Protein AF-0000000083320195 (afdb_homodimer)

Structure (mmCIF, N/CA/C/O backbone):
data_AF-0000000083320195-model_v1
#
loop_
_entity.id
_entity.type
_entity.pdbx_description
1 polymer 'Polyprenyl synthetase'
#
loop_
_atom_site.group_PDB
_atom_site.id
_atom_site.type_symbol
_atom_site.label_atom_id
_atom_site.label_alt_id
_atom_site.label_comp_id
_atom_site.label_asym_id
_atom_site.label_entity_id
_atom_site.label_seq_id
_atom_site.pdbx_PDB_ins_code
_atom_site.Cartn_x
_atom_site.Cartn_y
_atom_site.Cartn_z
_atom_site.occupancy
_atom_site.B_iso_or_equiv
_atom_site.auth_seq_id
_atom_site.auth_comp_id
_atom_site.auth_asym_id
_atom_site.auth_atom_id
_atom_site.pdbx_PDB_model_num
ATOM 1 N N . MET A 1 1 ? -14.711 -11.008 -27.297 1 63.38 1 MET A N 1
ATOM 2 C CA . MET A 1 1 ? -14.984 -9.609 -26.969 1 63.38 1 MET A CA 1
ATOM 3 C C . MET A 1 1 ? -13.734 -8.93 -26.422 1 63.38 1 MET A C 1
ATOM 5 O O . MET A 1 1 ? -12.961 -9.531 -25.688 1 63.38 1 MET A O 1
ATOM 9 N N . ASN A 1 2 ? -13.164 -8.109 -27.109 1 77.56 2 ASN A N 1
ATOM 10 C CA . ASN A 1 2 ? -11.938 -7.395 -26.766 1 77.56 2 ASN A CA 1
ATOM 11 C C . ASN A 1 2 ? -12.227 -6.184 -25.891 1 77.56 2 ASN A C 1
ATOM 13 O O . ASN A 1 2 ? -12.625 -5.129 -26.375 1 77.56 2 ASN A O 1
ATOM 17 N N . TRP A 1 3 ? -12.203 -6.352 -24.594 1 91.88 3 TRP A N 1
ATOM 18 C CA . TRP A 1 3 ? -12.57 -5.32 -23.641 1 91.88 3 TRP A CA 1
ATOM 19 C C . TRP A 1 3 ? -11.359 -4.461 -23.266 1 91.88 3 TRP A C 1
ATOM 21 O O . TRP A 1 3 ? -11.453 -3.574 -22.422 1 91.88 3 TRP A O 1
ATOM 31 N N . ASN A 1 4 ? -10.281 -4.707 -23.922 1 93.69 4 ASN A N 1
ATOM 32 C CA . ASN A 1 4 ? -9.016 -4.098 -23.531 1 93.69 4 ASN A CA 1
ATOM 33 C C . ASN A 1 4 ? -9.086 -2.574 -23.594 1 93.69 4 ASN A C 1
ATOM 35 O O . ASN A 1 4 ? -8.711 -1.898 -22.625 1 93.69 4 ASN A O 1
ATOM 39 N N . GLU A 1 5 ? -9.641 -2.092 -24.656 1 95.25 5 GLU A N 1
ATOM 40 C CA . GLU A 1 5 ? -9.703 -0.643 -24.828 1 95.25 5 GLU A CA 1
ATOM 41 C C . GLU A 1 5 ? -10.656 -0.013 -23.812 1 95.25 5 GLU A C 1
ATOM 43 O O . GLU A 1 5 ? -10.383 1.064 -23.281 1 95.25 5 GLU A O 1
ATOM 48 N N . ALA A 1 6 ? -11.773 -0.645 -23.609 1 96.56 6 ALA A N 1
ATOM 49 C CA . ALA A 1 6 ? -12.758 -0.131 -22.656 1 96.56 6 ALA A CA 1
ATOM 50 C C . ALA A 1 6 ? -12.188 -0.11 -21.25 1 96.56 6 ALA A C 1
ATOM 52 O O . ALA A 1 6 ? -12.398 0.848 -20.5 1 96.56 6 ALA A O 1
ATOM 53 N N . ILE A 1 7 ? -11.484 -1.118 -20.875 1 97.31 7 ILE A N 1
ATOM 54 C CA . ILE A 1 7 ? -10.867 -1.208 -19.562 1 97.31 7 ILE A CA 1
ATOM 55 C C . ILE A 1 7 ? -9.805 -0.119 -19.406 1 97.31 7 ILE A C 1
ATOM 57 O O . ILE A 1 7 ? -9.742 0.563 -18.391 1 97.31 7 ILE A O 1
ATOM 61 N N . LYS A 1 8 ? -9.023 0.084 -20.484 1 97 8 LYS A N 1
ATOM 62 C CA . LYS A 1 8 ? -7.984 1.108 -20.469 1 97 8 LYS A CA 1
ATOM 63 C C . LYS A 1 8 ? -8.586 2.5 -20.297 1 97 8 LYS A C 1
ATOM 65 O O . LYS A 1 8 ? -8.109 3.285 -19.469 1 97 8 LYS A O 1
ATOM 70 N N . GLN A 1 9 ? -9.594 2.775 -21.016 1 97.12 9 GLN A N 1
ATOM 71 C CA . GLN A 1 9 ? -10.242 4.078 -20.922 1 97.12 9 GLN A CA 1
ATOM 72 C C . GLN A 1 9 ? -10.828 4.312 -19.531 1 97.12 9 GLN A C 1
ATOM 74 O O . GLN A 1 9 ? -10.734 5.418 -19 1 97.12 9 GLN A O 1
ATOM 79 N N . THR A 1 10 ? -11.422 3.305 -19.031 1 97.75 10 THR A N 1
ATOM 80 C CA . THR A 1 10 ? -12.023 3.404 -17.703 1 97.75 10 THR A CA 1
ATOM 81 C C . THR A 1 10 ? -10.953 3.662 -16.641 1 97.75 10 THR A C 1
ATOM 83 O O . THR A 1 10 ? -11.156 4.477 -15.742 1 97.75 10 THR A O 1
ATOM 86 N N . LEU A 1 11 ? -9.859 2.98 -16.703 1 98.12 11 LEU A N 1
ATOM 87 C CA . LEU A 1 11 ? -8.773 3.186 -15.75 1 98.12 11 LEU A CA 1
ATOM 88 C C . LEU A 1 11 ? -8.195 4.594 -15.875 1 98.12 11 LEU A C 1
ATOM 90 O O . LEU A 1 11 ? -7.93 5.25 -14.867 1 98.12 11 LEU A O 1
ATOM 94 N N . MET A 1 12 ? -8.008 5.062 -17.125 1 98.12 12 MET A N 1
ATOM 95 C CA . MET A 1 12 ? -7.48 6.406 -17.344 1 98.12 12 MET A CA 1
ATOM 96 C C . MET A 1 12 ? -8.414 7.461 -16.75 1 98.12 12 MET A C 1
ATOM 98 O O . MET A 1 12 ? -7.953 8.453 -16.188 1 98.12 12 MET A O 1
ATOM 102 N N . GLN A 1 13 ? -9.641 7.242 -16.891 1 97.75 13 GLN A N 1
ATOM 103 C CA . GLN A 1 13 ? -10.609 8.141 -16.281 1 97.75 13 GLN A CA 1
ATOM 104 C C . GLN A 1 13 ? -10.516 8.109 -14.766 1 97.75 13 GLN A C 1
ATOM 106 O O . GLN A 1 13 ? -10.633 9.141 -14.102 1 97.75 13 GLN A O 1
ATOM 111 N N . GLY A 1 14 ? -10.336 6.91 -14.227 1 97.69 14 GLY A N 1
ATOM 112 C CA . GLY A 1 14 ? -10.141 6.785 -12.797 1 97.69 14 GLY A CA 1
ATOM 113 C C . GLY A 1 14 ? -8.93 7.547 -12.289 1 97.69 14 GLY A C 1
ATOM 114 O O . GLY A 1 14 ? -8.977 8.18 -11.234 1 97.69 14 GLY A O 1
ATOM 115 N N . ILE A 1 15 ? -7.871 7.504 -13.016 1 98.44 15 ILE A N 1
ATOM 116 C CA . ILE A 1 15 ? -6.641 8.203 -12.68 1 98.44 15 ILE A CA 1
ATOM 117 C C . ILE A 1 15 ? -6.887 9.711 -12.672 1 98.44 15 ILE A C 1
ATOM 119 O O . ILE A 1 15 ? -6.5 10.406 -11.734 1 98.44 15 ILE A O 1
ATOM 123 N N . GLU A 1 16 ? -7.523 10.188 -13.648 1 97.38 16 GLU A N 1
ATOM 124 C CA . GLU A 1 16 ? -7.824 11.609 -13.781 1 97.38 16 GLU A CA 1
ATOM 125 C C . GLU A 1 16 ? -8.68 12.102 -12.617 1 97.38 16 GLU A C 1
ATOM 127 O O . GLU A 1 16 ? -8.484 13.219 -12.125 1 97.38 16 GLU A O 1
ATOM 132 N N . GLN A 1 17 ? -9.57 11.328 -12.195 1 96.12 17 GLN A N 1
ATOM 133 C CA . GLN A 1 17 ? -10.516 11.719 -11.156 1 96.12 17 GLN A CA 1
ATOM 134 C C . GLN A 1 17 ? -9.938 11.484 -9.766 1 96.12 17 GLN A C 1
ATOM 136 O O . GLN A 1 17 ? -10.258 12.211 -8.82 1 96.12 17 GLN A O 1
ATOM 141 N N . GLY A 1 18 ? -9.109 10.477 -9.672 1 96.06 18 GLY A N 1
ATOM 142 C CA . GLY A 1 18 ? -8.664 10.023 -8.359 1 96.06 18 GLY A CA 1
ATOM 143 C C . GLY A 1 18 ? -7.406 10.734 -7.879 1 96.06 18 GLY A C 1
ATOM 144 O O . GLY A 1 18 ? -7.219 10.93 -6.68 1 96.06 18 GLY A O 1
ATOM 145 N N . PHE A 1 19 ? -6.523 11.047 -8.773 1 96.06 19 PHE A N 1
ATOM 146 C CA . PHE A 1 19 ? -5.277 11.711 -8.414 1 96.06 19 PHE A CA 1
ATOM 147 C C . PHE A 1 19 ? -5.371 13.211 -8.648 1 96.06 19 PHE A C 1
ATOM 149 O O . PHE A 1 19 ? -5.441 13.656 -9.797 1 96.06 19 PHE A O 1
ATOM 156 N N . ASN A 1 20 ? -5.23 13.961 -7.59 1 90.81 20 ASN A N 1
ATOM 157 C CA . ASN A 1 20 ? -5.48 15.398 -7.695 1 90.81 20 ASN A CA 1
ATOM 158 C C . ASN A 1 20 ? -4.184 16.188 -7.863 1 90.81 20 ASN A C 1
ATOM 160 O O . ASN A 1 20 ? -4.211 17.375 -8.156 1 90.81 20 ASN A O 1
ATOM 164 N N . GLN A 1 21 ? -3.059 15.578 -7.699 1 94.19 21 GLN A N 1
ATOM 165 C CA . GLN A 1 21 ? -1.764 16.219 -7.918 1 94.19 21 GLN A CA 1
ATOM 166 C C . GLN A 1 21 ? -1.26 15.969 -9.336 1 94.19 21 GLN A C 1
ATOM 168 O O . GLN A 1 21 ? -1.204 14.82 -9.789 1 94.19 21 GLN A O 1
ATOM 173 N N . ALA A 1 22 ? -0.907 16.969 -9.969 1 95.44 22 ALA A N 1
ATOM 174 C CA . ALA A 1 22 ? -0.695 16.953 -11.414 1 95.44 22 ALA A CA 1
ATOM 175 C C . ALA A 1 22 ? 0.422 15.992 -11.797 1 95.44 22 ALA A C 1
ATOM 177 O O . ALA A 1 22 ? 0.273 15.195 -12.727 1 95.44 22 ALA A O 1
ATOM 178 N N . GLU A 1 23 ? 1.571 16.062 -11.172 1 96.5 23 GLU A N 1
ATOM 179 C CA . GLU A 1 23 ? 2.693 15.195 -11.516 1 96.5 23 GLU A CA 1
ATOM 180 C C . GLU A 1 23 ? 2.373 13.734 -11.203 1 96.5 23 GLU A C 1
ATOM 182 O O . GLU A 1 23 ? 2.756 12.836 -11.953 1 96.5 23 GLU A O 1
ATOM 187 N N . LEU A 1 24 ? 1.682 13.555 -10.109 1 97.25 24 LEU A N 1
ATOM 188 C CA . LEU A 1 24 ? 1.225 12.211 -9.758 1 97.25 24 LEU A CA 1
ATOM 189 C C . LEU A 1 24 ? 0.328 11.641 -10.844 1 97.25 24 LEU A C 1
ATOM 191 O O . LEU A 1 24 ? 0.512 10.492 -11.266 1 97.25 24 LEU A O 1
ATOM 195 N N . ARG A 1 25 ? -0.585 12.406 -11.273 1 97.69 25 ARG A N 1
ATOM 196 C CA . ARG A 1 25 ? -1.53 12 -12.305 1 97.69 25 ARG A CA 1
ATOM 197 C C . ARG A 1 25 ? -0.809 11.656 -13.602 1 97.69 25 ARG A C 1
ATOM 199 O O . ARG A 1 25 ? -1.097 10.633 -14.234 1 97.69 25 ARG A O 1
ATOM 206 N N . GLU A 1 26 ? 0.119 12.477 -13.977 1 97.69 26 GLU A N 1
ATOM 207 C CA . GLU A 1 26 ? 0.847 12.281 -15.227 1 97.69 26 GLU A CA 1
ATOM 208 C C . GLU A 1 26 ? 1.706 11.023 -15.18 1 97.69 26 GLU A C 1
ATOM 210 O O . GLU A 1 26 ? 1.697 10.227 -16.109 1 97.69 26 GLU A O 1
ATOM 215 N N . MET A 1 27 ? 2.463 10.875 -14.148 1 97.94 27 MET A N 1
ATOM 216 C CA . MET A 1 27 ? 3.328 9.711 -14 1 97.94 27 MET A CA 1
ATOM 217 C C . MET A 1 27 ? 2.504 8.43 -13.914 1 97.94 27 MET A C 1
ATOM 219 O O . MET A 1 27 ? 2.871 7.41 -14.5 1 97.94 27 MET A O 1
ATOM 223 N N . ALA A 1 28 ? 1.354 8.5 -13.18 1 98.44 28 ALA A N 1
ATOM 224 C CA . ALA A 1 28 ? 0.469 7.348 -13.062 1 98.44 28 ALA A CA 1
ATOM 225 C C . ALA A 1 28 ? -0.105 6.953 -14.422 1 98.44 28 ALA A C 1
ATOM 227 O O . ALA A 1 28 ? -0.197 5.77 -14.742 1 98.44 28 ALA A O 1
ATOM 228 N N . ALA A 1 29 ? -0.502 7.926 -15.164 1 98.12 29 ALA A N 1
ATOM 229 C CA . ALA A 1 29 ? -1.058 7.676 -16.484 1 98.12 29 ALA A CA 1
ATOM 230 C C . ALA A 1 29 ? -0.037 6.98 -17.391 1 98.12 29 ALA A C 1
ATOM 232 O O . ALA A 1 29 ? -0.388 6.086 -18.156 1 98.12 29 ALA A O 1
ATOM 233 N N . GLU A 1 30 ? 1.207 7.422 -17.297 1 97.69 30 GLU A N 1
ATOM 234 C CA . GLU A 1 30 ? 2.279 6.797 -18.062 1 97.69 30 GLU A CA 1
ATOM 235 C C . GLU A 1 30 ? 2.445 5.328 -17.688 1 97.69 30 GLU A C 1
ATOM 237 O O . GLU A 1 30 ? 2.598 4.469 -18.562 1 97.69 30 GLU A O 1
ATOM 242 N N . CYS A 1 31 ? 2.402 5.043 -16.422 1 97.69 31 CYS A N 1
ATOM 243 C CA . CYS A 1 31 ? 2.533 3.672 -15.938 1 97.69 31 CYS A CA 1
ATOM 244 C C . CYS A 1 31 ? 1.376 2.809 -16.422 1 97.69 31 CYS A C 1
ATOM 246 O O . CYS A 1 31 ? 1.585 1.69 -16.891 1 97.69 31 CYS A O 1
ATOM 248 N N . ALA A 1 32 ? 0.149 3.342 -16.344 1 97.88 32 ALA A N 1
ATOM 249 C CA . ALA A 1 32 ? -1.046 2.609 -16.75 1 97.88 32 ALA A CA 1
ATOM 250 C C . ALA A 1 32 ? -1.04 2.348 -18.25 1 97.88 32 ALA A C 1
ATOM 252 O O . ALA A 1 32 ? -1.434 1.269 -18.703 1 97.88 32 ALA A O 1
ATOM 253 N N . ALA A 1 33 ? -0.632 3.338 -18.984 1 96.12 33 ALA A N 1
ATOM 254 C CA . ALA A 1 33 ? -0.568 3.193 -20.438 1 96.12 33 ALA A CA 1
ATOM 255 C C . ALA A 1 33 ? 0.392 2.076 -20.844 1 96.12 33 ALA A C 1
ATOM 257 O O . ALA A 1 33 ? 0.11 1.307 -21.766 1 96.12 33 ALA A O 1
ATOM 258 N N . TYR A 1 34 ? 1.479 2.004 -20.203 1 95.25 34 TYR A N 1
ATOM 259 C CA . TYR A 1 34 ? 2.453 0.951 -20.453 1 95.25 34 TYR A CA 1
ATOM 260 C C . TYR A 1 34 ? 1.874 -0.422 -20.141 1 95.25 34 TYR A C 1
ATOM 262 O O . TYR A 1 34 ? 1.944 -1.339 -20.969 1 95.25 34 TYR A O 1
ATOM 270 N N . LYS A 1 35 ? 1.287 -0.582 -18.984 1 93.31 35 LYS A N 1
ATOM 271 C CA . LYS A 1 35 ? 0.729 -1.858 -18.547 1 93.31 35 LYS A CA 1
ATOM 272 C C . LYS A 1 35 ? -0.38 -2.322 -19.484 1 93.31 35 LYS A C 1
ATOM 274 O O . LYS A 1 35 ? -0.494 -3.516 -19.781 1 93.31 35 LYS A O 1
ATOM 279 N N . LEU A 1 36 ? -1.185 -1.43 -19.906 1 93 36 LEU A N 1
ATOM 280 C CA . LEU A 1 36 ? -2.379 -1.782 -20.672 1 93 36 LEU A CA 1
ATOM 281 C C . LEU A 1 36 ? -2.092 -1.78 -22.172 1 93 36 LEU A C 1
ATOM 283 O O . LEU A 1 36 ? -3.004 -1.955 -22.984 1 93 36 LEU A O 1
ATOM 287 N N . SER A 1 37 ? -0.811 -1.468 -22.5 1 90.56 37 SER A N 1
ATOM 288 C CA . SER A 1 37 ? -0.41 -1.7 -23.891 1 90.56 37 SER A CA 1
ATOM 289 C C . SER A 1 37 ? -0.482 -3.182 -24.25 1 90.56 37 SER A C 1
ATOM 291 O O . SER A 1 37 ? -0.65 -3.537 -25.406 1 90.56 37 SER A O 1
ATOM 293 N N . GLU A 1 38 ? -0.323 -4.023 -23.234 1 86.5 38 GLU A N 1
ATOM 294 C CA . GLU A 1 38 ? -0.534 -5.461 -23.375 1 86.5 38 GLU A CA 1
ATOM 295 C C . GLU A 1 38 ? -1.969 -5.844 -23.031 1 86.5 38 GLU A C 1
ATOM 297 O O . GLU A 1 38 ? -2.768 -4.988 -22.641 1 86.5 38 GLU A O 1
ATOM 302 N N . LYS A 1 39 ? -2.264 -7.07 -23.266 1 88 39 LYS A N 1
ATOM 303 C CA . LYS A 1 39 ? -3.598 -7.574 -22.969 1 88 39 LYS A CA 1
ATOM 304 C C . LYS A 1 39 ? -3.916 -7.414 -21.484 1 88 39 LYS A C 1
ATOM 306 O O . LYS A 1 39 ? -3.094 -7.746 -20.625 1 88 39 LYS A O 1
ATOM 311 N N . ALA A 1 40 ? -5.094 -6.871 -21.219 1 92.31 40 ALA A N 1
ATOM 312 C CA . ALA A 1 40 ? -5.594 -6.75 -19.844 1 92.31 40 ALA A CA 1
ATOM 313 C C . ALA A 1 40 ? -6.188 -8.07 -19.359 1 92.31 40 ALA A C 1
ATOM 315 O O . ALA A 1 40 ? -7.391 -8.164 -19.109 1 92.31 40 ALA A O 1
ATOM 316 N N . LEU A 1 41 ? -5.383 -8.984 -19.141 1 92.56 41 LEU A N 1
ATOM 317 C CA . LEU A 1 41 ? -5.809 -10.344 -18.859 1 92.56 41 LEU A CA 1
ATOM 318 C C . LEU A 1 41 ? -6.691 -10.391 -17.625 1 92.56 41 LEU A C 1
ATOM 320 O O . LEU A 1 41 ? -7.742 -11.047 -17.625 1 92.56 41 LEU A O 1
ATOM 324 N N . PHE A 1 42 ? -6.32 -9.742 -16.578 1 95.94 42 PHE A N 1
ATOM 325 C CA . PHE A 1 42 ? -7.055 -9.797 -15.32 1 95.94 42 PHE A CA 1
ATOM 326 C C . PHE A 1 42 ? -8.43 -9.148 -15.469 1 95.94 42 PHE A C 1
ATOM 328 O O . PHE A 1 42 ? -9.438 -9.727 -15.055 1 95.94 42 PHE A O 1
ATOM 335 N N . GLY A 1 43 ? -8.422 -7.965 -16.078 1 96.38 43 GLY A N 1
ATOM 336 C CA . GLY A 1 43 ? -9.688 -7.297 -16.328 1 96.38 43 GLY A CA 1
ATOM 337 C C . GLY A 1 43 ? -10.609 -8.094 -17.234 1 96.38 43 GLY A C 1
ATOM 338 O O . GLY A 1 43 ? -11.82 -8.164 -16.984 1 96.38 43 GLY A O 1
ATOM 339 N N . ASN A 1 44 ? -10.047 -8.664 -18.266 1 94.94 44 ASN A N 1
ATOM 340 C CA . ASN A 1 44 ? -10.836 -9.477 -19.188 1 94.94 44 ASN A CA 1
ATOM 341 C C . ASN A 1 44 ? -11.453 -10.68 -18.484 1 94.94 44 ASN A C 1
ATOM 343 O O . ASN A 1 44 ? -12.609 -11.031 -18.734 1 94.94 44 ASN A O 1
ATOM 347 N N . LEU A 1 45 ? -10.703 -11.289 -17.641 1 95.38 45 LEU A N 1
ATOM 348 C CA . LEU A 1 45 ? -11.219 -12.438 -16.906 1 95.38 45 LEU A CA 1
ATOM 349 C C . LEU A 1 45 ? -12.305 -12.008 -15.938 1 95.38 45 LEU A C 1
ATOM 351 O O . LEU A 1 45 ? -13.266 -12.742 -15.703 1 95.38 45 LEU A O 1
ATOM 355 N N . THR A 1 46 ? -12.156 -10.836 -15.312 1 97.19 46 THR A N 1
ATOM 356 C CA . THR A 1 46 ? -13.211 -10.281 -14.461 1 97.19 46 THR A CA 1
ATOM 357 C C . THR A 1 46 ? -14.5 -10.086 -15.258 1 97.19 46 THR A C 1
ATOM 359 O O . THR A 1 46 ? -15.57 -10.508 -14.812 1 97.19 46 THR A O 1
ATOM 362 N N . MET A 1 47 ? -14.359 -9.516 -16.453 1 95.94 47 MET A N 1
ATOM 363 C CA . MET A 1 47 ? -15.5 -9.273 -17.328 1 95.94 47 MET A CA 1
ATOM 364 C C . MET A 1 47 ? -16.172 -10.586 -17.734 1 95.94 47 MET A C 1
ATOM 366 O O . MET A 1 47 ? -17.391 -10.703 -17.656 1 95.94 47 MET A O 1
ATOM 370 N N . LEU A 1 48 ? -15.383 -11.461 -18.156 1 94.44 48 LEU A N 1
ATOM 371 C CA . LEU A 1 48 ? -15.883 -12.734 -18.656 1 94.44 48 LEU A CA 1
ATOM 372 C C . LEU A 1 48 ? -16.641 -13.492 -17.562 1 94.44 48 LEU A C 1
ATOM 374 O O . LEU A 1 48 ? -17.734 -14.008 -17.797 1 94.44 48 LEU A O 1
ATOM 378 N N . HIS A 1 49 ? -16.125 -13.625 -16.375 1 96.19 49 HIS A N 1
ATOM 379 C CA . HIS A 1 49 ? -16.766 -14.367 -15.297 1 96.19 49 HIS A CA 1
ATOM 380 C C . HIS A 1 49 ? -18.031 -13.664 -14.82 1 96.19 49 HIS A C 1
ATOM 382 O O . HIS A 1 49 ? -18.984 -14.312 -14.414 1 96.19 49 HIS A O 1
ATOM 388 N N . TYR A 1 50 ? -18 -12.352 -14.852 1 96.5 50 TYR A N 1
ATOM 389 C CA . TYR A 1 50 ? -19.219 -11.602 -14.555 1 96.5 50 TYR A CA 1
ATOM 390 C C . TYR A 1 50 ? -20.344 -12.031 -15.477 1 96.5 50 TYR A C 1
ATOM 392 O O . TYR A 1 50 ? -21.453 -12.344 -15.016 1 96.5 50 TYR A O 1
ATOM 400 N N . GLN A 1 51 ? -20.047 -12.086 -16.766 1 94.5 51 GLN A N 1
ATOM 401 C CA . GLN A 1 51 ? -21.062 -12.445 -17.766 1 94.5 51 GLN A CA 1
ATOM 402 C C . GLN A 1 51 ? -21.438 -13.922 -17.656 1 94.5 51 GLN A C 1
ATOM 404 O O . GLN A 1 51 ? -22.609 -14.281 -17.75 1 94.5 51 GLN A O 1
ATOM 409 N N . MET A 1 52 ? -20.469 -14.719 -17.438 1 93.38 52 MET A N 1
ATOM 410 C CA . MET A 1 52 ? -20.672 -16.156 -17.312 1 93.38 52 MET A CA 1
ATOM 411 C C . MET A 1 52 ? -21.672 -16.484 -16.203 1 93.38 52 MET A C 1
ATOM 413 O O . MET A 1 52 ? -22.453 -17.422 -16.328 1 93.38 52 MET A O 1
ATOM 417 N N . TYR A 1 53 ? -21.688 -15.672 -15.164 1 94 53 TYR A N 1
ATOM 418 C CA . TYR A 1 53 ? -22.516 -15.969 -14.008 1 94 53 TYR A CA 1
ATOM 419 C C . TYR A 1 53 ? -23.703 -15.023 -13.938 1 94 53 TYR A C 1
ATOM 421 O O . TYR A 1 53 ? -24.172 -14.68 -12.844 1 94 53 TYR A O 1
ATOM 429 N N . GLY A 1 54 ? -24.094 -14.492 -15.086 1 93.19 54 GLY A N 1
ATOM 430 C CA . GLY A 1 54 ? -25.391 -13.852 -15.219 1 93.19 54 GLY A CA 1
ATOM 431 C C . GLY A 1 54 ? -25.328 -12.336 -15.133 1 93.19 54 GLY A C 1
ATOM 432 O O . GLY A 1 54 ? -26.359 -11.664 -15.18 1 93.19 54 GLY A O 1
ATOM 433 N N . GLY A 1 55 ? -24.125 -11.828 -14.93 1 94.56 55 GLY A N 1
ATOM 434 C CA . GLY A 1 55 ? -24.016 -10.383 -14.922 1 94.56 55 GLY A CA 1
ATOM 435 C C . GLY A 1 55 ? -24.328 -9.75 -16.266 1 94.56 55 GLY A C 1
ATOM 436 O O . GLY A 1 55 ? -24.031 -10.32 -17.312 1 94.56 55 GLY A O 1
ATOM 437 N N . GLU A 1 56 ? -24.969 -8.602 -16.203 1 93.88 56 GLU A N 1
ATOM 438 C CA . GLU A 1 56 ? -25.297 -7.848 -17.391 1 93.88 56 GLU A CA 1
ATOM 439 C C . GLU A 1 56 ? -24.938 -6.375 -17.25 1 93.88 56 GLU A C 1
ATOM 441 O O . GLU A 1 56 ? -24.891 -5.855 -16.125 1 93.88 56 GLU A O 1
ATOM 446 N N . GLY A 1 57 ? -24.672 -5.77 -18.406 1 89.31 57 GLY A N 1
ATOM 447 C CA . GLY A 1 57 ? -24.422 -4.336 -18.391 1 89.31 57 GLY A CA 1
ATOM 448 C C . GLY A 1 57 ? -22.953 -3.98 -18.234 1 89.31 57 GLY A C 1
ATOM 449 O O . GLY A 1 57 ? -22.109 -4.867 -18.125 1 89.31 57 GLY A O 1
ATOM 450 N N . ASP A 1 58 ? -22.625 -2.676 -18.172 1 88.81 58 ASP A N 1
ATOM 451 C CA . ASP A 1 58 ? -21.25 -2.197 -18.25 1 88.81 58 ASP A CA 1
ATOM 452 C C . ASP A 1 58 ? -20.734 -1.811 -16.859 1 88.81 58 ASP A C 1
ATOM 454 O O . ASP A 1 58 ? -19.594 -1.341 -16.719 1 88.81 58 ASP A O 1
ATOM 458 N N . GLY A 1 59 ? -21.547 -2.061 -15.883 1 90.25 59 GLY A N 1
ATOM 459 C CA . GLY A 1 59 ? -21.141 -1.699 -14.531 1 90.25 59 GLY A CA 1
ATOM 460 C C . GLY A 1 59 ? -19.875 -2.396 -14.086 1 90.25 59 GLY A C 1
ATOM 461 O O . GLY A 1 59 ? -19.109 -1.857 -13.281 1 90.25 59 GLY A O 1
ATOM 462 N N . ILE A 1 60 ? -19.578 -3.561 -14.688 1 96.38 60 ILE A N 1
ATOM 463 C CA . ILE A 1 60 ? -18.453 -4.406 -14.32 1 96.38 60 ILE A CA 1
ATOM 464 C C . ILE A 1 60 ? -17.156 -3.77 -14.797 1 96.38 60 ILE A C 1
ATOM 466 O O . ILE A 1 60 ? -16.062 -4.129 -14.328 1 96.38 60 ILE A O 1
ATOM 470 N N . LEU A 1 61 ? -17.25 -2.797 -15.727 1 97 61 LEU A N 1
ATOM 471 C CA . LEU A 1 61 ? -16.062 -2.188 -16.312 1 97 61 LEU A CA 1
ATOM 472 C C . LEU A 1 61 ? -15.234 -1.482 -15.25 1 97 61 LEU A C 1
ATOM 474 O O . LEU A 1 61 ? -14 -1.538 -15.281 1 97 61 LEU A O 1
ATOM 478 N N . GLN A 1 62 ? -15.859 -0.828 -14.352 1 97.19 62 GLN A N 1
ATOM 479 C CA . GLN A 1 62 ? -15.156 -0.132 -13.281 1 97.19 62 GLN A CA 1
ATOM 480 C C . GLN A 1 62 ? -14.391 -1.114 -12.398 1 97.19 62 GLN A C 1
ATOM 482 O O . GLN A 1 62 ? -13.25 -0.854 -12.016 1 97.19 62 GLN A O 1
ATOM 487 N N . ALA A 1 63 ? -15.078 -2.211 -12.109 1 97.88 63 ALA A N 1
ATOM 488 C CA . ALA A 1 63 ? -14.43 -3.238 -11.297 1 97.88 63 ALA A CA 1
ATOM 489 C C . ALA A 1 63 ? -13.258 -3.867 -12.055 1 97.88 63 ALA A C 1
ATOM 491 O O . ALA A 1 63 ? -12.211 -4.137 -11.469 1 97.88 63 ALA A O 1
ATOM 492 N N . ALA A 1 64 ? -13.469 -4.117 -13.328 1 98.06 64 ALA A N 1
ATOM 493 C CA . ALA A 1 64 ? -12.406 -4.688 -14.156 1 98.06 64 ALA A CA 1
ATOM 494 C C . ALA A 1 64 ? -11.203 -3.76 -14.219 1 98.06 64 ALA A C 1
ATOM 496 O O . ALA A 1 64 ? -10.062 -4.207 -14.094 1 98.06 64 ALA A O 1
ATOM 497 N N . ALA A 1 65 ? -11.461 -2.475 -14.383 1 98.19 65 ALA A N 1
ATOM 498 C CA . ALA A 1 65 ? -10.391 -1.483 -14.391 1 98.19 65 ALA A CA 1
ATOM 499 C C . ALA A 1 65 ? -9.695 -1.408 -13.039 1 98.19 65 ALA A C 1
ATOM 501 O O . ALA A 1 65 ? -8.477 -1.238 -12.969 1 98.19 65 ALA A O 1
ATOM 502 N N . ALA A 1 66 ? -10.453 -1.509 -12.008 1 98.25 66 ALA A N 1
ATOM 503 C CA . ALA A 1 66 ? -9.906 -1.513 -10.656 1 98.25 66 ALA A CA 1
ATOM 504 C C . ALA A 1 66 ? -8.938 -2.674 -10.461 1 98.25 66 ALA A C 1
ATOM 506 O O . ALA A 1 66 ? -7.875 -2.506 -9.852 1 98.25 66 ALA A O 1
ATOM 507 N N . VAL A 1 67 ? -9.273 -3.785 -10.984 1 98.25 67 VAL A N 1
ATOM 508 C CA . VAL A 1 67 ? -8.422 -4.969 -10.875 1 98.25 67 VAL A CA 1
ATOM 509 C C . VAL A 1 67 ? -7.098 -4.719 -11.586 1 98.25 67 VAL A C 1
ATOM 511 O O . VAL A 1 67 ? -6.027 -5.027 -11.055 1 98.25 67 VAL A O 1
ATOM 514 N N . GLU A 1 68 ? -7.188 -4.184 -12.727 1 98.31 68 GLU A N 1
ATOM 515 C CA . GLU A 1 68 ? -5.965 -3.887 -13.469 1 98.31 68 GLU A CA 1
ATOM 516 C C . GLU A 1 68 ? -5.094 -2.883 -12.719 1 98.31 68 GLU A C 1
ATOM 518 O O . GLU A 1 68 ? -3.869 -3.006 -12.711 1 98.31 68 GLU A O 1
ATOM 523 N N . ALA A 1 69 ? -5.715 -1.882 -12.156 1 98.44 69 ALA A N 1
ATOM 524 C CA . ALA A 1 69 ? -4.977 -0.897 -11.367 1 98.44 69 ALA A CA 1
ATOM 525 C C . ALA A 1 69 ? -4.262 -1.559 -10.195 1 98.44 69 ALA A C 1
ATOM 527 O O . ALA A 1 69 ? -3.117 -1.216 -9.883 1 98.44 69 ALA A O 1
ATOM 528 N N . LEU A 1 70 ? -4.945 -2.445 -9.562 1 98.19 70 LEU A N 1
ATOM 529 C CA . LEU A 1 70 ? -4.383 -3.141 -8.406 1 98.19 70 LEU A CA 1
ATOM 530 C C . LEU A 1 70 ? -3.197 -4.008 -8.82 1 98.19 70 LEU A C 1
ATOM 532 O O . LEU A 1 70 ? -2.164 -4.016 -8.148 1 98.19 70 LEU A O 1
ATOM 536 N N . VAL A 1 71 ? -3.359 -4.727 -9.875 1 97.38 71 VAL A N 1
ATOM 537 C CA . VAL A 1 71 ? -2.285 -5.586 -10.359 1 97.38 71 VAL A CA 1
ATOM 538 C C . VAL A 1 71 ? -1.079 -4.734 -10.75 1 97.38 71 VAL A C 1
ATOM 540 O O . VAL A 1 71 ? 0.063 -5.09 -10.453 1 97.38 71 VAL A O 1
ATOM 543 N N . LEU A 1 72 ? -1.329 -3.637 -11.391 1 97.5 72 LEU A N 1
ATOM 544 C CA . LEU A 1 72 ? -0.257 -2.709 -11.734 1 97.5 72 LEU A CA 1
ATOM 545 C C . LEU A 1 72 ? 0.474 -2.238 -10.477 1 97.5 72 LEU A C 1
ATOM 547 O O . LEU A 1 72 ? 1.706 -2.182 -10.461 1 97.5 72 LEU A O 1
ATOM 551 N N . SER A 1 73 ? -0.285 -1.875 -9.5 1 97.94 73 SER A N 1
ATOM 552 C CA . SER A 1 73 ? 0.292 -1.459 -8.227 1 97.94 73 SER A CA 1
ATOM 553 C C . SER A 1 73 ? 1.25 -2.516 -7.68 1 97.94 73 SER A C 1
ATOM 555 O O . SER A 1 73 ? 2.393 -2.207 -7.34 1 97.94 73 SER A O 1
ATOM 557 N N . LEU A 1 74 ? 0.791 -3.678 -7.645 1 96.75 74 LEU A N 1
ATOM 558 C CA . LEU A 1 74 ? 1.566 -4.75 -7.031 1 96.75 74 LEU A CA 1
ATOM 559 C C . LEU A 1 74 ? 2.75 -5.137 -7.91 1 96.75 74 LEU A C 1
ATOM 561 O O . LEU A 1 74 ? 3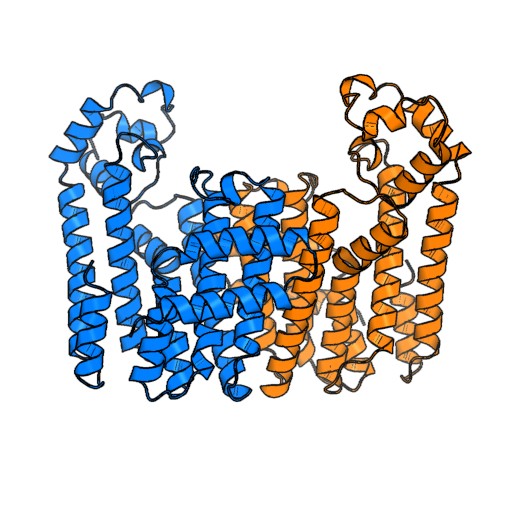.807 -5.52 -7.406 1 96.75 74 LEU A O 1
ATOM 565 N N . ASP A 1 75 ? 2.598 -5.023 -9.242 1 94.12 75 ASP A N 1
ATOM 566 C CA . ASP A 1 75 ? 3.727 -5.219 -10.148 1 94.12 75 ASP A CA 1
ATOM 567 C C . ASP A 1 75 ? 4.832 -4.199 -9.875 1 94.12 75 ASP A C 1
ATOM 569 O O . ASP A 1 75 ? 6.012 -4.555 -9.836 1 94.12 75 ASP A O 1
ATOM 573 N N . MET A 1 76 ? 4.441 -2.979 -9.734 1 96.06 76 MET A N 1
ATOM 574 C CA . MET A 1 76 ? 5.402 -1.915 -9.461 1 96.06 76 MET A CA 1
ATOM 575 C C . MET A 1 76 ? 6.125 -2.162 -8.141 1 96.06 76 MET A C 1
ATOM 577 O O . MET A 1 76 ? 7.336 -1.975 -8.039 1 96.06 76 MET A O 1
ATOM 581 N N . ILE A 1 77 ? 5.375 -2.574 -7.16 1 95.94 77 ILE A N 1
ATOM 582 C CA . ILE A 1 77 ? 5.938 -2.832 -5.84 1 95.94 77 ILE A CA 1
ATOM 583 C C . ILE A 1 77 ? 6.891 -4.023 -5.91 1 95.94 77 ILE A C 1
ATOM 585 O O . ILE A 1 77 ? 7.977 -3.992 -5.324 1 95.94 77 ILE A O 1
ATOM 589 N N . ASP A 1 78 ? 6.453 -4.977 -6.605 1 92.94 78 ASP A N 1
ATOM 590 C CA . ASP A 1 78 ? 7.316 -6.137 -6.812 1 92.94 78 ASP A CA 1
ATOM 591 C C . ASP A 1 78 ? 8.625 -5.738 -7.488 1 92.94 78 ASP A C 1
ATOM 593 O O . ASP A 1 78 ? 9.695 -6.223 -7.113 1 92.94 78 ASP A O 1
ATOM 597 N N . ASP A 1 79 ? 8.562 -4.941 -8.461 1 92.12 79 ASP A N 1
ATOM 598 C CA . ASP A 1 79 ? 9.75 -4.465 -9.164 1 92.12 79 ASP A CA 1
ATOM 599 C C . ASP A 1 79 ? 10.672 -3.688 -8.227 1 92.12 79 ASP A C 1
ATOM 601 O O . ASP A 1 79 ? 11.891 -3.773 -8.336 1 92.12 79 ASP A O 1
ATOM 605 N N . LEU A 1 80 ? 10.094 -2.93 -7.34 1 91.69 80 LEU A N 1
ATOM 606 C CA . LEU A 1 80 ? 10.875 -2.191 -6.352 1 91.69 80 LEU A CA 1
ATOM 607 C C . LEU A 1 80 ? 11.594 -3.143 -5.402 1 91.69 80 LEU A C 1
ATOM 609 O O . LEU A 1 80 ? 12.719 -2.869 -4.98 1 91.69 80 LEU A O 1
ATOM 613 N N . GLN A 1 81 ? 10.914 -4.18 -5.086 1 89.69 81 GLN A N 1
ATOM 614 C CA . GLN A 1 81 ? 11.469 -5.141 -4.141 1 89.69 81 GLN A CA 1
ATOM 615 C C . GLN A 1 81 ? 12.562 -5.98 -4.785 1 89.69 81 GLN A C 1
ATOM 617 O O . GLN A 1 81 ? 13.555 -6.32 -4.137 1 89.69 81 GLN A O 1
ATOM 622 N N . ASP A 1 82 ? 12.43 -6.223 -6.051 1 78.88 82 ASP A N 1
ATOM 623 C CA . ASP A 1 82 ? 13.359 -7.102 -6.754 1 78.88 82 ASP A CA 1
ATOM 624 C C . ASP A 1 82 ? 14.484 -6.301 -7.414 1 78.88 82 ASP A C 1
ATOM 626 O O . ASP A 1 82 ? 15.562 -6.836 -7.68 1 78.88 82 ASP A O 1
ATOM 630 N N . GLY A 1 83 ? 14.289 -5.078 -7.723 1 67.75 83 GLY A N 1
ATOM 631 C CA . GLY A 1 83 ? 15.258 -4.258 -8.422 1 67.75 83 GLY A CA 1
ATOM 632 C C . GLY A 1 83 ? 15.469 -4.684 -9.867 1 67.75 83 GLY A C 1
ATOM 633 O O . GLY A 1 83 ? 16.578 -4.562 -10.398 1 67.75 83 GLY A O 1
ATOM 634 N N . ASP A 1 84 ? 14.531 -5.273 -10.555 1 60.31 84 ASP A N 1
ATOM 635 C CA . ASP A 1 84 ? 14.852 -6.109 -11.703 1 60.31 84 ASP A CA 1
ATOM 636 C C . ASP A 1 84 ? 14.25 -5.535 -12.984 1 60.31 84 ASP A C 1
ATOM 638 O O . ASP A 1 84 ? 14.508 -6.047 -14.078 1 60.31 84 ASP A O 1
ATOM 642 N N . ASN A 1 85 ? 13.422 -4.543 -12.938 1 64.5 85 ASN A N 1
ATOM 643 C CA . ASN A 1 85 ? 12.789 -4.207 -14.211 1 64.5 85 ASN A CA 1
ATOM 644 C C . ASN A 1 85 ? 13.367 -2.924 -14.797 1 64.5 85 ASN A C 1
ATOM 646 O O . ASN A 1 85 ? 12.969 -1.823 -14.422 1 64.5 85 ASN A O 1
ATOM 650 N N . GLU A 1 86 ? 14.133 -3.141 -15.859 1 69.38 86 GLU A N 1
ATOM 651 C CA . GLU A 1 86 ? 14.82 -1.987 -16.438 1 69.38 86 GLU A CA 1
ATOM 652 C C . GLU A 1 86 ? 14.008 -1.374 -17.578 1 69.38 86 GLU A C 1
ATOM 654 O O . GLU A 1 86 ? 14.273 -0.245 -18 1 69.38 86 GLU A O 1
ATOM 659 N N . VAL A 1 87 ? 12.922 -2.018 -17.922 1 79.75 87 VAL A N 1
ATOM 660 C CA . VAL A 1 87 ? 12.234 -1.572 -19.125 1 79.75 87 VAL A CA 1
ATOM 661 C C . VAL A 1 87 ? 10.992 -0.773 -18.75 1 79.75 87 VAL A C 1
ATOM 663 O O . VAL A 1 87 ? 10.586 0.135 -19.484 1 79.75 87 VAL A O 1
ATOM 666 N N . ALA A 1 88 ? 10.453 -1.041 -17.656 1 89 88 ALA A N 1
ATOM 667 C CA . ALA A 1 88 ? 9.219 -0.373 -17.25 1 89 88 ALA A CA 1
ATOM 668 C C . ALA A 1 88 ? 9.461 1.111 -16.984 1 89 88 ALA A C 1
ATOM 670 O O . ALA A 1 88 ? 10.508 1.494 -16.469 1 89 88 ALA A O 1
ATOM 671 N N . PRO A 1 89 ? 8.469 1.964 -17.375 1 91.31 89 PRO A N 1
ATOM 672 C CA . PRO A 1 89 ? 8.648 3.406 -17.203 1 91.31 89 PRO A CA 1
ATOM 673 C C . PRO A 1 89 ? 9.016 3.793 -15.766 1 91.31 89 PRO A C 1
ATOM 675 O O . PRO A 1 89 ? 9.773 4.746 -15.555 1 91.31 89 PRO A O 1
ATOM 678 N N . TRP A 1 90 ? 8.539 3.062 -14.828 1 93 90 TRP A N 1
ATOM 679 C CA . TRP A 1 90 ? 8.781 3.438 -13.438 1 93 90 TRP A CA 1
ATOM 680 C C . TRP A 1 90 ? 10.211 3.102 -13.023 1 93 90 TRP A C 1
ATOM 682 O O . TRP A 1 90 ? 10.672 3.533 -11.961 1 93 90 TRP A O 1
ATOM 692 N N . SER A 1 91 ? 10.898 2.4 -13.867 1 89.62 91 SER A N 1
ATOM 693 C CA . SER A 1 91 ? 12.312 2.145 -13.594 1 89.62 91 SER A CA 1
ATOM 694 C C . SER A 1 91 ? 13.141 3.42 -13.719 1 89.62 91 SER A C 1
ATOM 696 O O . SER A 1 91 ? 14.242 3.508 -13.164 1 89.62 91 SER A O 1
ATOM 698 N N . 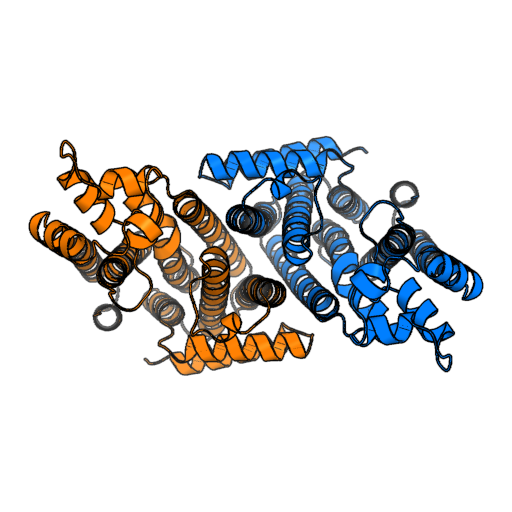LYS A 1 92 ? 12.578 4.352 -14.414 1 91.69 92 LYS A N 1
ATOM 699 C CA . LYS A 1 92 ? 13.273 5.621 -14.625 1 91.69 92 LYS A CA 1
ATOM 700 C C . LYS A 1 92 ? 12.93 6.621 -13.523 1 91.69 92 LYS A C 1
ATOM 702 O O . LYS A 1 92 ? 13.57 7.664 -13.398 1 91.69 92 LYS A O 1
ATOM 707 N N . PHE A 1 93 ? 11.891 6.297 -12.773 1 94.62 93 PHE A N 1
ATOM 708 C CA . PHE A 1 93 ? 11.523 7.156 -11.656 1 94.62 93 PHE A CA 1
ATOM 709 C C . PHE A 1 93 ? 12.398 6.871 -10.438 1 94.62 93 PHE A C 1
ATOM 711 O O . PHE A 1 93 ? 12.961 5.785 -10.32 1 94.62 93 PHE A O 1
ATOM 718 N N . ARG A 1 94 ? 12.523 7.914 -9.641 1 94.31 94 ARG A N 1
ATOM 719 C CA . ARG A 1 94 ? 13.07 7.641 -8.312 1 94.31 94 ARG A CA 1
ATOM 720 C C . ARG A 1 94 ? 12.242 6.59 -7.586 1 94.31 94 ARG A C 1
ATOM 722 O O . ARG A 1 94 ? 11.016 6.578 -7.695 1 94.31 94 ARG A O 1
ATOM 729 N N . SER A 1 95 ? 12.867 5.762 -6.773 1 93.88 95 SER A N 1
ATOM 730 C CA . SER A 1 95 ? 12.195 4.664 -6.082 1 93.88 95 SER A CA 1
ATOM 731 C C . SER A 1 95 ? 11.109 5.18 -5.145 1 93.88 95 SER A C 1
ATOM 733 O O . SER A 1 95 ? 10.078 4.535 -4.973 1 93.88 95 SER A O 1
ATOM 735 N N . ASP A 1 96 ? 11.367 6.328 -4.523 1 95.31 96 ASP A N 1
ATOM 736 C CA . ASP A 1 96 ? 10.391 6.887 -3.594 1 95.31 96 ASP A CA 1
ATOM 737 C C . ASP A 1 96 ? 9.133 7.332 -4.332 1 95.31 96 ASP A C 1
ATOM 739 O O . ASP A 1 96 ? 8.016 7.105 -3.857 1 95.31 96 ASP A O 1
ATOM 743 N N . LEU A 1 97 ? 9.234 7.941 -5.48 1 96.56 97 LEU A N 1
ATOM 744 C CA . LEU A 1 97 ? 8.102 8.344 -6.301 1 96.56 97 LEU A CA 1
ATOM 745 C C . LEU A 1 97 ? 7.332 7.125 -6.805 1 96.56 97 LEU A C 1
ATOM 747 O O . LEU A 1 97 ? 6.102 7.102 -6.754 1 96.56 97 LEU A O 1
ATOM 751 N N . THR A 1 98 ? 8.133 6.145 -7.27 1 96.81 98 THR A N 1
ATOM 752 C CA . THR A 1 98 ? 7.523 4.91 -7.754 1 96.81 98 THR A CA 1
ATOM 753 C C . THR A 1 98 ? 6.664 4.27 -6.668 1 96.81 98 THR A C 1
ATOM 755 O O . THR A 1 98 ? 5.535 3.846 -6.934 1 96.81 98 THR A O 1
ATOM 758 N N . LEU A 1 99 ? 7.191 4.211 -5.508 1 97.38 99 LEU A N 1
ATOM 759 C CA . LEU A 1 99 ? 6.469 3.625 -4.387 1 97.38 99 LEU A CA 1
ATOM 760 C C . LEU A 1 99 ? 5.184 4.398 -4.105 1 97.38 99 LEU A C 1
ATOM 762 O O . LEU A 1 99 ? 4.133 3.799 -3.865 1 97.38 99 LEU A O 1
ATOM 766 N N . ASN A 1 100 ? 5.25 5.68 -4.102 1 97.81 100 ASN A N 1
ATOM 767 C CA . ASN A 1 100 ? 4.078 6.508 -3.85 1 97.81 100 ASN A CA 1
ATOM 768 C C . ASN A 1 100 ? 3.008 6.305 -4.922 1 97.81 100 ASN A C 1
ATOM 770 O O . ASN A 1 100 ? 1.818 6.223 -4.605 1 97.81 100 ASN A O 1
ATOM 774 N N . ILE A 1 101 ? 3.41 6.258 -6.156 1 98.19 101 ILE A N 1
ATOM 775 C CA . ILE A 1 101 ? 2.494 6.039 -7.27 1 98.19 101 ILE A CA 1
ATOM 776 C C . ILE A 1 101 ? 1.835 4.668 -7.133 1 98.19 101 ILE A C 1
ATOM 778 O O . ILE A 1 101 ? 0.621 4.539 -7.301 1 98.19 101 ILE A O 1
ATOM 782 N N . ALA A 1 102 ? 2.635 3.682 -6.824 1 98.25 102 ALA A N 1
ATOM 783 C CA . ALA A 1 102 ? 2.123 2.324 -6.652 1 98.25 102 ALA A CA 1
ATOM 784 C C . ALA A 1 102 ? 1.096 2.264 -5.527 1 98.25 102 ALA A C 1
ATOM 786 O O . ALA A 1 102 ? 0.045 1.636 -5.672 1 98.25 102 ALA A O 1
ATOM 787 N N . LEU A 1 103 ? 1.369 2.918 -4.473 1 97.94 103 LEU A N 1
ATOM 788 C CA . LEU A 1 103 ? 0.413 3 -3.373 1 97.94 103 LEU A CA 1
ATOM 789 C C . LEU A 1 103 ? -0.877 3.676 -3.824 1 97.94 103 LEU A C 1
ATOM 791 O O . LEU A 1 103 ? -1.972 3.23 -3.473 1 97.94 103 LEU A O 1
ATOM 795 N N . GLY A 1 104 ? -0.691 4.742 -4.52 1 98.25 104 GLY A N 1
ATOM 796 C CA . GLY A 1 104 ? -1.85 5.43 -5.066 1 98.25 104 GLY A CA 1
ATOM 797 C C . GLY A 1 104 ? -2.754 4.523 -5.879 1 98.25 104 GLY A C 1
ATOM 798 O O . GLY A 1 104 ? -3.979 4.582 -5.754 1 98.25 104 GLY A O 1
ATOM 799 N N . PHE A 1 105 ? -2.139 3.707 -6.703 1 98.69 105 PHE A N 1
ATOM 800 C CA . PHE A 1 105 ? -2.92 2.789 -7.523 1 98.69 105 PHE A CA 1
ATOM 801 C C . PHE A 1 105 ? -3.686 1.802 -6.648 1 98.69 105 PHE A C 1
ATOM 803 O O . PHE A 1 105 ? -4.809 1.416 -6.977 1 98.69 105 PHE A O 1
ATOM 810 N N . SER A 1 106 ? -3.09 1.329 -5.602 1 98.31 106 SER A N 1
ATOM 811 C CA . SER A 1 106 ? -3.768 0.406 -4.695 1 98.31 106 SER A CA 1
ATOM 812 C C . SER A 1 106 ? -5.016 1.042 -4.09 1 98.31 106 SER A C 1
ATOM 814 O O . SER A 1 106 ? -6.074 0.413 -4.031 1 98.31 106 SER A O 1
ATOM 816 N N . PHE A 1 107 ? -4.91 2.273 -3.66 1 98 107 PHE A N 1
ATOM 817 C CA . PHE A 1 107 ? -6.043 2.982 -3.08 1 98 107 PHE A CA 1
ATOM 818 C C . PHE A 1 107 ? -7.078 3.312 -4.148 1 98 107 PHE A C 1
ATOM 820 O O . PHE A 1 107 ? -8.281 3.217 -3.904 1 98 107 PHE A O 1
ATOM 827 N N . LEU A 1 108 ? -6.59 3.697 -5.293 1 98.31 108 LEU A N 1
ATOM 828 C CA . LEU A 1 108 ? -7.484 4.02 -6.402 1 98.31 108 LEU A CA 1
ATOM 829 C C . LEU A 1 108 ? -8.32 2.807 -6.797 1 98.31 108 LEU A C 1
ATOM 831 O O . LEU A 1 108 ? -9.516 2.934 -7.062 1 98.31 108 LEU A O 1
ATOM 835 N N . ALA A 1 109 ? -7.656 1.69 -6.855 1 98.19 109 ALA A N 1
ATOM 836 C CA . ALA A 1 109 ? -8.352 0.453 -7.203 1 98.19 109 ALA A CA 1
ATOM 837 C C . ALA A 1 109 ? -9.516 0.186 -6.254 1 98.19 109 ALA A C 1
ATOM 839 O O . ALA A 1 109 ? -10.617 -0.144 -6.691 1 98.19 109 ALA A O 1
ATOM 840 N N . GLN A 1 110 ? -9.258 0.335 -5.008 1 97.31 110 GLN A N 1
ATOM 841 C CA . GLN A 1 110 ? -10.312 0.123 -4.016 1 97.31 110 GLN A CA 1
ATOM 842 C C . GLN A 1 110 ? -11.43 1.144 -4.176 1 97.31 110 GLN A C 1
ATOM 844 O O . GLN A 1 110 ? -12.609 0.795 -4.09 1 97.31 110 GLN A O 1
ATOM 849 N N . GLN A 1 111 ? -11.031 2.354 -4.387 1 96.75 111 GLN A N 1
ATOM 850 C CA . GLN A 1 111 ? -12.023 3.412 -4.559 1 96.75 111 GLN A CA 1
ATOM 851 C C . GLN A 1 111 ? -12.891 3.158 -5.789 1 96.75 111 GLN A C 1
ATOM 853 O O . GLN A 1 111 ? -14.109 3.316 -5.734 1 96.75 111 GLN A O 1
ATOM 858 N N . MET A 1 112 ? -12.266 2.791 -6.859 1 97.19 112 MET A N 1
ATOM 859 C CA . MET A 1 112 ? -13 2.506 -8.094 1 97.19 112 MET A CA 1
ATOM 860 C C . MET A 1 112 ? -13.961 1.344 -7.898 1 97.19 112 MET A C 1
ATOM 862 O O . MET A 1 112 ? -15.102 1.386 -8.375 1 97.19 112 MET A O 1
ATOM 866 N N . LEU A 1 113 ? -13.531 0.321 -7.195 1 96.81 113 LEU A N 1
ATOM 867 C CA . LEU A 1 113 ? -14.391 -0.824 -6.91 1 96.81 113 LEU A CA 1
ATOM 868 C C . LEU A 1 113 ? -15.609 -0.397 -6.105 1 96.81 113 LEU A C 1
ATOM 870 O O . LEU A 1 113 ? -16.734 -0.814 -6.41 1 96.81 113 LEU A O 1
ATOM 874 N N . LEU A 1 114 ? -15.422 0.471 -5.168 1 95.19 114 LEU A N 1
ATOM 875 C CA . LEU A 1 114 ? -16.484 0.923 -4.289 1 95.19 114 LEU A CA 1
ATOM 876 C C . LEU A 1 114 ? -17.422 1.891 -5.016 1 95.19 114 LEU A C 1
ATOM 878 O O . LEU A 1 114 ? -18.531 2.152 -4.555 1 95.19 114 LEU A O 1
ATOM 882 N N . GLN A 1 115 ? -16.969 2.426 -6.102 1 93.19 115 GLN A N 1
ATOM 883 C CA . GLN A 1 115 ? -17.781 3.365 -6.863 1 93.19 115 GLN A CA 1
ATOM 884 C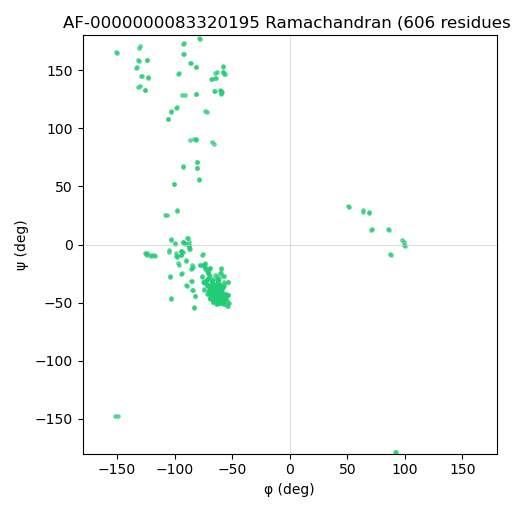 C . GLN A 1 115 ? -18.547 2.656 -7.98 1 93.19 115 GLN A C 1
ATOM 886 O O . GLN A 1 115 ? -19.359 3.268 -8.672 1 93.19 115 GLN A O 1
ATOM 891 N N . ALA A 1 116 ? -18.219 1.385 -8.188 1 94.62 116 ALA A N 1
ATOM 892 C CA . ALA A 1 116 ? -18.938 0.629 -9.211 1 94.62 116 ALA A CA 1
ATOM 893 C C . ALA A 1 116 ? -20.438 0.614 -8.93 1 94.62 116 ALA A C 1
ATOM 895 O O . ALA A 1 116 ? -20.844 0.666 -7.773 1 94.62 116 ALA A O 1
ATOM 896 N N . PRO A 1 117 ? -21.234 0.561 -10 1 94.62 117 PRO A N 1
ATOM 897 C CA . PRO A 1 117 ? -22.688 0.698 -9.836 1 94.62 117 PRO A CA 1
ATOM 898 C C . PRO A 1 117 ? -23.359 -0.602 -9.398 1 94.62 117 PRO A C 1
ATOM 900 O O . PRO A 1 117 ? -24.188 -1.144 -10.125 1 94.62 117 PRO A O 1
ATOM 903 N N . PHE A 1 118 ? -23.062 -1.046 -8.242 1 94.69 118 PHE A N 1
ATOM 904 C CA . PHE A 1 118 ? -23.672 -2.217 -7.613 1 94.69 118 PHE A CA 1
ATOM 905 C C . PHE A 1 118 ? -24.266 -1.855 -6.262 1 94.69 118 PHE A C 1
ATOM 907 O O . PHE A 1 118 ? -23.969 -0.798 -5.703 1 94.69 118 PHE A O 1
ATOM 914 N N . PRO A 1 119 ? -25.188 -2.662 -5.812 1 92.56 119 PRO A N 1
ATOM 915 C CA . PRO A 1 119 ? -25.719 -2.41 -4.473 1 92.56 119 PRO A CA 1
ATOM 916 C C . PRO A 1 119 ? -24.641 -2.414 -3.391 1 92.56 119 PRO A C 1
ATOM 918 O O . PRO A 1 119 ? -23.641 -3.109 -3.523 1 92.56 119 PRO A O 1
ATOM 921 N N . SER A 1 120 ? -24.859 -1.682 -2.26 1 90 120 SER A N 1
ATOM 922 C CA . SER A 1 120 ? -23.891 -1.491 -1.192 1 90 120 SER A CA 1
ATOM 923 C C . SER A 1 120 ? -23.438 -2.826 -0.611 1 90 120 SER A C 1
ATOM 925 O O . SER A 1 120 ? -22.266 -2.996 -0.269 1 90 120 SER A O 1
ATOM 927 N N . GLU A 1 121 ? -24.328 -3.709 -0.533 1 90.38 121 GLU A N 1
ATOM 928 C CA . GLU A 1 121 ? -24 -5.016 0.024 1 90.38 121 GLU A CA 1
ATOM 929 C C . GLU A 1 121 ? -23 -5.75 -0.864 1 90.38 121 GLU A C 1
ATOM 931 O O . GLU A 1 121 ? -22.047 -6.371 -0.365 1 90.38 121 GLU A O 1
ATOM 936 N N . ARG A 1 122 ? -23.234 -5.633 -2.172 1 92.06 122 ARG A N 1
ATOM 937 C CA . ARG A 1 122 ? -22.344 -6.285 -3.135 1 92.06 122 ARG A CA 1
ATOM 938 C C . ARG A 1 122 ? -20.984 -5.621 -3.152 1 92.06 122 ARG A C 1
ATOM 940 O O . ARG A 1 122 ? -19.953 -6.297 -3.289 1 92.06 122 ARG A O 1
ATOM 947 N N . LYS A 1 123 ? -21 -4.332 -3.023 1 93.12 123 LYS A N 1
ATOM 948 C CA . LYS A 1 123 ? -19.734 -3.588 -3.016 1 93.12 123 LYS A CA 1
ATOM 949 C C . LYS A 1 123 ? -18.906 -3.91 -1.772 1 93.12 123 LYS A C 1
ATOM 951 O O . LYS A 1 123 ? -17.688 -4.051 -1.851 1 93.12 123 LYS A O 1
ATOM 956 N N . TYR A 1 124 ? -19.594 -4.039 -0.722 1 92.12 124 TYR A N 1
ATOM 957 C CA . TYR A 1 124 ? -18.922 -4.438 0.517 1 92.12 124 TYR A CA 1
ATOM 958 C C . TYR A 1 124 ? -18.281 -5.809 0.375 1 92.12 124 TYR A C 1
ATOM 960 O O . TYR A 1 124 ? -17.125 -6 0.742 1 92.12 124 TYR A O 1
ATOM 968 N N . GLU A 1 125 ? -19.047 -6.742 -0.118 1 94.56 125 GLU A N 1
ATOM 969 C CA . GLU A 1 125 ? -18.547 -8.102 -0.274 1 94.56 125 GLU A CA 1
ATOM 970 C C . GLU A 1 125 ? -17.344 -8.141 -1.216 1 94.56 125 GLU A C 1
ATOM 972 O O . GLU A 1 125 ? -16.391 -8.883 -0.981 1 94.56 125 GLU A O 1
ATOM 977 N N . ALA A 1 126 ? -17.422 -7.34 -2.24 1 96.06 126 ALA A N 1
ATOM 978 C CA . ALA A 1 126 ? -16.328 -7.254 -3.203 1 96.06 126 ALA A CA 1
ATOM 979 C C . ALA A 1 126 ? -15.062 -6.688 -2.553 1 96.06 126 ALA A C 1
ATOM 981 O O . ALA A 1 126 ? -13.969 -7.203 -2.762 1 96.06 126 ALA A O 1
ATOM 982 N N . ALA A 1 127 ? -15.234 -5.676 -1.768 1 96.12 127 ALA A N 1
ATOM 983 C CA . ALA A 1 127 ? -14.102 -5.055 -1.08 1 96.12 127 ALA A CA 1
ATOM 984 C C . ALA A 1 127 ? -13.492 -6.012 -0.064 1 96.12 127 ALA A C 1
ATOM 986 O O . ALA A 1 127 ? -12.266 -6.086 0.068 1 96.12 127 ALA A O 1
ATOM 987 N N . ALA A 1 128 ? -14.328 -6.695 0.647 1 95.19 128 ALA A N 1
ATOM 988 C CA . ALA A 1 128 ? -13.859 -7.676 1.625 1 95.19 128 ALA A CA 1
ATOM 989 C C . ALA A 1 128 ? -13.078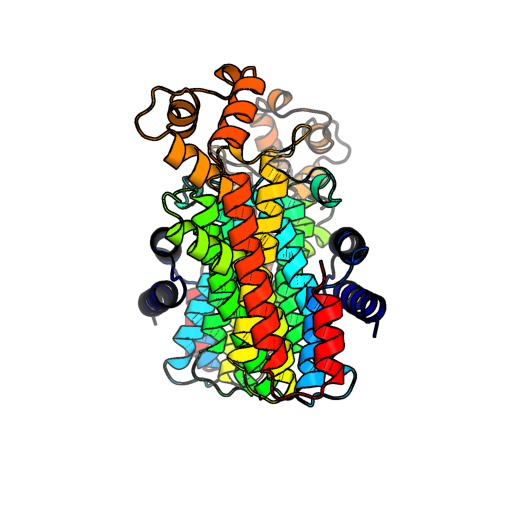 -8.797 0.946 1 95.19 128 ALA A C 1
ATOM 991 O O . ALA A 1 128 ? -12.016 -9.195 1.428 1 95.19 128 ALA A O 1
ATOM 992 N N . LEU A 1 129 ? -13.594 -9.25 -0.178 1 96.44 129 LEU A N 1
ATOM 993 C CA . LEU A 1 129 ? -12.922 -10.281 -0.959 1 96.44 129 LEU A CA 1
ATOM 994 C C . LEU A 1 129 ? -11.562 -9.789 -1.452 1 96.44 129 LEU A C 1
ATOM 996 O O . LEU A 1 129 ? -10.57 -10.516 -1.372 1 96.44 129 LEU A O 1
ATOM 1000 N N . LEU A 1 130 ? -11.547 -8.602 -1.956 1 97.38 130 LEU A N 1
ATOM 1001 C CA . LEU A 1 130 ? -10.32 -7.996 -2.463 1 97.38 130 LEU A CA 1
ATOM 1002 C C . LEU A 1 130 ? -9.25 -7.957 -1.381 1 97.38 130 LEU A C 1
ATOM 1004 O O . LEU A 1 130 ? -8.125 -8.43 -1.595 1 97.38 130 LEU A O 1
ATOM 1008 N N . ASN A 1 131 ? -9.555 -7.465 -0.25 1 96.56 131 ASN A N 1
ATOM 1009 C CA . ASN A 1 131 ? -8.57 -7.316 0.816 1 96.56 131 ASN A CA 1
ATOM 1010 C C . ASN A 1 131 ? -8.125 -8.672 1.355 1 96.56 131 ASN A C 1
ATOM 1012 O O . ASN A 1 131 ? -6.949 -8.852 1.686 1 96.56 131 ASN A O 1
ATOM 1016 N N . ALA A 1 132 ? -9.039 -9.594 1.449 1 95.19 132 ALA A N 1
ATOM 1017 C CA . ALA A 1 132 ? -8.664 -10.945 1.877 1 95.19 132 ALA A CA 1
ATOM 1018 C C . ALA A 1 132 ? -7.641 -11.555 0.928 1 95.19 132 ALA A C 1
ATOM 1020 O O . ALA A 1 132 ? -6.668 -12.172 1.369 1 95.19 132 ALA A O 1
ATOM 1021 N N . GLN A 1 133 ? -7.887 -11.414 -0.299 1 96.06 133 GLN A N 1
ATOM 1022 C CA . GLN A 1 133 ? -6.965 -11.953 -1.295 1 96.06 133 GLN A CA 1
ATOM 1023 C C . GLN A 1 133 ? -5.625 -11.219 -1.253 1 96.06 133 GLN A C 1
ATOM 1025 O O . GLN A 1 133 ? -4.574 -11.828 -1.474 1 96.06 133 GLN A O 1
ATOM 1030 N N . LEU A 1 134 ? -5.664 -9.945 -1.028 1 97.19 134 LEU A N 1
ATOM 1031 C CA . LEU A 1 134 ? -4.426 -9.172 -0.963 1 97.19 134 LEU A CA 1
ATOM 1032 C C . LEU A 1 134 ? -3.59 -9.594 0.242 1 97.19 134 LEU A C 1
ATOM 1034 O O . LEU A 1 134 ? -2.357 -9.578 0.181 1 97.19 134 LEU A O 1
ATOM 1038 N N . LEU A 1 135 ? -4.227 -9.914 1.324 1 97.38 135 LEU A N 1
ATOM 1039 C CA . LEU A 1 135 ? -3.508 -10.43 2.484 1 97.38 135 LEU A CA 1
ATOM 1040 C C . LEU A 1 135 ? -2.846 -11.766 2.166 1 97.38 135 LEU A C 1
ATOM 1042 O O . LEU A 1 135 ? -1.735 -12.039 2.629 1 97.38 135 LEU A O 1
ATOM 1046 N N . THR A 1 136 ? -3.496 -12.547 1.323 1 96.12 136 THR A N 1
ATOM 1047 C CA . THR A 1 136 ? -2.893 -13.781 0.824 1 96.12 136 THR A CA 1
ATOM 1048 C C . THR A 1 136 ? -1.683 -13.469 -0.053 1 96.12 136 THR A C 1
ATOM 1050 O O . THR A 1 136 ? -0.644 -14.125 0.06 1 96.12 136 THR A O 1
ATOM 1053 N N . THR A 1 137 ? -1.854 -12.492 -0.819 1 96.5 137 THR A N 1
ATOM 1054 C CA . THR A 1 137 ? -0.8 -12.109 -1.753 1 96.5 137 THR A CA 1
ATOM 1055 C C . THR A 1 137 ? 0.453 -11.664 -1.003 1 96.5 137 THR A C 1
ATOM 1057 O O . THR A 1 137 ? 1.563 -12.086 -1.338 1 96.5 137 THR A O 1
ATOM 1060 N N . VAL A 1 138 ? 0.291 -10.828 0.02 1 96.44 138 VAL A N 1
ATOM 1061 C CA . VAL A 1 138 ? 1.444 -10.328 0.76 1 96.44 138 VAL A CA 1
ATOM 1062 C C . VAL A 1 138 ? 2.107 -11.477 1.522 1 96.44 138 VAL A C 1
ATOM 1064 O O . VAL A 1 138 ? 3.328 -11.484 1.699 1 96.44 138 VAL A O 1
ATOM 1067 N N . SER A 1 139 ? 1.298 -12.414 1.93 1 95.62 139 SER A N 1
ATOM 1068 C CA . SER A 1 139 ? 1.84 -13.594 2.6 1 95.62 139 SER A CA 1
ATOM 1069 C C . SER A 1 139 ? 2.699 -14.422 1.652 1 95.62 139 SER A C 1
ATOM 1071 O O . SER A 1 139 ? 3.791 -14.859 2.02 1 95.62 139 SER A O 1
ATOM 1073 N N . GLY A 1 140 ? 2.17 -14.68 0.474 1 95.44 140 GLY A N 1
ATOM 1074 C CA . GLY A 1 140 ? 2.963 -15.367 -0.53 1 95.44 140 GLY A CA 1
ATOM 1075 C C . GLY A 1 140 ? 4.223 -14.617 -0.919 1 95.44 140 GLY A C 1
ATOM 1076 O O . GLY A 1 140 ? 5.281 -15.219 -1.094 1 95.44 140 GLY A O 1
ATOM 1077 N N . GLN A 1 141 ? 4.109 -13.312 -1.055 1 95.56 141 GLN A N 1
ATOM 1078 C CA . GLN A 1 141 ? 5.258 -12.477 -1.386 1 95.56 141 GLN A CA 1
ATOM 1079 C C . GLN A 1 141 ? 6.316 -12.531 -0.29 1 95.56 141 GLN A C 1
ATOM 1081 O O . GLN A 1 141 ? 7.516 -12.461 -0.573 1 95.56 141 GLN A O 1
ATOM 1086 N N . MET A 1 142 ? 5.871 -12.641 0.973 1 96.38 142 MET A N 1
ATOM 1087 C CA . MET A 1 142 ? 6.809 -12.742 2.088 1 96.38 142 MET A CA 1
ATOM 1088 C C . MET A 1 142 ? 7.676 -13.992 1.949 1 96.38 142 MET A C 1
ATOM 1090 O O . MET A 1 142 ? 8.891 -13.93 2.166 1 96.38 142 MET A O 1
ATOM 1094 N N . ILE A 1 143 ? 7.082 -15.086 1.581 1 95.81 143 ILE A N 1
ATOM 1095 C CA . ILE A 1 143 ? 7.824 -16.328 1.372 1 95.81 143 ILE A CA 1
ATOM 1096 C C . ILE A 1 143 ? 8.867 -16.125 0.274 1 95.81 143 ILE A C 1
ATOM 1098 O O . ILE A 1 143 ? 10.016 -16.547 0.422 1 95.81 143 ILE A O 1
ATOM 1102 N N . ASP A 1 144 ? 8.453 -15.484 -0.758 1 94.44 144 ASP A N 1
ATOM 1103 C CA . ASP A 1 144 ? 9.359 -15.211 -1.872 1 94.44 144 ASP A CA 1
ATOM 1104 C C . ASP A 1 144 ? 10.531 -14.336 -1.43 1 94.44 144 ASP A C 1
ATOM 1106 O O . ASP A 1 144 ? 11.68 -14.633 -1.75 1 94.44 144 ASP A O 1
ATOM 1110 N N . LEU A 1 145 ? 10.242 -13.32 -0.684 1 95 145 LEU A N 1
ATOM 1111 C CA . LEU A 1 145 ? 11.258 -12.367 -0.259 1 95 145 LEU A CA 1
ATOM 1112 C C . LEU A 1 145 ? 12.25 -13.023 0.697 1 95 145 LEU A C 1
ATOM 1114 O O . LEU A 1 145 ? 13.445 -12.703 0.677 1 95 145 LEU A O 1
ATOM 1118 N N . LEU A 1 146 ? 11.727 -13.875 1.516 1 94.38 146 LEU A N 1
ATOM 1119 C CA . LEU A 1 146 ? 12.602 -14.57 2.457 1 94.38 146 LEU A CA 1
ATOM 1120 C C . LEU A 1 146 ? 13.477 -15.586 1.735 1 94.38 146 LEU A C 1
ATOM 1122 O O . LEU A 1 146 ? 14.531 -15.977 2.242 1 94.38 146 LEU A O 1
ATOM 1126 N N . ASN A 1 147 ? 13.039 -16.031 0.582 1 92.44 147 ASN A N 1
ATOM 1127 C CA . ASN A 1 147 ? 13.734 -16.969 -0.281 1 92.44 147 ASN A CA 1
ATOM 1128 C C . ASN A 1 147 ? 14.164 -18.219 0.486 1 92.44 147 ASN A C 1
ATOM 1130 O O . ASN A 1 147 ? 15.266 -18.734 0.285 1 92.44 147 ASN A O 1
ATOM 1134 N N . ALA A 1 148 ? 13.344 -18.594 1.494 1 88.5 148 ALA A N 1
ATOM 1135 C CA . ALA A 1 148 ? 13.602 -19.797 2.289 1 88.5 148 ALA A CA 1
ATOM 1136 C C . ALA A 1 148 ? 12.727 -20.953 1.835 1 88.5 148 ALA A C 1
ATOM 1138 O O . ALA A 1 148 ? 12.031 -21.562 2.648 1 88.5 148 ALA A O 1
ATOM 1139 N N . VAL A 1 149 ? 12.773 -21.219 0.542 1 94.75 149 VAL A N 1
ATOM 1140 C CA . VAL A 1 149 ? 12.008 -22.281 -0.093 1 94.75 149 VAL A CA 1
ATOM 1141 C C . VAL A 1 149 ? 12.93 -23.469 -0.393 1 94.75 149 VAL A C 1
ATOM 1143 O O . VAL A 1 149 ? 13.82 -23.359 -1.239 1 94.75 149 VAL A O 1
ATOM 1146 N N . TYR A 1 150 ? 12.664 -24.609 0.29 1 94.38 150 TYR A N 1
ATOM 1147 C CA . TYR A 1 150 ? 13.602 -25.719 0.183 1 94.38 150 TYR A CA 1
ATOM 1148 C C . TYR A 1 150 ? 12.906 -26.953 -0.372 1 94.38 150 TYR A C 1
ATOM 1150 O O . TYR A 1 150 ? 13.562 -27.938 -0.751 1 94.38 150 TYR A O 1
ATOM 1158 N N . THR A 1 151 ? 11.609 -26.906 -0.468 1 96.31 151 THR A N 1
ATOM 1159 C CA . THR A 1 151 ? 10.836 -28.031 -0.989 1 96.31 151 THR A CA 1
ATOM 1160 C C . THR A 1 151 ? 9.852 -27.562 -2.053 1 96.31 151 THR A C 1
ATOM 1162 O O . THR A 1 151 ? 9.523 -26.375 -2.125 1 96.31 151 THR A O 1
ATOM 1165 N N . GLU A 1 152 ? 9.445 -28.5 -2.879 1 96.88 152 GLU A N 1
ATOM 1166 C CA . GLU A 1 152 ? 8.445 -28.172 -3.887 1 96.88 152 GLU A CA 1
ATOM 1167 C C . GLU A 1 152 ? 7.141 -27.703 -3.238 1 96.88 152 GLU A C 1
ATOM 1169 O O . GLU A 1 152 ? 6.445 -26.844 -3.779 1 96.88 152 GLU A O 1
ATOM 1174 N N . GLU A 1 153 ? 6.812 -28.281 -2.096 1 96.56 153 GLU A N 1
ATOM 1175 C CA . GLU A 1 153 ? 5.609 -27.891 -1.372 1 96.56 153 GLU A CA 1
ATOM 1176 C C . GLU A 1 153 ? 5.664 -26.422 -0.97 1 96.56 153 GLU A C 1
ATOM 1178 O O . GLU A 1 153 ? 4.68 -25.688 -1.111 1 96.56 153 GLU A O 1
ATOM 1183 N N . GLN A 1 154 ? 6.785 -26.016 -0.477 1 96.06 154 GLN A N 1
ATOM 1184 C CA . GLN A 1 154 ? 6.973 -24.625 -0.097 1 96.06 154 GLN A CA 1
ATOM 1185 C C . GLN A 1 154 ? 6.902 -23.703 -1.315 1 96.06 154 GLN A C 1
ATOM 1187 O O . GLN A 1 154 ? 6.352 -22.609 -1.239 1 96.06 154 GLN A O 1
ATOM 1192 N N . TYR A 1 155 ? 7.484 -24.219 -2.375 1 97.5 155 TYR A N 1
ATOM 1193 C CA . TYR A 1 155 ? 7.426 -23.453 -3.625 1 97.5 155 TYR A CA 1
ATOM 1194 C C . TYR A 1 155 ? 5.984 -23.266 -4.082 1 97.5 155 TYR A C 1
ATOM 1196 O O . TYR A 1 155 ? 5.586 -22.172 -4.453 1 97.5 155 TYR A O 1
ATOM 1204 N N . MET A 1 156 ? 5.23 -24.281 -4.016 1 97 156 MET A N 1
ATOM 1205 C CA . MET A 1 156 ? 3.836 -24.234 -4.445 1 97 156 MET A CA 1
ATOM 1206 C C . MET A 1 156 ? 3.027 -23.281 -3.564 1 97 156 MET A C 1
ATOM 1208 O O . MET A 1 156 ? 2.154 -22.562 -4.055 1 97 156 MET A O 1
ATOM 1212 N N . GLU A 1 157 ? 3.277 -23.312 -2.303 1 95.31 157 GLU A N 1
ATOM 1213 C CA . GLU A 1 157 ? 2.631 -22.375 -1.387 1 95.31 157 GLU A CA 1
ATOM 1214 C C . GLU A 1 157 ? 2.949 -20.938 -1.755 1 95.31 157 GLU A C 1
ATOM 1216 O O . GLU A 1 157 ? 2.061 -20.078 -1.766 1 95.31 157 GLU A O 1
ATOM 1221 N N . MET A 1 158 ? 4.137 -20.719 -2.072 1 96.44 158 MET A N 1
ATOM 1222 C CA . MET A 1 158 ? 4.605 -19.375 -2.42 1 96.44 158 MET A CA 1
ATOM 1223 C C . MET A 1 158 ? 3.91 -18.875 -3.68 1 96.44 158 MET A C 1
ATOM 1225 O O . MET A 1 158 ? 3.301 -17.797 -3.668 1 96.44 158 MET A O 1
ATOM 1229 N N . ILE A 1 159 ? 3.906 -19.641 -4.719 1 96.5 159 ILE A N 1
ATOM 1230 C CA . ILE A 1 159 ? 3.404 -19.141 -5.992 1 96.5 159 ILE A CA 1
ATOM 1231 C C . ILE A 1 159 ? 1.879 -19.109 -5.973 1 96.5 159 ILE A C 1
ATOM 1233 O O . ILE A 1 159 ? 1.258 -18.281 -6.656 1 96.5 159 ILE A O 1
ATOM 1237 N N . SER A 1 160 ? 1.239 -19.969 -5.184 1 95.88 160 SER A N 1
ATOM 1238 C CA . SER A 1 160 ? -0.208 -19.922 -5.004 1 95.88 160 SER A CA 1
ATOM 1239 C C . SER A 1 160 ? -0.633 -18.609 -4.34 1 95.88 160 SER A C 1
ATOM 1241 O O . SER A 1 160 ? -1.687 -18.062 -4.66 1 95.88 160 SER A O 1
ATOM 1243 N N . GLY A 1 161 ? 0.187 -18.172 -3.439 1 93.88 161 GLY A N 1
ATOM 1244 C CA . GLY A 1 161 ? -0.117 -16.953 -2.711 1 93.88 161 GLY A CA 1
ATOM 1245 C C . GLY A 1 161 ? 0.307 -15.695 -3.447 1 93.88 161 GLY A C 1
ATOM 1246 O O . GLY A 1 161 ? -0.362 -14.656 -3.363 1 93.88 161 GLY A O 1
ATOM 1247 N N . LYS A 1 162 ? 1.362 -15.656 -4.082 1 90.75 162 LYS A N 1
ATOM 1248 C CA . LYS A 1 162 ? 1.935 -14.445 -4.668 1 90.75 162 LYS A CA 1
ATOM 1249 C C . LYS A 1 162 ? 1.311 -14.148 -6.027 1 90.75 162 LYS A C 1
ATOM 1251 O O . LYS A 1 162 ? 0.674 -13.102 -6.207 1 90.75 162 LYS A O 1
ATOM 1256 N N . SER A 1 163 ? 1.312 -15.055 -6.973 1 86.88 163 SER A N 1
ATOM 1257 C CA . SER A 1 163 ? 0.917 -14.758 -8.344 1 86.88 163 SER A CA 1
ATOM 1258 C C . SER A 1 163 ? -0.487 -15.273 -8.641 1 86.88 163 SER A C 1
ATOM 1260 O O . SER A 1 163 ? -1.312 -14.555 -9.203 1 86.88 163 SER A O 1
ATOM 1262 N N . ALA A 1 164 ? -0.743 -16.438 -8.266 1 94.88 164 ALA A N 1
ATOM 1263 C CA . ALA A 1 164 ? -2.027 -17.062 -8.578 1 94.88 164 ALA A CA 1
ATOM 1264 C C . ALA A 1 164 ? -3.164 -16.359 -7.828 1 94.88 164 ALA A C 1
ATOM 1266 O O . ALA A 1 164 ? -4.289 -16.297 -8.328 1 94.88 164 ALA A O 1
ATOM 1267 N N . SER A 1 165 ? -2.84 -15.852 -6.699 1 95.38 165 SER A N 1
ATOM 1268 C CA . SER A 1 165 ? -3.861 -15.227 -5.871 1 95.38 165 SER A CA 1
ATOM 1269 C C . SER A 1 165 ? -4.484 -14.023 -6.578 1 95.38 165 SER A C 1
ATOM 1271 O O . SER A 1 165 ? -5.668 -13.742 -6.402 1 95.38 165 SER A O 1
ATOM 1273 N N . LEU A 1 166 ? -3.756 -13.344 -7.395 1 96.62 166 LEU A N 1
ATOM 1274 C CA . LEU A 1 166 ? -4.27 -12.18 -8.102 1 96.62 166 LEU A CA 1
ATOM 1275 C C . LEU A 1 166 ? -5.25 -12.586 -9.195 1 96.62 166 LEU A C 1
ATOM 1277 O O . LEU A 1 166 ? -6.223 -11.875 -9.461 1 96.62 166 LEU A O 1
ATOM 1281 N N . LEU A 1 167 ? -4.965 -13.703 -9.789 1 96.69 167 LEU A N 1
ATOM 1282 C CA . LEU A 1 167 ? -5.91 -14.219 -10.773 1 96.69 167 LEU A CA 1
ATOM 1283 C C . LEU A 1 167 ? -7.199 -14.68 -10.102 1 96.69 167 LEU A C 1
ATOM 1285 O O . LEU A 1 167 ? -8.297 -14.461 -10.633 1 96.69 167 LEU A O 1
ATOM 1289 N N . VAL A 1 168 ? -7.023 -15.328 -8.992 1 97.75 168 VAL A N 1
ATOM 1290 C CA . VAL A 1 168 ? -8.188 -15.758 -8.219 1 97.75 168 VAL A CA 1
ATOM 1291 C C . VAL A 1 168 ? -9.031 -14.539 -7.852 1 97.75 168 VAL A C 1
ATOM 1293 O O . VAL A 1 168 ? -10.266 -14.578 -7.961 1 97.75 168 VAL A O 1
ATOM 1296 N N . LEU A 1 169 ? -8.383 -13.492 -7.461 1 97.94 169 LEU A N 1
ATOM 1297 C CA . LEU A 1 169 ? -9.078 -12.266 -7.121 1 97.94 169 LEU A CA 1
ATOM 1298 C C . LEU A 1 169 ? -9.891 -11.75 -8.305 1 97.94 169 LEU A C 1
ATOM 1300 O O . LEU A 1 169 ? -11.078 -11.453 -8.172 1 97.94 169 LEU A O 1
ATOM 1304 N N . ALA A 1 170 ? -9.281 -11.648 -9.422 1 97.69 170 ALA A N 1
ATOM 1305 C CA . ALA A 1 170 ? -9.93 -11.117 -10.617 1 97.69 170 ALA A CA 1
ATOM 1306 C C . ALA A 1 170 ? -11.172 -11.922 -10.984 1 97.69 170 ALA A C 1
ATOM 1308 O O . ALA A 1 170 ? -12.242 -11.359 -11.195 1 97.69 170 ALA A O 1
ATOM 1309 N N . VAL A 1 171 ? -11.031 -13.203 -10.977 1 97.12 171 VAL A N 1
ATOM 1310 C CA . VAL A 1 171 ? -12.086 -14.117 -11.406 1 97.12 171 VAL A CA 1
ATOM 1311 C C . VAL A 1 171 ? -13.211 -14.125 -10.375 1 97.12 171 VAL A C 1
ATOM 1313 O O . VAL A 1 171 ? -14.391 -14.078 -10.727 1 97.12 171 VAL A O 1
ATOM 1316 N N . GLN A 1 172 ? -12.859 -14.156 -9.141 1 97.88 172 GLN A N 1
ATOM 1317 C CA . GLN A 1 172 ? -13.859 -14.227 -8.086 1 97.88 172 GLN A CA 1
ATOM 1318 C C . GLN A 1 172 ? -14.625 -12.906 -7.965 1 97.88 172 GLN A C 1
ATOM 1320 O O . GLN A 1 172 ? -15.812 -12.906 -7.633 1 97.88 172 GLN A O 1
ATOM 1325 N N . LEU A 1 173 ? -13.984 -11.812 -8.172 1 98.12 173 LEU A N 1
ATOM 1326 C CA . LEU A 1 173 ? -14.695 -10.531 -8.172 1 98.12 173 LEU A CA 1
ATOM 1327 C C . LEU A 1 173 ? -15.766 -10.5 -9.258 1 98.12 173 LEU A C 1
ATOM 1329 O O . LEU A 1 173 ? -16.891 -10.078 -9.008 1 98.12 173 LEU A O 1
ATOM 1333 N N . GLY A 1 174 ? -15.367 -10.945 -10.461 1 97.62 174 GLY A N 1
ATOM 1334 C CA . GLY A 1 174 ? -16.359 -11.047 -11.523 1 97.62 174 GLY A CA 1
ATOM 1335 C C . GLY A 1 174 ? -17.516 -11.961 -11.172 1 97.62 174 GLY A C 1
ATOM 1336 O O . GLY A 1 174 ? -18.672 -11.602 -11.375 1 97.62 174 GLY A O 1
ATOM 1337 N N . THR A 1 175 ? -17.188 -13.086 -10.633 1 97.25 175 THR A N 1
ATOM 1338 C CA . THR A 1 175 ? -18.203 -14.07 -10.242 1 97.25 175 THR A CA 1
ATOM 1339 C C . THR A 1 175 ? -19.141 -13.508 -9.188 1 97.25 175 THR A C 1
ATOM 1341 O O . THR A 1 175 ? -20.359 -13.555 -9.336 1 97.25 175 THR A O 1
ATOM 1344 N N . LEU A 1 176 ? -18.578 -12.938 -8.164 1 97.56 176 LEU A N 1
ATOM 1345 C CA . LEU A 1 176 ? -19.344 -12.383 -7.047 1 97.56 176 LEU A CA 1
ATOM 1346 C C . LEU A 1 176 ? -20.266 -11.273 -7.516 1 97.56 176 LEU A C 1
ATOM 1348 O O . LEU A 1 176 ? -21.453 -11.234 -7.137 1 97.56 176 LEU A O 1
ATOM 1352 N N . LEU A 1 177 ? -19.781 -10.375 -8.32 1 97.19 177 LEU A N 1
ATOM 1353 C CA . LEU A 1 177 ? -20.578 -9.25 -8.789 1 97.19 177 LEU A CA 1
ATOM 1354 C C . LEU A 1 177 ? -21.641 -9.703 -9.781 1 97.19 177 LEU A C 1
ATOM 1356 O O . LEU A 1 177 ? -22.625 -9 -10.008 1 97.19 177 LEU A O 1
ATOM 1360 N N . GLY A 1 178 ? -21.406 -10.844 -10.367 1 95.94 178 GLY A N 1
ATOM 1361 C CA . GLY A 1 178 ? -22.359 -11.383 -11.32 1 95.94 178 GLY A CA 1
ATOM 1362 C C . GLY A 1 178 ? -23.516 -12.109 -10.672 1 95.94 178 GLY A C 1
ATOM 1363 O O . GLY A 1 178 ? -24.672 -11.906 -11.039 1 95.94 178 GLY A O 1
ATOM 1364 N N . CYS A 1 179 ? -23.188 -12.93 -9.68 1 94.88 179 CYS A N 1
ATOM 1365 C CA . CYS A 1 179 ? -24.266 -13.789 -9.172 1 94.88 179 CYS A CA 1
ATOM 1366 C C . CYS A 1 179 ? -24.422 -13.625 -7.668 1 94.88 179 CYS A C 1
ATOM 1368 O O . CYS A 1 179 ? -25.297 -14.234 -7.062 1 94.88 179 CYS A O 1
ATOM 1370 N N . GLY A 1 180 ? -23.578 -12.922 -7.012 1 94.81 180 GLY A N 1
ATOM 1371 C CA . GLY A 1 180 ? -23.766 -12.57 -5.613 1 94.81 180 GLY A CA 1
ATOM 1372 C C . GLY A 1 180 ? -23.016 -13.484 -4.664 1 94.81 180 GLY A C 1
ATOM 1373 O O . GLY A 1 180 ? -23.109 -13.336 -3.443 1 94.81 180 GLY A O 1
ATOM 1374 N N . GLU A 1 181 ? -22.234 -14.406 -5.207 1 95.56 181 GLU A N 1
ATOM 1375 C CA . GLU A 1 181 ? -21.422 -15.289 -4.367 1 95.56 181 GLU A CA 1
ATOM 1376 C C . GLU A 1 181 ? -20.156 -15.727 -5.09 1 95.56 181 GLU A C 1
ATOM 1378 O O . GLU A 1 181 ? -20.016 -15.523 -6.297 1 95.56 181 GLU A O 1
ATOM 1383 N N . THR A 1 182 ? -19.25 -16.25 -4.367 1 96.56 182 THR A N 1
ATOM 1384 C CA . THR A 1 182 ? -18.047 -16.828 -4.949 1 96.56 182 THR A CA 1
ATOM 1385 C C . THR A 1 182 ? -18.297 -18.281 -5.34 1 96.56 182 THR A C 1
ATOM 1387 O O . THR A 1 182 ? -19.25 -18.906 -4.879 1 96.56 182 THR A O 1
ATOM 1390 N N . LYS A 1 183 ? -17.5 -18.781 -6.289 1 96.5 183 LYS A N 1
ATOM 1391 C CA . LYS A 1 183 ? -17.609 -20.156 -6.746 1 96.5 183 LYS A CA 1
ATOM 1392 C C . LYS A 1 183 ? -16.266 -20.875 -6.648 1 96.5 183 LYS A C 1
ATOM 1394 O O . LYS A 1 183 ? -15.242 -20.359 -7.105 1 96.5 183 LYS A O 1
ATOM 1399 N N . THR A 1 184 ? -16.281 -22.094 -6.09 1 95.94 184 THR A N 1
ATOM 1400 C CA . THR A 1 184 ? -15.062 -22.875 -5.895 1 95.94 184 THR A CA 1
ATOM 1401 C C . THR A 1 184 ? -14.43 -23.234 -7.238 1 95.94 184 THR A C 1
ATOM 1403 O O . THR A 1 184 ? -13.203 -23.281 -7.363 1 95.94 184 THR A O 1
ATOM 1406 N N . GLU A 1 185 ? -15.258 -23.531 -8.164 1 94.88 185 GLU A N 1
ATOM 1407 C CA . GLU A 1 185 ? -14.758 -23.906 -9.484 1 94.88 185 GLU A CA 1
ATOM 1408 C C . GLU A 1 185 ? -14.031 -22.75 -10.156 1 94.88 185 GLU A C 1
ATOM 1410 O O . GLU A 1 185 ? -13.016 -22.953 -10.82 1 94.88 185 GLU A O 1
ATOM 1415 N N . SER A 1 186 ? -14.586 -21.547 -9.977 1 94.62 186 SER A N 1
ATOM 1416 C CA . SER A 1 186 ? -13.93 -20.359 -10.531 1 94.62 186 SER A CA 1
ATOM 1417 C C . SER A 1 186 ? -12.57 -20.125 -9.875 1 94.62 186 SER A C 1
ATOM 1419 O O . SER A 1 186 ? -11.594 -19.812 -10.562 1 94.62 186 SER A O 1
ATOM 1421 N N . ALA A 1 187 ? -12.547 -20.297 -8.594 1 96.31 187 ALA A N 1
ATOM 1422 C CA . ALA A 1 187 ? -11.289 -20.125 -7.855 1 96.31 187 ALA A CA 1
ATOM 1423 C C . ALA A 1 187 ? -10.258 -21.156 -8.297 1 96.31 187 ALA A C 1
ATOM 1425 O O . ALA A 1 187 ? -9.078 -20.844 -8.469 1 96.31 187 ALA A O 1
ATOM 1426 N N . GLU A 1 188 ? -10.695 -22.391 -8.453 1 96.5 188 GLU A N 1
ATOM 1427 C CA . GLU A 1 188 ? -9.797 -23.469 -8.859 1 96.5 188 GLU A CA 1
ATOM 1428 C C . GLU A 1 188 ? -9.242 -23.234 -10.258 1 96.5 188 GLU A C 1
ATOM 1430 O O . GLU A 1 188 ? -8.055 -23.453 -10.5 1 96.5 188 GLU A O 1
ATOM 1435 N N . PHE A 1 189 ? -10.125 -22.828 -11.117 1 95.44 189 PHE A N 1
ATOM 1436 C CA . PHE A 1 189 ? -9.695 -22.484 -12.461 1 95.44 189 PHE A CA 1
ATOM 1437 C C . PHE A 1 189 ? -8.57 -21.453 -12.422 1 95.44 189 PHE A C 1
ATOM 1439 O O . PHE A 1 189 ? -7.508 -21.656 -13.008 1 95.44 189 PHE A O 1
ATOM 1446 N N . ALA A 1 190 ? -8.805 -20.375 -11.734 1 96.5 190 ALA A N 1
ATOM 1447 C CA . ALA A 1 190 ? -7.859 -19.266 -11.672 1 96.5 190 ALA A CA 1
ATOM 1448 C C . ALA A 1 190 ? -6.566 -19.672 -10.977 1 96.5 190 ALA A C 1
ATOM 1450 O O . ALA A 1 190 ? -5.477 -19.281 -11.398 1 96.5 190 ALA A O 1
ATOM 1451 N N . LEU A 1 191 ? -6.664 -20.453 -9.93 1 97 191 LEU A N 1
ATOM 1452 C CA . LEU A 1 191 ? -5.504 -20.938 -9.188 1 97 191 LEU A CA 1
ATOM 1453 C C . LEU A 1 191 ? -4.578 -21.734 -10.086 1 97 191 LEU A C 1
ATOM 1455 O O . LEU A 1 191 ? -3.367 -21.5 -10.117 1 97 191 LEU A O 1
ATOM 1459 N N . GLN A 1 192 ? -5.145 -22.641 -10.812 1 96.69 192 GLN A N 1
ATOM 1460 C CA . GLN A 1 192 ? -4.355 -23.5 -11.688 1 96.69 192 GLN A CA 1
ATOM 1461 C C . GLN A 1 192 ? -3.729 -22.703 -12.828 1 96.69 192 GLN A C 1
ATOM 1463 O O . GLN A 1 192 ? -2.576 -22.938 -13.195 1 96.69 192 GLN A O 1
ATOM 1468 N N . LEU A 1 193 ? -4.512 -21.844 -13.336 1 96 193 LEU A N 1
ATOM 1469 C CA . LEU A 1 193 ? -3.973 -20.969 -14.383 1 96 193 LEU A CA 1
ATOM 1470 C C . LEU A 1 193 ? -2.785 -20.172 -13.867 1 96 193 LEU A C 1
ATOM 1472 O O . LEU A 1 193 ? -1.77 -20.047 -14.555 1 96 193 LEU A O 1
ATOM 1476 N N . GLY A 1 194 ? -2.947 -19.594 -12.695 1 96.25 194 GLY A N 1
ATOM 1477 C CA . GLY A 1 194 ? -1.873 -18.828 -12.086 1 96.25 194 GLY A CA 1
ATOM 1478 C C . GLY A 1 194 ? -0.622 -19.641 -11.836 1 96.25 194 GLY A C 1
ATOM 1479 O O . GLY A 1 194 ? 0.493 -19.172 -12.062 1 96.25 194 GLY A O 1
ATOM 1480 N N . ILE A 1 195 ? -0.803 -20.828 -11.367 1 96.94 195 ILE A N 1
ATOM 1481 C CA . ILE A 1 195 ? 0.308 -21.734 -11.109 1 96.94 195 ILE A CA 1
ATOM 1482 C C . ILE A 1 195 ? 1.047 -22.047 -12.406 1 96.94 195 ILE A C 1
ATOM 1484 O O . ILE A 1 195 ? 2.273 -21.922 -12.477 1 96.94 195 ILE A O 1
ATOM 1488 N N . ALA A 1 196 ? 0.325 -22.391 -13.438 1 96.56 196 ALA A N 1
ATOM 1489 C CA . ALA A 1 196 ? 0.923 -22.688 -14.742 1 96.56 196 ALA A CA 1
ATOM 1490 C C . ALA A 1 196 ? 1.718 -21.5 -15.266 1 96.56 196 ALA A C 1
ATOM 1492 O O . ALA A 1 196 ? 2.842 -21.656 -15.75 1 96.56 196 ALA A O 1
ATOM 1493 N N . ALA A 1 197 ? 1.13 -20.344 -15.164 1 94.88 197 ALA A N 1
ATOM 1494 C CA . ALA A 1 197 ? 1.756 -19.141 -15.68 1 94.88 197 ALA A CA 1
ATOM 1495 C C . ALA A 1 197 ? 3.057 -18.828 -14.938 1 94.88 197 ALA A C 1
ATOM 1497 O O . ALA A 1 197 ? 4.043 -18.422 -15.555 1 94.88 197 ALA A O 1
ATOM 1498 N N . GLN A 1 198 ? 3.014 -19 -13.664 1 95.62 198 GLN A N 1
ATOM 1499 C CA . GLN A 1 198 ? 4.215 -18.703 -12.898 1 95.62 198 GLN A CA 1
ATOM 1500 C C . GLN A 1 198 ? 5.332 -19.688 -13.211 1 95.62 198 GLN A C 1
ATOM 1502 O O . GLN A 1 198 ? 6.492 -19.297 -13.359 1 95.62 198 GLN A O 1
ATOM 1507 N N . ILE A 1 199 ? 5.039 -20.953 -13.297 1 97.12 199 ILE A N 1
ATOM 1508 C CA . ILE A 1 199 ? 6.047 -21.953 -13.617 1 97.12 199 ILE A CA 1
ATOM 1509 C C . ILE A 1 199 ? 6.633 -21.672 -15 1 97.12 199 ILE A C 1
ATOM 1511 O O . ILE A 1 199 ? 7.848 -21.781 -15.203 1 97.12 199 ILE A O 1
ATOM 1515 N N . LYS A 1 200 ? 5.793 -21.312 -15.898 1 95.94 200 LYS A N 1
ATOM 1516 C CA . LYS A 1 200 ? 6.254 -20.938 -17.234 1 95.94 200 LYS A CA 1
ATOM 1517 C C . LYS A 1 200 ? 7.277 -19.812 -17.156 1 95.94 200 LYS A C 1
ATOM 1519 O O . LYS A 1 200 ? 8.32 -19.859 -17.812 1 95.94 200 LYS A O 1
ATOM 1524 N N . ASN A 1 201 ? 6.957 -18.828 -16.391 1 94.19 201 ASN A N 1
ATOM 1525 C CA . ASN A 1 201 ? 7.879 -17.719 -16.219 1 94.19 201 ASN A CA 1
ATOM 1526 C C . ASN A 1 201 ? 9.195 -18.172 -15.602 1 94.19 201 ASN A C 1
ATOM 1528 O O . ASN A 1 201 ? 10.266 -17.688 -15.977 1 94.19 201 ASN A O 1
ATOM 1532 N N . ASP A 1 202 ? 9.133 -19.031 -14.656 1 96 202 ASP A N 1
ATOM 1533 C CA . ASP A 1 202 ? 10.336 -19.531 -13.992 1 96 202 ASP A CA 1
ATOM 1534 C C . ASP A 1 202 ? 11.234 -20.281 -14.969 1 96 202 ASP A C 1
ATOM 1536 O O . ASP A 1 202 ? 12.461 -20.203 -14.875 1 96 202 ASP A O 1
ATOM 1540 N N . ILE A 1 203 ? 10.594 -21.031 -15.82 1 96.94 203 ILE A N 1
ATOM 1541 C CA . ILE A 1 203 ? 11.336 -21.75 -16.859 1 96.94 203 ILE A CA 1
ATOM 1542 C C . ILE A 1 203 ? 12.047 -20.75 -17.766 1 96.94 203 ILE A C 1
ATOM 1544 O O . ILE A 1 203 ? 13.234 -20.922 -18.078 1 96.94 203 ILE A O 1
ATOM 1548 N N . LYS A 1 204 ? 11.344 -19.75 -18.141 1 95.06 204 LYS A N 1
ATOM 1549 C CA . LYS A 1 204 ? 11.922 -18.703 -18.969 1 95.06 204 LYS A CA 1
ATOM 1550 C C . LYS A 1 204 ? 13.078 -18 -18.266 1 95.06 204 LYS A C 1
ATOM 1552 O O . LYS A 1 204 ? 14.117 -17.734 -18.875 1 95.06 204 LYS A O 1
ATOM 1557 N N . ASP A 1 205 ? 12.961 -17.75 -17.016 1 94 205 ASP A N 1
ATOM 1558 C CA . ASP A 1 205 ? 13.922 -16.938 -16.266 1 94 205 ASP A CA 1
ATOM 1559 C C . ASP A 1 205 ? 15.211 -17.719 -16.016 1 94 205 ASP A C 1
ATOM 1561 O O . ASP A 1 205 ? 16.297 -17.141 -16.031 1 94 205 ASP A O 1
ATOM 1565 N N . ILE A 1 206 ? 15.125 -18.969 -15.742 1 96.19 206 ILE A N 1
ATOM 1566 C CA . ILE A 1 206 ? 16.344 -19.734 -15.445 1 96.19 206 ILE A CA 1
ATOM 1567 C C . ILE A 1 206 ? 17.125 -19.969 -16.734 1 96.19 206 ILE A C 1
ATOM 1569 O O . ILE A 1 206 ? 18.328 -20.203 -16.703 1 96.19 206 ILE A O 1
ATOM 1573 N N . THR A 1 207 ? 16.453 -19.859 -17.875 1 94.62 207 THR A N 1
ATOM 1574 C CA . THR A 1 207 ? 17.094 -20.125 -19.172 1 94.62 207 THR A CA 1
ATOM 1575 C C . THR A 1 207 ? 17.5 -18.828 -19.844 1 94.62 207 THR A C 1
ATOM 1577 O O . THR A 1 207 ? 17.984 -18.828 -20.969 1 94.62 207 THR A O 1
ATOM 1580 N N . ASN A 1 208 ? 17.234 -17.719 -19.141 1 91.31 208 ASN A N 1
ATOM 1581 C CA . ASN A 1 208 ? 17.641 -16.422 -19.688 1 91.31 208 ASN A CA 1
ATOM 1582 C C . ASN A 1 208 ? 19.141 -16.219 -19.594 1 91.31 208 ASN A C 1
ATOM 1584 O O . ASN A 1 208 ? 19.703 -16.078 -18.5 1 91.31 208 ASN A O 1
ATOM 1588 N N . HIS A 1 209 ? 19.812 -16.141 -20.703 1 84.38 209 HIS A N 1
ATOM 1589 C CA . HIS A 1 209 ? 21.281 -16.062 -20.734 1 84.38 209 HIS A CA 1
ATOM 1590 C C . HIS A 1 209 ? 21.734 -14.609 -20.844 1 84.38 209 HIS A C 1
ATOM 1592 O O . HIS A 1 209 ? 22.906 -14.305 -20.609 1 84.38 209 HIS A O 1
ATOM 1598 N N . GLU A 1 210 ? 20.938 -13.75 -21.219 1 81.38 210 GLU A N 1
ATOM 1599 C CA . GLU A 1 210 ? 21.328 -12.375 -21.531 1 81.38 210 GLU A CA 1
ATOM 1600 C C . GLU A 1 210 ? 20.891 -11.422 -20.422 1 81.38 210 GLU A C 1
ATOM 1602 O O . GLU A 1 210 ? 21.25 -10.242 -20.422 1 81.38 210 GLU A O 1
ATOM 1607 N N . GLY A 1 211 ? 20.188 -11.93 -19.516 1 77.25 211 GLY A N 1
ATOM 1608 C CA . GLY A 1 211 ? 19.656 -11.031 -18.5 1 77.25 211 GLY A CA 1
ATOM 1609 C C . GLY A 1 211 ? 19.484 -11.68 -17.141 1 77.25 211 GLY A C 1
ATOM 1610 O O . GLY A 1 211 ? 20.312 -12.5 -16.734 1 77.25 211 GLY A O 1
ATOM 1611 N N . LYS A 1 212 ? 18.562 -11.266 -16.469 1 81.25 212 LYS A N 1
ATOM 1612 C CA . LYS A 1 212 ? 18.281 -11.781 -15.133 1 81.25 212 LYS A CA 1
ATOM 1613 C C . LYS A 1 212 ? 17.984 -13.281 -15.172 1 81.25 212 LYS A C 1
ATOM 1615 O O . LYS A 1 212 ? 17.203 -13.742 -16.016 1 81.25 212 LYS A O 1
ATOM 1620 N N . ASN A 1 213 ? 18.672 -13.875 -14.328 1 91.44 213 ASN A N 1
ATOM 1621 C CA . ASN A 1 213 ? 18.547 -15.32 -14.234 1 91.44 213 ASN A CA 1
ATOM 1622 C C . ASN A 1 213 ? 18.312 -15.773 -12.797 1 91.44 213 ASN A C 1
ATOM 1624 O O . ASN A 1 213 ? 19.031 -15.344 -11.883 1 91.44 213 ASN A O 1
ATOM 1628 N N . ASP A 1 214 ? 17.406 -16.688 -12.641 1 94.06 214 ASP A N 1
ATOM 1629 C CA . ASP A 1 214 ? 16.984 -17.094 -11.305 1 94.06 214 ASP A CA 1
ATOM 1630 C C . ASP A 1 214 ? 18.109 -17.797 -10.555 1 94.06 214 ASP A C 1
ATOM 1632 O O . ASP A 1 214 ? 18.25 -17.641 -9.336 1 94.06 214 ASP A O 1
ATOM 1636 N N . PHE A 1 215 ? 18.859 -18.5 -11.297 1 95.75 215 PHE A N 1
ATOM 1637 C CA . PHE A 1 215 ? 19.969 -19.219 -10.664 1 95.75 215 PHE A CA 1
ATOM 1638 C C . PHE A 1 215 ? 21.031 -18.25 -10.18 1 95.75 215 PHE A C 1
ATOM 1640 O O . PHE A 1 215 ? 21.469 -18.312 -9.023 1 95.75 215 PHE A O 1
ATOM 1647 N N . TRP A 1 216 ? 21.344 -17.375 -10.977 1 93.81 216 TRP A N 1
ATOM 1648 C CA . TRP A 1 216 ? 22.422 -16.438 -10.633 1 93.81 216 TRP A CA 1
ATOM 1649 C C . TRP A 1 216 ? 21.969 -15.469 -9.547 1 93.81 216 TRP A C 1
ATOM 1651 O O . TRP A 1 216 ? 22.797 -14.969 -8.781 1 93.81 216 TRP A O 1
ATOM 1661 N N . ASN A 1 217 ? 20.672 -15.312 -9.508 1 91.81 217 ASN A N 1
ATOM 1662 C CA . ASN A 1 217 ? 20.125 -14.453 -8.469 1 91.81 217 ASN A CA 1
ATOM 1663 C C . ASN A 1 217 ? 19.75 -15.25 -7.223 1 91.81 217 ASN A C 1
ATOM 1665 O O . ASN A 1 217 ? 19.125 -14.719 -6.301 1 91.81 217 ASN A O 1
ATOM 1669 N N . ARG A 1 218 ? 20 -16.547 -7.223 1 93.62 218 ARG A N 1
ATOM 1670 C CA . ARG A 1 218 ? 19.797 -17.453 -6.098 1 93.62 218 ARG A CA 1
ATOM 1671 C C . ARG A 1 218 ? 18.328 -17.531 -5.723 1 93.62 218 ARG A C 1
ATOM 1673 O O . ARG A 1 218 ? 17.984 -17.641 -4.543 1 93.62 218 ARG A O 1
ATOM 1680 N N . LYS A 1 219 ? 17.562 -17.328 -6.762 1 94.19 219 LYS A N 1
ATOM 1681 C CA . LYS A 1 219 ? 16.125 -17.516 -6.516 1 94.19 219 LYS A CA 1
ATOM 1682 C C . LYS A 1 219 ? 15.75 -19 -6.582 1 94.19 219 LYS A C 1
ATOM 1684 O O . LYS A 1 219 ? 16 -19.656 -7.59 1 94.19 219 LYS A O 1
ATOM 1689 N N . ARG A 1 220 ? 15.055 -19.516 -5.59 1 95.56 220 ARG A N 1
ATOM 1690 C CA . ARG A 1 220 ? 14.734 -20.938 -5.496 1 95.56 220 ARG A CA 1
ATOM 1691 C C . ARG A 1 220 ? 13.383 -21.234 -6.137 1 95.56 220 ARG A C 1
ATOM 1693 O O . ARG A 1 220 ? 12.445 -21.656 -5.457 1 95.56 220 ARG A O 1
ATOM 1700 N N . THR A 1 221 ? 13.422 -21.047 -7.402 1 96.88 221 THR A N 1
ATOM 1701 C CA . THR A 1 221 ? 12.258 -21.438 -8.188 1 96.88 221 THR A CA 1
ATOM 1702 C C . THR A 1 221 ? 12.234 -22.953 -8.414 1 96.88 221 THR A C 1
ATOM 1704 O O . THR A 1 221 ? 13.164 -23.656 -8.008 1 96.88 221 THR A O 1
ATOM 1707 N N . LEU A 1 222 ? 11.188 -23.438 -9.07 1 97.81 222 LEU A N 1
ATOM 1708 C CA . LEU A 1 222 ? 10.984 -24.875 -9.195 1 97.81 222 LEU A CA 1
ATOM 1709 C C . LEU A 1 222 ? 12.156 -25.516 -9.938 1 97.81 222 LEU A C 1
ATOM 1711 O O . LEU A 1 222 ? 12.75 -26.469 -9.43 1 97.81 222 LEU A O 1
ATOM 1715 N N . PRO A 1 223 ? 12.57 -24.984 -11.086 1 98 223 PRO A N 1
ATOM 1716 C CA . PRO A 1 223 ? 13.703 -25.625 -11.766 1 98 223 PRO A CA 1
ATOM 1717 C C . PRO A 1 223 ? 14.992 -25.531 -10.961 1 98 223 PRO A C 1
ATOM 1719 O O . PRO A 1 223 ? 15.812 -26.453 -10.992 1 98 223 PRO A O 1
ATOM 1722 N N . VAL A 1 224 ? 15.219 -24.469 -10.273 1 97.75 224 VAL A N 1
ATOM 1723 C CA . VAL A 1 224 ? 16.406 -24.328 -9.438 1 97.75 224 VAL A CA 1
ATOM 1724 C C . VAL A 1 224 ? 16.375 -25.359 -8.312 1 97.75 224 VAL A C 1
ATOM 1726 O O . VAL A 1 224 ? 17.391 -26 -8.023 1 97.75 224 VAL A O 1
ATOM 1729 N N . LEU A 1 225 ? 15.227 -25.516 -7.672 1 97.31 225 LEU A N 1
ATOM 1730 C CA . LEU A 1 225 ? 15.086 -26.484 -6.598 1 97.31 225 LEU A CA 1
ATOM 1731 C C . LEU A 1 225 ? 15.398 -27.891 -7.098 1 97.31 225 LEU A C 1
ATOM 1733 O O . LEU A 1 225 ? 16.094 -28.656 -6.422 1 97.31 225 LEU A O 1
ATOM 1737 N N . MET A 1 226 ? 14.922 -28.25 -8.273 1 97.06 226 MET A N 1
ATOM 1738 C CA . MET A 1 226 ? 15.148 -29.578 -8.844 1 97.06 226 MET A CA 1
ATOM 1739 C C . MET A 1 226 ? 16.625 -29.781 -9.18 1 97.06 226 MET A C 1
ATOM 1741 O O . MET A 1 226 ? 17.172 -30.875 -8.977 1 97.06 226 MET A O 1
ATOM 1745 N N . LEU A 1 227 ? 17.219 -28.719 -9.664 1 97.38 227 LEU A N 1
ATOM 1746 C CA . LEU A 1 227 ? 18.656 -28.766 -9.961 1 97.38 227 LEU A CA 1
ATOM 1747 C C . LEU A 1 227 ? 19.469 -29 -8.688 1 97.38 227 LEU A C 1
ATOM 1749 O O . LEU A 1 227 ? 20.328 -29.875 -8.664 1 97.38 227 LEU A O 1
ATOM 1753 N N . LEU A 1 228 ? 19.156 -28.266 -7.668 1 96.31 228 LEU A N 1
ATOM 1754 C CA . LEU A 1 228 ? 19.875 -28.391 -6.406 1 96.31 228 LEU A CA 1
ATOM 1755 C C . LEU A 1 228 ? 19.656 -29.766 -5.785 1 96.31 228 LEU A C 1
ATOM 1757 O O . LEU A 1 228 ? 20.578 -30.344 -5.191 1 96.31 228 LEU A O 1
ATOM 1761 N N . ASN A 1 229 ? 18.438 -30.281 -5.898 1 95.69 229 ASN A N 1
ATOM 1762 C CA . ASN A 1 229 ? 18.141 -31.609 -5.406 1 95.69 229 ASN A CA 1
ATOM 1763 C C . ASN A 1 229 ? 18.953 -32.688 -6.145 1 95.69 229 ASN A C 1
ATOM 1765 O O . ASN A 1 229 ? 19.438 -33.625 -5.535 1 95.69 229 ASN A O 1
ATOM 1769 N N . TYR A 1 230 ? 19.047 -32.5 -7.422 1 95.25 230 TYR A N 1
ATOM 1770 C CA . TYR A 1 230 ? 19.828 -33.406 -8.258 1 95.25 230 TYR A CA 1
ATOM 1771 C C . TYR A 1 230 ? 21.297 -33.406 -7.832 1 95.25 230 TYR A C 1
ATOM 1773 O O . TYR A 1 230 ? 21.953 -34.469 -7.844 1 95.25 230 TYR A O 1
ATOM 1781 N N . LEU A 1 231 ? 21.781 -32.312 -7.426 1 95.5 231 LEU A N 1
ATOM 1782 C CA . LEU A 1 231 ? 23.188 -32.156 -7.082 1 95.5 231 LEU A CA 1
ATOM 1783 C C . LEU A 1 231 ? 23.438 -32.531 -5.633 1 95.5 231 LEU A C 1
ATOM 1785 O O . LEU A 1 231 ? 24.578 -32.531 -5.168 1 95.5 231 LEU A O 1
ATOM 1789 N N . GLU A 1 232 ? 22.328 -32.938 -5.066 1 91.12 232 GLU A N 1
ATOM 1790 C CA . GLU A 1 232 ? 22.484 -33.281 -3.658 1 91.12 232 GLU A CA 1
ATOM 1791 C C . GLU A 1 232 ? 23.484 -34.406 -3.484 1 91.12 232 GLU A C 1
ATOM 1793 O O . GLU A 1 232 ? 23.422 -35.438 -4.184 1 91.12 232 GLU A O 1
ATOM 1798 N N . GLY A 1 233 ? 24.406 -34.344 -2.607 1 88.56 233 GLY A N 1
ATOM 1799 C CA . GLY A 1 233 ? 25.406 -35.344 -2.336 1 88.56 233 GLY A CA 1
ATOM 1800 C C . GLY A 1 233 ? 26.641 -35.219 -3.211 1 88.56 233 GLY A C 1
ATOM 1801 O O . GLY A 1 233 ? 27.641 -35.906 -2.994 1 88.56 233 GLY A O 1
ATOM 1802 N N . GLU A 1 234 ? 26.562 -34.375 -4.16 1 89.06 234 GLU A N 1
ATOM 1803 C CA . GLU A 1 234 ? 27.703 -34.125 -5.035 1 89.06 234 GLU A CA 1
ATOM 1804 C C . GLU A 1 234 ? 28.484 -32.906 -4.586 1 89.06 234 GLU A C 1
ATOM 1806 O O . GLU A 1 234 ? 27.938 -32.031 -3.91 1 89.06 234 GLU A O 1
ATOM 1811 N N . ASP A 1 235 ? 29.766 -33.031 -4.828 1 88.38 235 ASP A N 1
ATOM 1812 C CA . ASP A 1 235 ? 30.578 -31.844 -4.617 1 88.38 235 ASP A CA 1
ATOM 1813 C C . ASP A 1 235 ? 30.5 -30.906 -5.816 1 88.38 235 ASP A C 1
ATOM 1815 O O . ASP A 1 235 ? 31.312 -31.016 -6.75 1 88.38 235 ASP A O 1
ATOM 1819 N N . HIS A 1 236 ? 29.578 -30.047 -5.754 1 93.12 236 HIS A N 1
ATOM 1820 C CA . HIS A 1 236 ? 29.344 -29.125 -6.855 1 93.12 236 HIS A CA 1
ATOM 1821 C C . HIS A 1 236 ? 29.297 -27.688 -6.363 1 93.12 236 HIS A C 1
ATOM 1823 O O . HIS A 1 236 ? 28.688 -27.391 -5.332 1 93.12 236 HIS A O 1
ATOM 1829 N N . TRP A 1 237 ? 29.766 -26.75 -7.105 1 95.69 237 TRP A N 1
ATOM 1830 C CA . TRP A 1 237 ? 29.922 -25.344 -6.715 1 95.69 237 TRP A CA 1
ATOM 1831 C C . TRP A 1 237 ? 28.562 -24.672 -6.566 1 95.69 237 TRP A C 1
ATOM 1833 O O . TRP A 1 237 ? 28.406 -23.719 -5.797 1 95.69 237 TRP A O 1
ATOM 1843 N N . ALA A 1 238 ? 27.594 -25.156 -7.266 1 95.56 238 ALA A N 1
ATOM 1844 C CA . ALA A 1 238 ? 26.25 -24.562 -7.238 1 95.56 238 ALA A CA 1
ATOM 1845 C C . ALA A 1 238 ? 25.656 -24.625 -5.836 1 95.56 238 ALA A C 1
ATOM 1847 O O . ALA A 1 238 ? 24.969 -23.688 -5.41 1 95.56 238 ALA A O 1
ATOM 1848 N N . LYS A 1 239 ? 25.891 -25.672 -5.168 1 94.31 239 LYS A N 1
ATOM 1849 C CA . LYS A 1 239 ? 25.375 -25.812 -3.805 1 94.31 239 LYS A CA 1
ATOM 1850 C C . LYS A 1 239 ? 26.047 -24.812 -2.867 1 94.31 239 LYS A C 1
ATOM 1852 O O . LYS A 1 239 ? 25.375 -24.172 -2.055 1 94.31 239 LYS A O 1
ATOM 1857 N N . GLU A 1 240 ? 27.328 -24.688 -2.982 1 94.56 240 GLU A N 1
ATOM 1858 C CA . GLU A 1 240 ? 28.078 -23.719 -2.18 1 94.56 240 GLU A CA 1
ATOM 1859 C C . GLU A 1 240 ? 27.625 -22.297 -2.477 1 94.56 240 GLU A C 1
ATOM 1861 O O . GLU A 1 240 ? 27.562 -21.453 -1.576 1 94.56 240 GLU A O 1
ATOM 1866 N N . TYR A 1 241 ? 27.375 -22.141 -3.727 1 96.19 241 TYR A N 1
ATOM 1867 C CA . TYR A 1 241 ? 26.891 -20.828 -4.148 1 96.19 241 TYR A CA 1
ATOM 1868 C C . TYR A 1 241 ? 25.578 -20.469 -3.453 1 96.19 241 TYR A C 1
ATOM 1870 O O . TYR A 1 241 ? 25.438 -19.375 -2.906 1 96.19 241 TYR A O 1
ATOM 1878 N N . PHE A 1 242 ? 24.672 -21.359 -3.332 1 94.88 242 PHE A N 1
ATOM 1879 C CA . PHE A 1 242 ? 23.359 -21.125 -2.742 1 94.88 242 PHE A CA 1
ATOM 1880 C C . PHE A 1 242 ? 23.438 -21.094 -1.221 1 94.88 242 PHE A C 1
ATOM 1882 O O . PHE A 1 242 ? 22.547 -20.562 -0.552 1 94.88 242 PHE A O 1
ATOM 1889 N N . GLU A 1 243 ? 24.547 -21.641 -0.704 1 91.62 243 GLU A N 1
ATOM 1890 C CA . GLU A 1 243 ? 24.766 -21.609 0.738 1 91.62 243 GLU A CA 1
ATOM 1891 C C . GLU A 1 243 ? 25.469 -20.312 1.148 1 91.62 243 GLU A C 1
ATOM 1893 O O . GLU A 1 243 ? 25.656 -20.047 2.338 1 91.62 243 GLU A O 1
ATOM 1898 N N . GLY A 1 244 ? 25.828 -19.5 0.149 1 92.38 244 GLY A N 1
ATOM 1899 C CA . GLY A 1 244 ? 26.438 -18.203 0.433 1 92.38 244 GLY A CA 1
ATOM 1900 C C . GLY A 1 244 ? 27.938 -18.281 0.613 1 92.38 244 GLY A C 1
ATOM 1901 O O . GLY A 1 244 ? 28.578 -17.297 0.998 1 92.38 244 GLY A O 1
ATOM 1902 N N . LYS A 1 245 ? 28.531 -19.438 0.245 1 93.19 245 LYS A N 1
ATOM 1903 C CA . LYS A 1 245 ? 29.969 -19.625 0.431 1 93.19 245 LYS A CA 1
ATOM 1904 C C . LYS A 1 245 ? 30.766 -19.047 -0.74 1 93.19 245 LYS A C 1
ATOM 1906 O O . LYS A 1 245 ? 31.953 -18.766 -0.611 1 93.19 245 LYS A O 1
ATOM 1911 N N . LEU A 1 246 ? 30.062 -18.891 -1.833 1 95.75 246 LEU A N 1
ATOM 1912 C CA . LEU A 1 246 ? 30.672 -18.328 -3.029 1 95.75 246 LEU A CA 1
ATOM 1913 C C . LEU A 1 246 ? 29.906 -17.094 -3.494 1 95.75 246 LEU A C 1
ATOM 1915 O O . LEU A 1 246 ? 28.688 -17.047 -3.408 1 95.75 246 LEU A O 1
ATOM 1919 N N . SER A 1 247 ? 30.719 -16.156 -3.988 1 95.31 247 SER A N 1
ATOM 1920 C CA . SER A 1 247 ? 30.109 -14.953 -4.543 1 95.31 247 SER A CA 1
ATOM 1921 C C . SER A 1 247 ? 29.875 -15.094 -6.043 1 95.31 247 SER A C 1
ATOM 1923 O O . SER A 1 247 ? 30.359 -16.031 -6.668 1 95.31 247 SER A O 1
ATOM 1925 N N . TYR A 1 248 ? 29.047 -14.195 -6.48 1 93.19 248 TYR A N 1
ATOM 1926 C CA . TYR A 1 248 ? 28.781 -14.195 -7.914 1 93.19 248 TYR A CA 1
ATOM 1927 C C . TYR A 1 248 ? 30.078 -14.07 -8.711 1 93.19 248 TYR A C 1
ATOM 1929 O O . TYR A 1 248 ? 30.25 -14.742 -9.727 1 93.19 248 TYR A O 1
ATOM 1937 N N . ASP A 1 249 ? 30.922 -13.258 -8.32 1 94 249 ASP A N 1
ATOM 1938 C CA . ASP A 1 249 ? 32.188 -13.039 -9.008 1 94 249 ASP A CA 1
ATOM 1939 C C . ASP A 1 249 ? 32.969 -14.336 -9.117 1 94 249 ASP A C 1
ATOM 1941 O O . ASP A 1 249 ? 33.688 -14.539 -10.094 1 94 249 ASP A O 1
ATOM 1945 N N . GLU A 1 250 ? 32.781 -15.242 -8.234 1 95 250 GLU A N 1
ATOM 1946 C CA . GLU A 1 250 ? 33.531 -16.484 -8.188 1 95 250 GLU A CA 1
ATOM 1947 C C . GLU A 1 250 ? 32.938 -17.531 -9.117 1 95 250 GLU A C 1
ATOM 1949 O O . GLU A 1 250 ? 33.625 -18.484 -9.508 1 95 250 GLU A O 1
ATOM 1954 N N . VAL A 1 251 ? 31.703 -17.344 -9.5 1 94.31 251 VAL A N 1
ATOM 1955 C CA . VAL A 1 251 ? 31.078 -18.453 -10.195 1 94.31 251 VAL A CA 1
ATOM 1956 C C . VAL A 1 251 ? 30.562 -17.984 -11.562 1 94.31 251 VAL A C 1
ATOM 1958 O O . VAL A 1 251 ? 30.156 -18.797 -12.391 1 94.31 251 VAL A O 1
ATOM 1961 N N . GLN A 1 252 ? 30.594 -16.734 -11.852 1 90.62 252 GLN A N 1
ATOM 1962 C CA . GLN A 1 252 ? 30 -16.172 -13.062 1 90.62 252 GLN A CA 1
ATOM 1963 C C . GLN A 1 252 ? 30.609 -16.781 -14.312 1 90.62 252 GLN A C 1
ATOM 1965 O O . GLN A 1 252 ? 30 -16.797 -15.383 1 90.62 252 GLN A O 1
ATOM 1970 N N . THR A 1 253 ? 31.797 -17.359 -14.266 1 93.38 253 THR A N 1
ATOM 1971 C CA . THR A 1 253 ? 32.469 -17.969 -15.414 1 93.38 253 THR A CA 1
ATOM 1972 C C . THR A 1 253 ? 32.062 -19.422 -15.602 1 93.38 253 THR A C 1
ATOM 1974 O O . THR A 1 253 ? 32.438 -20.062 -16.578 1 93.38 253 THR A O 1
ATOM 1977 N N . LYS A 1 254 ? 31.281 -19.953 -14.789 1 95.06 254 LYS A N 1
ATOM 1978 C CA . LYS A 1 254 ? 30.891 -21.359 -14.797 1 95.06 254 LYS A CA 1
ATOM 1979 C C . LYS A 1 254 ? 29.547 -21.562 -15.492 1 95.06 254 LYS A C 1
ATOM 1981 O O . LYS A 1 254 ? 28.781 -22.453 -15.133 1 95.06 254 LYS A O 1
ATOM 1986 N N . ALA A 1 255 ? 29.234 -20.703 -16.438 1 93.88 255 ALA A N 1
ATOM 1987 C CA . ALA A 1 255 ? 27.953 -20.75 -17.156 1 93.88 255 ALA A CA 1
ATOM 1988 C C . ALA A 1 255 ? 27.781 -22.062 -17.891 1 93.88 255 ALA A C 1
ATOM 1990 O O . ALA A 1 255 ? 26.688 -22.625 -17.938 1 93.88 255 ALA A O 1
ATOM 1991 N N . ALA A 1 256 ? 28.875 -22.531 -18.469 1 94.75 256 ALA A N 1
ATOM 1992 C CA . ALA A 1 256 ? 28.812 -23.781 -19.203 1 94.75 256 ALA A CA 1
ATOM 1993 C C . ALA A 1 256 ? 28.5 -24.953 -18.281 1 94.75 256 ALA A C 1
ATOM 1995 O O . ALA A 1 256 ? 27.719 -25.844 -18.625 1 94.75 256 ALA A O 1
ATOM 1996 N N . GLU A 1 257 ? 29.141 -24.984 -17.141 1 95.19 257 GLU A N 1
ATOM 1997 C CA . GLU A 1 257 ? 28.891 -26.031 -16.156 1 95.19 257 GLU A CA 1
ATOM 1998 C C . GLU A 1 257 ? 27.453 -25.984 -15.641 1 95.19 257 GLU A C 1
ATOM 2000 O O . GLU A 1 257 ? 26.828 -27.016 -15.445 1 95.19 257 GLU A O 1
ATOM 2005 N N . PHE A 1 258 ? 27.031 -24.812 -15.469 1 95.69 258 PHE A N 1
ATOM 2006 C CA . PHE A 1 258 ? 25.656 -24.625 -15.047 1 95.69 258 PHE A CA 1
ATOM 2007 C C . PHE A 1 258 ? 24.688 -25.203 -16.078 1 95.69 258 PHE A C 1
ATOM 2009 O O . PHE A 1 258 ? 23.797 -25.969 -15.734 1 95.69 258 PHE A O 1
ATOM 2016 N N . GLU A 1 259 ? 24.891 -24.859 -17.312 1 95.44 259 GLU A N 1
ATOM 2017 C CA . GLU A 1 259 ? 24 -25.312 -18.375 1 95.44 259 GLU A CA 1
ATOM 2018 C C . GLU A 1 259 ? 24.016 -26.828 -18.5 1 95.44 259 GLU A C 1
ATOM 2020 O O . GLU A 1 259 ? 22.984 -27.453 -18.734 1 95.44 259 GLU A O 1
ATOM 2025 N N . GLU A 1 260 ? 25.172 -27.359 -18.359 1 95.81 260 GLU A N 1
ATOM 2026 C CA . GLU A 1 260 ? 25.297 -28.812 -18.422 1 95.81 260 GLU A CA 1
ATOM 2027 C C . GLU A 1 260 ? 24.547 -29.484 -17.281 1 95.81 260 GLU A C 1
ATOM 2029 O O . GLU A 1 260 ? 23.828 -30.469 -17.484 1 95.81 260 GLU A O 1
ATOM 2034 N N . ALA A 1 261 ? 24.719 -28.969 -16.109 1 96.25 261 ALA A N 1
ATOM 2035 C CA . ALA A 1 261 ? 24.016 -29.516 -14.938 1 96.25 261 ALA A CA 1
ATOM 2036 C C . ALA A 1 261 ? 22.516 -29.375 -15.094 1 96.25 261 ALA A C 1
ATOM 2038 O O . ALA A 1 261 ? 21.75 -30.266 -14.719 1 96.25 261 ALA A O 1
ATOM 2039 N N . LEU A 1 262 ? 22.078 -28.266 -15.609 1 96.38 262 LEU A N 1
ATOM 2040 C CA . LEU A 1 262 ? 20.672 -28 -15.836 1 96.38 262 LEU A CA 1
ATOM 2041 C C . LEU A 1 262 ? 20.078 -29.031 -16.797 1 96.38 262 LEU A C 1
ATOM 2043 O O . LEU A 1 262 ? 18.984 -29.547 -16.562 1 96.38 262 LEU A O 1
ATOM 2047 N N . GLU A 1 263 ? 20.75 -29.344 -17.781 1 95.31 263 GLU A N 1
ATOM 2048 C CA . GLU A 1 263 ? 20.312 -30.312 -18.766 1 95.31 263 GLU A CA 1
ATOM 2049 C C . GLU A 1 263 ? 20.297 -31.734 -18.172 1 95.31 263 GLU A C 1
ATOM 2051 O O . GLU A 1 263 ? 19.312 -32.469 -18.328 1 95.31 263 GLU A O 1
ATOM 2056 N N . GLN A 1 264 ? 21.359 -32.094 -17.484 1 96.12 264 GLN A N 1
ATOM 2057 C CA . GLN A 1 264 ? 21.516 -33.438 -16.984 1 96.12 264 GLN A CA 1
ATOM 2058 C C . GLN A 1 264 ? 20.547 -33.719 -15.836 1 96.12 264 GLN A C 1
ATOM 2060 O O . GLN A 1 264 ? 20.094 -34.844 -15.648 1 96.12 264 GLN A O 1
ATOM 2065 N N . SER A 1 265 ? 20.172 -32.719 -15.102 1 96.44 265 SER A N 1
ATOM 2066 C CA . SER A 1 265 ? 19.312 -32.875 -13.93 1 96.44 265 SER A CA 1
ATOM 2067 C C . SER A 1 265 ? 17.875 -33.156 -14.336 1 96.44 265 SER A C 1
ATOM 2069 O O . SER A 1 265 ? 17.078 -33.625 -13.516 1 96.44 265 SER A O 1
ATOM 2071 N N . GLY A 1 266 ? 17.484 -32.812 -15.609 1 97.38 266 GLY A N 1
ATOM 2072 C CA . GLY A 1 266 ? 16.078 -32.906 -16.016 1 97.38 266 GLY A CA 1
ATOM 2073 C C . GLY A 1 266 ? 15.195 -31.859 -15.375 1 97.38 266 GLY A C 1
ATOM 2074 O O . GLY A 1 266 ? 13.969 -31.969 -15.422 1 97.38 266 GLY A O 1
ATOM 2075 N N . ALA A 1 267 ? 15.789 -30.859 -14.766 1 97.75 267 ALA A N 1
ATOM 2076 C CA . ALA A 1 267 ? 15.062 -29.844 -14.023 1 97.75 267 ALA A CA 1
ATOM 2077 C C . ALA A 1 267 ? 14.062 -29.125 -14.922 1 97.75 267 ALA A C 1
ATOM 2079 O O . ALA A 1 267 ? 12.922 -28.891 -14.523 1 97.75 267 ALA A O 1
ATOM 2080 N N . LEU A 1 268 ? 14.414 -28.797 -16.109 1 97.56 268 LEU A N 1
ATOM 2081 C CA . LEU A 1 268 ? 13.547 -28.078 -17.031 1 97.56 268 LEU A CA 1
ATOM 2082 C C . LEU A 1 268 ? 12.383 -28.969 -17.469 1 97.56 268 LEU A C 1
ATOM 2084 O O . LEU A 1 268 ? 11.242 -28.5 -17.562 1 97.56 268 LEU A O 1
ATOM 2088 N N . ALA A 1 269 ? 12.695 -30.203 -17.703 1 97.69 269 ALA A N 1
ATOM 2089 C CA . ALA A 1 269 ? 11.656 -31.141 -18.109 1 97.69 269 ALA A CA 1
ATOM 2090 C C . ALA A 1 269 ? 10.633 -31.328 -16.984 1 97.69 269 ALA A C 1
ATOM 2092 O O . ALA A 1 269 ? 9.422 -31.344 -17.234 1 97.69 269 ALA A O 1
ATOM 2093 N N . TYR A 1 270 ? 11.141 -31.484 -15.828 1 98 270 TYR A N 1
ATOM 2094 C CA . TYR A 1 270 ? 10.25 -31.656 -14.688 1 98 270 TYR A CA 1
ATOM 2095 C C . TYR A 1 270 ? 9.344 -30.438 -14.516 1 98 270 TYR A C 1
ATOM 2097 O O . TYR A 1 270 ? 8.133 -30.578 -14.344 1 98 270 TYR A O 1
ATOM 2105 N N . ALA A 1 271 ? 9.922 -29.219 -14.531 1 98.06 271 ALA A N 1
ATOM 2106 C CA . ALA A 1 271 ? 9.141 -28 -14.406 1 98.06 271 ALA A CA 1
ATOM 2107 C C . ALA A 1 271 ? 8.102 -27.891 -15.516 1 98.06 271 ALA A C 1
ATOM 2109 O O . ALA A 1 271 ? 6.969 -27.453 -15.281 1 98.06 271 ALA A O 1
ATOM 2110 N N . SER A 1 272 ? 8.477 -28.281 -16.672 1 97.88 272 SER A N 1
ATOM 2111 C CA . SER A 1 272 ? 7.562 -28.25 -17.812 1 97.88 272 SER A CA 1
ATOM 2112 C C . SER A 1 272 ? 6.375 -29.188 -17.594 1 97.88 272 SER A C 1
ATOM 2114 O O . SER A 1 272 ? 5.238 -28.844 -17.938 1 97.88 272 SER A O 1
ATOM 2116 N N . VAL A 1 273 ? 6.656 -30.312 -17.125 1 98.12 273 VAL A N 1
ATOM 2117 C CA . VAL A 1 273 ? 5.594 -31.281 -16.859 1 98.12 273 VAL A CA 1
ATOM 2118 C C . VAL A 1 273 ? 4.656 -30.734 -15.789 1 98.12 273 VAL A C 1
ATOM 2120 O O . VAL A 1 273 ? 3.434 -30.844 -15.922 1 98.12 273 VAL A O 1
ATOM 2123 N N . ARG A 1 274 ? 5.211 -30.172 -14.742 1 97.88 274 ARG A N 1
ATOM 2124 C CA . ARG A 1 274 ? 4.398 -29.594 -13.68 1 97.88 274 ARG A CA 1
ATOM 2125 C C . ARG A 1 274 ? 3.533 -28.453 -14.219 1 97.88 274 ARG A C 1
ATOM 2127 O O . ARG A 1 274 ? 2.375 -28.312 -13.82 1 97.88 274 ARG A O 1
ATOM 2134 N N . MET A 1 275 ? 4.086 -27.594 -15.047 1 97.38 275 MET A N 1
ATOM 2135 C CA . MET A 1 275 ? 3.352 -26.516 -15.695 1 97.38 275 MET A CA 1
ATOM 2136 C C . MET A 1 275 ? 2.172 -27.062 -16.5 1 97.38 275 MET A C 1
ATOM 2138 O O . MET A 1 275 ? 1.052 -26.562 -16.375 1 97.38 275 MET A O 1
ATOM 2142 N N . ARG A 1 276 ? 2.391 -28.141 -17.25 1 96.88 276 ARG A N 1
ATOM 2143 C CA . ARG A 1 276 ? 1.37 -28.734 -18.094 1 96.88 276 ARG A CA 1
ATOM 2144 C C . ARG A 1 276 ? 0.272 -29.391 -17.266 1 96.88 276 ARG A C 1
ATOM 2146 O O . ARG A 1 276 ? -0.901 -29.375 -17.641 1 96.88 276 ARG A O 1
ATOM 2153 N N . ILE A 1 277 ? 0.714 -30.016 -16.219 1 97.44 277 ILE A N 1
ATOM 2154 C CA . ILE A 1 277 ? -0.268 -30.625 -15.328 1 97.44 277 ILE A CA 1
ATOM 2155 C C . ILE A 1 277 ? -1.232 -29.562 -14.82 1 97.44 277 ILE A C 1
ATOM 2157 O O . ILE A 1 277 ? -2.449 -29.75 -14.836 1 97.44 277 ILE A O 1
ATOM 2161 N N . ALA A 1 278 ? -0.706 -28.438 -14.367 1 96.62 278 ALA A N 1
ATOM 2162 C CA . ALA A 1 278 ? -1.545 -27.328 -13.906 1 96.62 278 ALA A CA 1
ATOM 2163 C C . ALA A 1 278 ? -2.439 -26.812 -15.031 1 96.62 278 ALA A C 1
ATOM 2165 O O . ALA A 1 278 ? -3.617 -26.531 -14.812 1 96.62 278 ALA A O 1
ATOM 2166 N N . TYR A 1 279 ? -1.921 -26.703 -16.172 1 95.06 279 TYR A N 1
ATOM 2167 C CA . TYR A 1 279 ? -2.672 -26.234 -17.328 1 95.06 279 TYR A CA 1
ATOM 2168 C C . TYR A 1 279 ? -3.818 -27.188 -17.656 1 95.06 279 TYR A C 1
ATOM 2170 O O . TYR A 1 279 ? -4.941 -26.75 -17.906 1 95.06 279 TYR A O 1
ATOM 2178 N N . TYR A 1 280 ? -3.549 -28.453 -17.656 1 95.31 280 TYR A N 1
ATOM 2179 C CA . TYR A 1 280 ? -4.578 -29.453 -17.969 1 95.31 280 TYR A CA 1
ATOM 2180 C C . TYR A 1 280 ? -5.656 -29.469 -16.891 1 95.31 280 TYR A C 1
ATOM 2182 O O . TYR A 1 280 ? -6.832 -29.688 -17.188 1 95.31 280 TYR A O 1
ATOM 2190 N N . ARG A 1 281 ? -5.234 -29.328 -15.68 1 95.5 281 ARG A N 1
ATOM 2191 C CA . ARG A 1 281 ? -6.223 -29.203 -14.609 1 95.5 281 ARG A CA 1
ATOM 2192 C C . ARG A 1 281 ? -7.133 -28 -14.844 1 95.5 281 ARG A C 1
ATOM 2194 O O . ARG A 1 281 ? -8.336 -28.062 -14.586 1 95.5 281 ARG A O 1
ATOM 2201 N N . CYS A 1 282 ? -6.543 -26.906 -15.227 1 94 282 CYS A N 1
ATOM 2202 C CA . CYS A 1 282 ? -7.32 -25.719 -15.586 1 94 282 CYS A CA 1
ATOM 2203 C C . CYS A 1 282 ? -8.352 -26.047 -16.656 1 94 282 CYS A C 1
ATOM 2205 O O . CYS A 1 282 ? -9.516 -25.688 -16.531 1 94 282 CYS A O 1
ATOM 2207 N N . LEU A 1 283 ? -7.969 -26.828 -17.703 1 93 283 LEU A N 1
ATOM 2208 C CA . LEU A 1 283 ? -8.852 -27.219 -18.797 1 93 283 LEU A CA 1
ATOM 2209 C C . LEU A 1 283 ? -9.961 -28.125 -18.297 1 93 283 LEU A C 1
ATOM 2211 O O . LEU A 1 283 ? -11.109 -28.016 -18.734 1 93 283 LEU A O 1
ATOM 2215 N N . ASP A 1 284 ? -9.609 -29.016 -17.406 1 94.81 284 ASP A N 1
ATOM 2216 C CA . ASP A 1 284 ? -10.602 -29.906 -16.828 1 94.81 284 ASP A CA 1
ATOM 2217 C C . ASP A 1 284 ? -11.68 -29.125 -16.078 1 94.81 284 ASP A C 1
ATOM 2219 O O . ASP A 1 284 ? -12.867 -29.469 -16.156 1 94.81 284 ASP A O 1
ATOM 2223 N N . VAL A 1 285 ? -11.297 -28.078 -15.359 1 93.88 285 VAL A N 1
ATOM 2224 C CA . VAL A 1 285 ? -12.242 -27.25 -14.625 1 93.88 285 VAL A CA 1
ATOM 2225 C C . VAL A 1 285 ? -13.172 -26.531 -15.602 1 93.88 285 VAL A C 1
ATOM 2227 O O . VAL A 1 285 ? -14.383 -26.469 -15.391 1 93.88 285 VAL A O 1
ATOM 2230 N N . ILE A 1 286 ? -12.625 -25.984 -16.672 1 91.81 286 ILE A N 1
ATOM 2231 C CA . ILE A 1 286 ? -13.414 -25.281 -17.688 1 91.81 286 ILE A CA 1
ATOM 2232 C C . ILE A 1 286 ? -14.523 -26.203 -18.203 1 91.81 286 ILE A C 1
ATOM 2234 O O . ILE A 1 286 ? -15.68 -25.797 -18.297 1 91.81 286 ILE A O 1
ATOM 2238 N N . GLU A 1 287 ? -14.188 -27.422 -18.469 1 91.06 287 GLU A N 1
ATOM 2239 C CA . GLU A 1 287 ? -15.133 -28.391 -19 1 91.06 287 GLU A CA 1
ATOM 2240 C C . GLU A 1 287 ? -16.266 -28.672 -18.016 1 91.06 287 GLU A C 1
ATOM 2242 O O . GLU A 1 287 ? -17.406 -28.906 -18.422 1 91.06 287 GLU A O 1
ATOM 2247 N N . SER A 1 288 ? -15.969 -28.547 -16.797 1 90.5 288 SER A N 1
ATOM 2248 C CA . SER A 1 288 ? -16.938 -28.922 -15.766 1 90.5 288 SER A CA 1
ATOM 2249 C C . SER A 1 288 ? -17.766 -27.719 -15.328 1 90.5 288 SER A C 1
ATOM 2251 O O . SER A 1 288 ? -18.719 -27.859 -14.562 1 90.5 288 SER A O 1
ATOM 2253 N N . LEU A 1 289 ? -17.422 -26.516 -15.82 1 88.31 289 LEU A N 1
ATOM 2254 C CA . LEU A 1 289 ? -18.141 -25.312 -15.406 1 88.31 289 LEU A CA 1
ATOM 2255 C C . LEU A 1 289 ? -19.594 -25.359 -15.859 1 88.31 289 LEU A C 1
ATOM 2257 O O . LEU A 1 289 ? -19.875 -25.75 -16.984 1 88.31 289 LEU A O 1
ATOM 2261 N N . PRO A 1 290 ? -20.516 -25.062 -14.961 1 83.19 290 PRO A N 1
ATOM 2262 C CA . PRO A 1 290 ? -21.938 -25.047 -15.312 1 83.19 290 PRO A CA 1
ATOM 2263 C C . PRO A 1 290 ? -22.344 -23.766 -16.047 1 83.19 290 PRO A C 1
ATOM 2265 O O . PRO A 1 290 ? -23.234 -23.047 -15.578 1 83.19 290 PRO A O 1
ATOM 2268 N N . VAL A 1 291 ? -21.75 -23.422 -17.109 1 87.06 291 VAL A N 1
ATOM 2269 C CA . VAL A 1 291 ? -22.016 -22.203 -17.875 1 87.06 291 VAL A CA 1
ATOM 2270 C C . VAL A 1 291 ? -22.188 -22.562 -19.359 1 87.06 291 VAL A C 1
ATOM 2272 O O . VAL A 1 291 ? -21.953 -23.703 -19.766 1 87.06 291 VAL A O 1
ATOM 2275 N N . GLN A 1 292 ? -22.641 -21.594 -20.109 1 86.62 292 GLN A N 1
ATOM 2276 C CA . GLN A 1 292 ? -22.875 -21.797 -21.531 1 86.62 292 GLN A CA 1
ATOM 2277 C C . GLN A 1 292 ? -21.578 -22.125 -22.266 1 86.62 292 GLN A C 1
ATOM 2279 O O . GLN A 1 292 ? -20.531 -21.578 -21.938 1 86.62 292 GLN A O 1
ATOM 2284 N N . SER A 1 293 ? -21.688 -22.906 -23.281 1 85.81 293 SER A N 1
ATOM 2285 C CA . SER A 1 293 ? -20.547 -23.438 -24.031 1 85.81 293 SER A CA 1
ATOM 2286 C C . SER A 1 293 ? -19.734 -22.312 -24.672 1 85.81 293 SER A C 1
ATOM 2288 O O . SER A 1 293 ? -18.516 -22.422 -24.812 1 85.81 293 SER A O 1
ATOM 2290 N N . GLU A 1 294 ? -20.438 -21.328 -24.969 1 88.06 294 GLU A N 1
ATOM 2291 C CA . GLU A 1 294 ? -19.766 -20.203 -25.594 1 88.06 294 GLU A CA 1
ATOM 2292 C C . GLU A 1 294 ? -18.719 -19.594 -24.672 1 88.06 294 GLU A C 1
ATOM 2294 O O . GLU A 1 294 ? -17.625 -19.203 -25.109 1 88.06 294 GLU A O 1
ATOM 2299 N N . PHE A 1 295 ? -19.062 -19.547 -23.484 1 86.81 295 PHE A N 1
ATOM 2300 C CA . PHE A 1 295 ? -18.141 -18.969 -22.516 1 86.81 295 PHE A CA 1
ATOM 2301 C C . PHE A 1 295 ? -16.938 -19.891 -22.297 1 86.81 295 PHE A C 1
ATOM 2303 O O . PHE A 1 295 ? -15.82 -19.422 -22.094 1 86.81 295 PHE A O 1
ATOM 2310 N N . LYS A 1 296 ? -17.141 -21.172 -22.328 1 87.12 296 LYS A N 1
ATOM 2311 C CA . LYS A 1 296 ? -16.047 -22.141 -22.188 1 87.12 296 LYS A CA 1
ATOM 2312 C C . LYS A 1 296 ? -15.047 -22 -23.328 1 87.12 296 LYS A C 1
ATOM 2314 O O . LYS A 1 296 ? -13.836 -22.047 -23.109 1 87.12 296 LYS A O 1
ATOM 2319 N N . GLN A 1 297 ? -15.547 -21.766 -24.469 1 87.5 297 GLN A N 1
ATOM 2320 C CA . GLN A 1 297 ? -14.695 -21.594 -25.641 1 87.5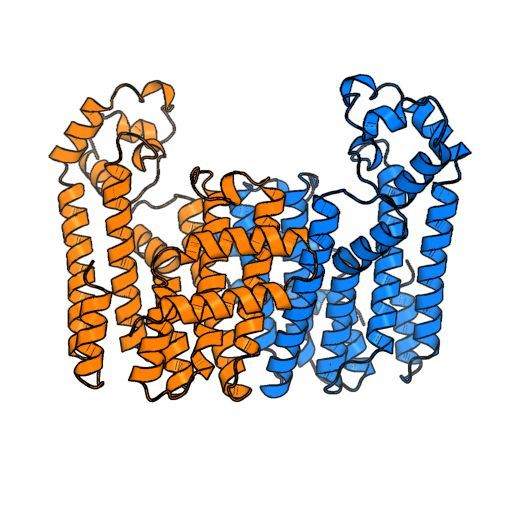 297 GLN A CA 1
ATOM 2321 C C . GLN A 1 297 ? -13.859 -20.328 -25.516 1 87.5 297 GLN A C 1
ATOM 2323 O O . GLN A 1 297 ? -12.672 -20.328 -25.844 1 87.5 297 GLN A O 1
ATOM 2328 N N . ILE A 1 298 ? -14.516 -19.344 -25.047 1 86.38 298 ILE A N 1
ATOM 2329 C CA . ILE A 1 298 ? -13.828 -18.078 -24.891 1 86.38 298 ILE A CA 1
ATOM 2330 C C . ILE A 1 298 ? -12.727 -18.219 -23.844 1 86.38 298 ILE A C 1
ATOM 2332 O O . ILE A 1 298 ? -11.609 -17.719 -24.031 1 86.38 298 ILE A O 1
ATOM 2336 N N . LEU A 1 299 ? -13.047 -18.906 -22.766 1 87.5 299 LEU A N 1
ATOM 2337 C CA . LEU A 1 299 ? -12.07 -19.125 -21.719 1 87.5 299 LEU A CA 1
ATOM 2338 C C . LEU A 1 299 ? -10.875 -19.922 -22.234 1 87.5 299 LEU A C 1
ATOM 2340 O O . LEU A 1 299 ? -9.727 -19.578 -21.953 1 87.5 299 LEU A O 1
ATOM 2344 N N . ASP A 1 300 ? -11.188 -20.875 -22.984 1 84.75 300 ASP A N 1
ATOM 2345 C CA . ASP A 1 300 ? -10.141 -21.719 -23.562 1 84.75 300 ASP A CA 1
ATOM 2346 C C . ASP A 1 300 ? -9.227 -20.906 -24.484 1 84.75 300 ASP A C 1
ATOM 2348 O O . ASP A 1 300 ? -8.008 -21.062 -24.438 1 84.75 300 ASP A O 1
ATOM 2352 N N . GLN A 1 301 ? -9.781 -20.062 -25.188 1 83.19 301 GLN A N 1
ATOM 2353 C CA . GLN A 1 301 ? -9.016 -19.219 -26.109 1 83.19 301 GLN A CA 1
ATOM 2354 C C . GLN A 1 301 ? -8.195 -18.188 -25.359 1 83.19 301 GLN A C 1
ATOM 2356 O O . GLN A 1 301 ? -7.098 -17.812 -25.797 1 83.19 301 GLN A O 1
ATOM 2361 N N . THR A 1 302 ? -8.742 -17.828 -24.25 1 81.62 302 THR A N 1
ATOM 2362 C CA . THR A 1 302 ? -8.102 -16.766 -23.469 1 81.62 302 THR A CA 1
ATOM 2363 C C . THR A 1 302 ? -6.848 -17.297 -22.781 1 81.62 302 THR A C 1
ATOM 2365 O O . THR A 1 302 ? -5.867 -16.562 -22.625 1 81.62 302 THR A O 1
ATOM 2368 N N . ILE A 1 303 ? -6.918 -18.594 -22.406 1 81 303 ILE A N 1
ATOM 2369 C CA . ILE A 1 303 ? -5.816 -19.062 -21.578 1 81 303 ILE A CA 1
ATOM 2370 C C . ILE A 1 303 ? -4.793 -19.797 -22.438 1 81 303 ILE A C 1
ATOM 2372 O O . ILE A 1 303 ? -3.738 -20.203 -21.953 1 81 303 ILE A O 1
ATOM 2376 N N . ARG A 1 304 ? -5.207 -20.016 -23.797 1 72.5 304 ARG A N 1
ATOM 2377 C CA . ARG A 1 304 ? -4.285 -20.703 -24.688 1 72.5 304 ARG A CA 1
ATOM 2378 C C . ARG A 1 304 ? -3.047 -19.844 -24.953 1 72.5 304 ARG A C 1
ATOM 2380 O O . ARG A 1 304 ? -3.158 -18.719 -25.422 1 72.5 304 ARG A O 1
ATOM 2387 N N . VAL A 1 305 ? -2.152 -20.156 -23.953 1 53.44 305 VAL A N 1
ATOM 2388 C CA . VAL A 1 305 ? -0.838 -19.531 -24.016 1 53.44 305 VAL A CA 1
ATOM 2389 C C . VAL A 1 305 ? 0.086 -20.344 -24.922 1 53.44 305 VAL A C 1
ATOM 2391 O O . VAL A 1 305 ? -0.073 -21.562 -25.031 1 53.44 305 VAL A O 1
ATOM 2394 N N . MET B 1 1 ? -10.695 8.547 29.203 1 62.66 1 MET B N 1
ATOM 2395 C CA . MET B 1 1 ? -10.797 7.125 28.875 1 62.66 1 MET B CA 1
ATOM 2396 C C . MET B 1 1 ? -9.57 6.656 28.109 1 62.66 1 MET B C 1
ATOM 2398 O O . MET B 1 1 ? -9.055 7.375 27.25 1 62.66 1 MET B O 1
ATOM 2402 N N . ASN B 1 2 ? -8.797 5.906 28.641 1 76.94 2 ASN B N 1
ATOM 2403 C CA . ASN B 1 2 ? -7.555 5.402 28.062 1 76.94 2 ASN B CA 1
ATOM 2404 C C . ASN B 1 2 ? -7.793 4.145 27.219 1 76.94 2 ASN B C 1
ATOM 2406 O O . ASN B 1 2 ? -7.902 3.045 27.766 1 76.94 2 ASN B O 1
ATOM 2410 N N . TRP B 1 3 ? -8.047 4.32 25.953 1 91.69 3 TRP B N 1
ATOM 2411 C CA . TRP B 1 3 ? -8.406 3.215 25.078 1 91.69 3 TRP B CA 1
ATOM 2412 C C . TRP B 1 3 ? -7.156 2.578 24.469 1 91.69 3 TRP B C 1
ATOM 2414 O O . TRP B 1 3 ? -7.258 1.675 23.641 1 91.69 3 TRP B O 1
ATOM 2424 N N . ASN B 1 4 ? -6.031 3.012 24.891 1 93.5 4 ASN B N 1
ATOM 2425 C CA . ASN B 1 4 ? -4.773 2.627 24.266 1 93.5 4 ASN B CA 1
ATOM 2426 C C . ASN B 1 4 ? -4.566 1.114 24.297 1 93.5 4 ASN B C 1
ATOM 2428 O O . ASN B 1 4 ? -4.27 0.498 23.266 1 93.5 4 ASN B O 1
ATOM 2432 N N . GLU B 1 5 ? -4.805 0.575 25.453 1 95.25 5 GLU B N 1
ATOM 2433 C CA . GLU B 1 5 ? -4.578 -0.859 25.594 1 95.25 5 GLU B CA 1
ATOM 2434 C C . GLU B 1 5 ? -5.59 -1.667 24.797 1 95.25 5 GLU B C 1
ATOM 2436 O O . GLU B 1 5 ? -5.242 -2.688 24.188 1 95.25 5 GLU B O 1
ATOM 2441 N N . ALA B 1 6 ? -6.824 -1.249 24.828 1 96.5 6 ALA B N 1
ATOM 2442 C CA . ALA B 1 6 ? -7.867 -1.944 24.078 1 96.5 6 ALA B CA 1
ATOM 2443 C C . ALA B 1 6 ? -7.594 -1.89 22.578 1 96.5 6 ALA B C 1
ATOM 2445 O O . ALA B 1 6 ? -7.781 -2.883 21.859 1 96.5 6 ALA B O 1
ATOM 2446 N N . ILE B 1 7 ? -7.164 -0.779 22.094 1 97.31 7 ILE B N 1
ATOM 2447 C CA . ILE B 1 7 ? -6.84 -0.605 20.688 1 97.31 7 ILE B CA 1
ATOM 2448 C C . ILE B 1 7 ? -5.656 -1.492 20.312 1 97.31 7 ILE B C 1
ATOM 2450 O O . ILE B 1 7 ? -5.676 -2.17 19.281 1 97.31 7 ILE B O 1
ATOM 2454 N N . LYS B 1 8 ? -4.66 -1.541 21.203 1 97 8 LYS B N 1
ATOM 2455 C CA . LYS B 1 8 ? -3.477 -2.367 20.969 1 97 8 LYS B CA 1
ATOM 2456 C C . LYS B 1 8 ? -3.846 -3.846 20.891 1 97 8 LYS B C 1
ATOM 2458 O O . LYS B 1 8 ? -3.414 -4.551 19.969 1 97 8 LYS B O 1
ATOM 2463 N N . GLN B 1 9 ? -4.613 -4.285 21.781 1 97.12 9 GLN B N 1
ATOM 2464 C CA . GLN B 1 9 ? -5.027 -5.684 21.797 1 97.12 9 GLN B CA 1
ATOM 2465 C C . GLN B 1 9 ? -5.828 -6.043 20.547 1 97.12 9 GLN B C 1
ATOM 2467 O O . GLN B 1 9 ? -5.648 -7.125 19.984 1 97.12 9 GLN B O 1
ATOM 2472 N N . THR B 1 10 ? -6.688 -5.168 20.188 1 97.75 10 THR B N 1
ATOM 2473 C CA . THR B 1 10 ? -7.512 -5.395 19.016 1 97.75 10 THR B CA 1
ATOM 2474 C C . THR B 1 10 ? -6.648 -5.477 17.75 1 97.75 10 THR B C 1
ATOM 2476 O O . THR B 1 10 ? -6.879 -6.328 16.891 1 97.75 10 THR B O 1
ATOM 2479 N N . LEU B 1 11 ? -5.695 -4.609 17.609 1 98.12 11 LEU B N 1
ATOM 2480 C CA . LEU B 1 11 ? -4.801 -4.633 16.453 1 98.12 11 LEU B CA 1
ATOM 2481 C C . LEU B 1 11 ? -3.977 -5.918 16.438 1 98.12 11 LEU B C 1
ATOM 2483 O O . LEU B 1 11 ? -3.803 -6.531 15.383 1 98.12 11 LEU B O 1
ATOM 2487 N N . MET B 1 12 ? -3.471 -6.332 17.609 1 98.12 12 MET B N 1
ATOM 2488 C CA . MET B 1 12 ? -2.68 -7.555 17.703 1 98.12 12 MET B CA 1
ATOM 2489 C C . MET B 1 12 ? -3.508 -8.766 17.297 1 98.12 12 MET B C 1
ATOM 2491 O O . MET B 1 12 ? -3 -9.672 16.625 1 98.12 12 MET B O 1
ATOM 2495 N N . GLN B 1 13 ? -4.695 -8.766 17.672 1 97.81 13 GLN B N 1
ATOM 2496 C CA . GLN B 1 13 ? -5.594 -9.836 17.25 1 97.81 13 GLN B CA 1
ATOM 2497 C C . GLN B 1 13 ? -5.809 -9.812 15.742 1 97.81 13 GLN B C 1
ATOM 2499 O O . GLN B 1 13 ? -5.875 -10.867 15.102 1 97.81 13 GLN B O 1
ATOM 2504 N N . GLY B 1 14 ? -5.957 -8.617 15.211 1 97.75 14 GLY B N 1
ATOM 2505 C CA . GLY B 1 14 ? -6.07 -8.484 13.773 1 97.75 14 GLY B CA 1
ATOM 2506 C C . GLY B 1 14 ? -4.867 -9.023 13.023 1 97.75 14 GLY B C 1
ATOM 2507 O O . GLY B 1 14 ? -5.016 -9.672 11.984 1 97.75 14 GLY B O 1
ATOM 2508 N N . ILE B 1 15 ? -3.719 -8.781 13.523 1 98.44 15 ILE B N 1
ATOM 2509 C CA . ILE B 1 15 ? -2.473 -9.258 12.93 1 98.44 15 ILE B CA 1
ATOM 2510 C C . ILE B 1 15 ? -2.443 -10.789 12.945 1 98.44 15 ILE B C 1
ATOM 2512 O O . ILE B 1 15 ? -2.135 -11.422 11.938 1 98.44 15 ILE B O 1
ATOM 2516 N N . GLU B 1 16 ? -2.783 -11.344 14.039 1 97.38 16 GLU B N 1
ATOM 2517 C CA . GLU B 1 16 ? -2.791 -12.797 14.203 1 97.38 16 GLU B CA 1
ATOM 2518 C C . GLU B 1 16 ? -3.758 -13.453 13.227 1 97.38 16 GLU B C 1
ATOM 2520 O O . GLU B 1 16 ? -3.459 -14.516 12.664 1 97.38 16 GLU B O 1
ATOM 2525 N N . GLN B 1 17 ? -4.84 -12.867 13 1 96.12 17 GLN B N 1
ATOM 2526 C CA . GLN B 1 17 ? -5.883 -13.438 12.156 1 96.12 17 GLN B CA 1
ATOM 2527 C C . GLN B 1 17 ? -5.637 -13.133 10.688 1 96.12 17 GLN B C 1
ATOM 2529 O O . GLN B 1 17 ? -6.004 -13.922 9.812 1 96.12 17 GLN B O 1
ATOM 2534 N N . GLY B 1 18 ? -5.027 -11.984 10.453 1 96 18 GLY B N 1
ATOM 2535 C CA . GLY B 1 18 ? -4.938 -11.484 9.086 1 96 18 GLY B CA 1
ATOM 2536 C C . GLY B 1 18 ? -3.699 -11.961 8.359 1 96 18 GLY B C 1
ATOM 2537 O O . GLY B 1 18 ? -3.725 -12.156 7.137 1 96 18 GLY B O 1
ATOM 2538 N N . PHE B 1 19 ? -2.619 -12.094 9.047 1 96.06 19 PHE B N 1
ATOM 2539 C CA . PHE B 1 19 ? -1.371 -12.531 8.43 1 96.06 19 PHE B CA 1
ATOM 2540 C C . PHE B 1 19 ? -1.145 -14.023 8.656 1 96.06 19 PHE B C 1
ATOM 2542 O O . PHE B 1 19 ? -0.891 -14.453 9.789 1 96.06 19 PHE B O 1
ATOM 2549 N N . ASN B 1 20 ? -1.098 -14.758 7.586 1 90.69 20 ASN B N 1
ATOM 2550 C CA . ASN B 1 20 ? -1.059 -16.203 7.719 1 90.69 20 ASN B CA 1
ATOM 2551 C C . ASN B 1 20 ? 0.366 -16.75 7.609 1 90.69 20 ASN B C 1
ATOM 2553 O O . ASN B 1 20 ? 0.617 -17.922 7.895 1 90.69 20 ASN B O 1
ATOM 2557 N N . GLN B 1 21 ? 1.303 -15.961 7.207 1 94.31 21 GLN B N 1
ATOM 2558 C CA . GLN B 1 21 ? 2.707 -16.344 7.156 1 94.31 21 GLN B CA 1
ATOM 2559 C C . GLN B 1 21 ? 3.428 -15.992 8.453 1 94.31 21 GLN B C 1
ATOM 2561 O O . GLN B 1 21 ? 3.367 -14.844 8.906 1 94.31 21 GLN B O 1
ATOM 2566 N N . ALA B 1 22 ? 4.074 -16.906 8.992 1 95.44 22 ALA B N 1
ATOM 2567 C CA . ALA B 1 22 ? 4.566 -16.828 10.367 1 95.44 22 ALA B CA 1
ATOM 2568 C C . ALA B 1 22 ? 5.543 -15.664 10.531 1 95.44 22 ALA B C 1
ATOM 2570 O O . ALA B 1 22 ? 5.441 -14.891 11.484 1 95.44 22 ALA B O 1
ATOM 2571 N N . GLU B 1 23 ? 6.547 -15.539 9.68 1 96.56 23 GLU B N 1
ATOM 2572 C CA . GLU B 1 23 ? 7.539 -14.477 9.805 1 96.56 23 GLU B CA 1
ATOM 2573 C C . GLU B 1 23 ? 6.906 -13.109 9.594 1 96.56 23 GLU B C 1
ATOM 2575 O O . GLU B 1 23 ? 7.266 -12.141 10.273 1 96.56 23 GLU B O 1
ATOM 2580 N N . LEU B 1 24 ? 5.988 -13.07 8.656 1 97.31 24 LEU B N 1
ATOM 2581 C CA . LEU B 1 24 ? 5.238 -11.844 8.43 1 97.31 24 LEU B CA 1
ATOM 2582 C C . LEU B 1 24 ? 4.492 -11.422 9.688 1 97.31 24 LEU B C 1
ATOM 2584 O O . LEU B 1 24 ? 4.551 -10.25 10.086 1 97.31 24 LEU B O 1
ATOM 2588 N N . ARG B 1 25 ? 3.826 -12.336 10.273 1 97.69 25 ARG B N 1
ATOM 2589 C CA . ARG B 1 25 ? 3.049 -12.086 11.484 1 97.69 25 ARG B CA 1
ATOM 2590 C C . ARG B 1 25 ? 3.941 -11.594 12.617 1 97.69 25 ARG B C 1
ATOM 2592 O O . ARG B 1 25 ? 3.607 -10.633 13.305 1 97.69 25 ARG B O 1
ATOM 2599 N N . GLU B 1 26 ? 5.051 -12.227 12.781 1 97.75 26 GLU B N 1
ATOM 2600 C CA . GLU B 1 26 ? 5.969 -11.883 13.867 1 97.75 26 GLU B CA 1
ATOM 2601 C C . GLU B 1 26 ? 6.562 -10.492 13.672 1 97.75 26 GLU B C 1
ATOM 2603 O O . GLU B 1 26 ? 6.598 -9.695 14.609 1 97.75 26 GLU B O 1
ATOM 2608 N N . MET B 1 27 ? 7.059 -10.234 12.508 1 97.94 27 MET B N 1
ATOM 2609 C CA . MET B 1 27 ? 7.656 -8.93 12.219 1 97.94 27 MET B CA 1
ATOM 2610 C C . MET B 1 27 ? 6.617 -7.82 12.32 1 97.94 27 MET B C 1
ATOM 2612 O O . MET B 1 27 ? 6.906 -6.742 12.844 1 97.94 27 MET B O 1
ATOM 2616 N N . ALA B 1 28 ? 5.383 -8.117 11.828 1 98.44 28 ALA B N 1
ATOM 2617 C CA . ALA B 1 28 ? 4.297 -7.137 11.906 1 98.44 28 ALA B CA 1
ATOM 2618 C C . ALA B 1 28 ? 3.945 -6.832 13.359 1 98.44 28 ALA B C 1
ATOM 2620 O O . ALA B 1 28 ? 3.709 -5.676 13.719 1 98.44 28 ALA B O 1
ATOM 2621 N N . ALA B 1 29 ? 3.883 -7.844 14.148 1 98.12 29 ALA B N 1
ATOM 2622 C CA . ALA B 1 29 ? 3.566 -7.672 15.562 1 98.12 29 ALA B CA 1
ATOM 2623 C C . ALA B 1 29 ? 4.605 -6.789 16.25 1 98.12 29 ALA B C 1
ATOM 2625 O O . ALA B 1 29 ? 4.258 -5.961 17.094 1 98.12 29 ALA B O 1
ATOM 2626 N N . GLU B 1 30 ? 5.855 -6.992 15.898 1 97.69 30 GLU B N 1
ATOM 2627 C CA . GLU B 1 30 ? 6.93 -6.172 16.453 1 97.69 30 GLU B CA 1
ATOM 2628 C C . GLU B 1 30 ? 6.754 -4.703 16.078 1 97.69 30 GLU B C 1
ATOM 2630 O O . GLU B 1 30 ? 6.926 -3.818 16.922 1 97.69 30 GLU B O 1
ATOM 2635 N N . CYS B 1 31 ? 6.414 -4.473 14.852 1 97.69 31 CYS B N 1
ATOM 2636 C CA . CYS B 1 31 ? 6.199 -3.107 14.383 1 97.69 31 CYS B CA 1
ATOM 2637 C C . CYS B 1 31 ? 5.027 -2.455 15.102 1 97.69 31 CYS B C 1
ATOM 2639 O O . CYS B 1 31 ? 5.125 -1.309 15.539 1 97.69 31 CYS B O 1
ATOM 2641 N N . ALA B 1 32 ? 3.924 -3.201 15.258 1 97.94 32 ALA B N 1
ATOM 2642 C CA . ALA B 1 32 ? 2.723 -2.686 15.906 1 97.94 32 ALA B CA 1
ATOM 2643 C C . ALA B 1 32 ? 2.98 -2.4 17.375 1 97.94 32 ALA B C 1
ATOM 2645 O O . ALA B 1 32 ? 2.5 -1.399 17.922 1 97.94 32 ALA B O 1
ATOM 2646 N N . ALA B 1 33 ? 3.697 -3.281 18 1 96.19 33 ALA B N 1
ATOM 2647 C CA . ALA B 1 33 ? 4.023 -3.104 19.406 1 96.19 33 ALA B CA 1
ATOM 2648 C C . ALA B 1 33 ? 4.824 -1.824 19.625 1 96.19 33 ALA B C 1
ATOM 2650 O O . ALA B 1 33 ? 4.598 -1.101 20.594 1 96.19 33 ALA B O 1
ATOM 2651 N N . TYR B 1 34 ? 5.73 -1.567 18.781 1 95.38 34 TYR B N 1
ATOM 2652 C CA . TYR B 1 34 ? 6.539 -0.354 18.859 1 95.38 34 TYR B CA 1
ATOM 2653 C C . TYR B 1 34 ? 5.672 0.888 18.688 1 95.38 34 TYR B C 1
ATOM 2655 O O . TYR B 1 34 ? 5.738 1.817 19.5 1 95.38 34 TYR B O 1
ATOM 2663 N N . LYS B 1 35 ? 4.855 0.915 17.688 1 93.44 35 LYS B N 1
ATOM 2664 C CA . LYS B 1 35 ? 4.004 2.064 17.391 1 93.44 35 LYS B CA 1
ATOM 2665 C C . LYS B 1 35 ? 3.039 2.342 18.547 1 93.44 35 LYS B C 1
ATOM 2667 O O . LYS B 1 35 ? 2.777 3.5 18.875 1 93.44 35 LYS B O 1
ATOM 2672 N N . LEU B 1 36 ? 2.508 1.323 19.094 1 93.06 36 LEU B N 1
ATOM 2673 C CA . LEU B 1 36 ? 1.447 1.472 20.094 1 93.06 36 LEU B CA 1
ATOM 2674 C C . LEU B 1 36 ? 2.025 1.554 21.5 1 93.06 36 LEU B C 1
ATOM 2676 O O . LEU B 1 36 ? 1.277 1.596 22.484 1 93.06 36 LEU B O 1
ATOM 2680 N N . SER B 1 37 ? 3.377 1.498 21.562 1 90.56 37 SER B N 1
ATOM 2681 C CA . SER B 1 37 ? 3.998 1.826 22.844 1 90.56 37 SER B CA 1
ATOM 2682 C C . SER B 1 37 ? 3.746 3.281 23.219 1 90.56 37 SER B C 1
ATOM 2684 O O . SER B 1 37 ? 3.758 3.631 24.406 1 90.56 37 SER B O 1
ATOM 2686 N N . GLU B 1 38 ? 3.537 4.113 22.219 1 86.44 38 GLU B N 1
ATOM 2687 C CA . GLU B 1 38 ? 3.109 5.496 22.422 1 86.44 38 GLU B CA 1
ATOM 2688 C C . GLU B 1 38 ? 1.59 5.613 22.375 1 86.44 38 GLU B C 1
ATOM 2690 O O . GLU B 1 38 ? 0.891 4.629 22.125 1 86.44 38 GLU B O 1
ATOM 2695 N N . LYS B 1 39 ? 1.143 6.785 22.703 1 87.88 39 LYS B N 1
ATOM 2696 C CA . LYS B 1 39 ? -0.295 7.039 22.672 1 87.88 39 LYS B CA 1
ATOM 2697 C C . LYS B 1 39 ? -0.874 6.801 21.281 1 87.88 39 LYS B C 1
ATOM 2699 O O . LYS B 1 39 ? -0.316 7.262 20.281 1 87.88 39 LYS B O 1
ATOM 2704 N N . ALA B 1 40 ? -1.966 6.047 21.266 1 92.19 40 ALA B N 1
ATOM 2705 C CA . ALA B 1 40 ? -2.701 5.816 20.016 1 92.19 40 ALA B CA 1
ATOM 2706 C C . ALA B 1 40 ? -3.605 7 19.688 1 92.19 40 ALA B C 1
ATOM 2708 O O . ALA B 1 40 ? -4.832 6.871 19.688 1 92.19 40 ALA B O 1
ATOM 2709 N N . LEU B 1 41 ? -3.039 8.039 19.328 1 92.5 41 LEU B N 1
ATOM 2710 C CA . LEU B 1 41 ? -3.746 9.297 19.156 1 92.5 41 LEU B CA 1
ATOM 2711 C C . LEU B 1 41 ? -4.855 9.164 18.125 1 92.5 41 LEU B C 1
ATO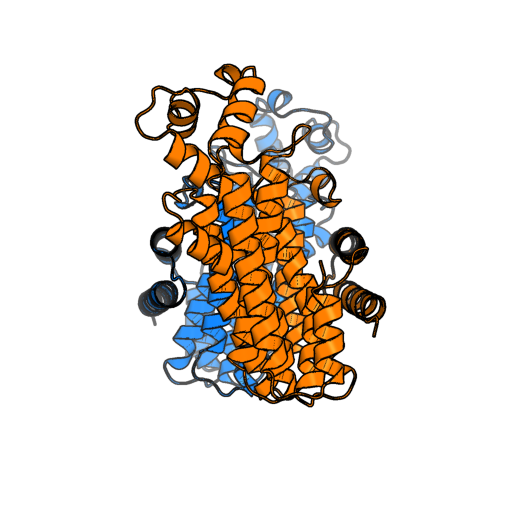M 2713 O O . LEU B 1 41 ? -5.98 9.617 18.344 1 92.5 41 LEU B O 1
ATOM 2717 N N . PHE B 1 42 ? -4.586 8.555 17.031 1 95.88 42 PHE B N 1
ATOM 2718 C CA . PHE B 1 42 ? -5.555 8.453 15.938 1 95.88 42 PHE B CA 1
ATOM 2719 C C . PHE B 1 42 ? -6.734 7.574 16.344 1 95.88 42 PHE B C 1
ATOM 2721 O O . PHE B 1 42 ? -7.891 7.953 16.156 1 95.88 42 PHE B O 1
ATOM 2728 N N . GLY B 1 43 ? -6.391 6.434 16.922 1 96.31 43 GLY B N 1
ATOM 2729 C CA . GLY B 1 43 ? -7.441 5.551 17.406 1 96.31 43 GLY B CA 1
ATOM 2730 C C . GLY B 1 43 ? -8.297 6.188 18.484 1 96.31 43 GLY B C 1
ATOM 2731 O O . GLY B 1 43 ? -9.523 6.039 18.484 1 96.31 43 GLY B O 1
ATOM 2732 N N . ASN B 1 44 ? -7.648 6.879 19.391 1 94.88 44 ASN B N 1
ATOM 2733 C CA . ASN B 1 44 ? -8.375 7.551 20.469 1 94.88 44 ASN B CA 1
ATOM 2734 C C . ASN B 1 44 ? -9.328 8.609 19.922 1 94.88 44 ASN B C 1
ATOM 2736 O O . ASN B 1 44 ? -10.445 8.758 20.406 1 94.88 44 ASN B O 1
ATOM 2740 N N . LEU B 1 45 ? -8.875 9.32 18.969 1 95.38 45 LEU B N 1
ATOM 2741 C CA . LEU B 1 45 ? -9.727 10.344 18.359 1 95.38 45 LEU B CA 1
ATOM 2742 C C . LEU B 1 45 ? -10.891 9.711 17.609 1 95.38 45 LEU B C 1
ATOM 2744 O O . LEU B 1 45 ? -11.992 10.266 17.594 1 95.38 45 LEU B O 1
ATOM 2748 N N . THR B 1 46 ? -10.656 8.57 16.969 1 97.19 46 THR B N 1
ATOM 2749 C CA . THR B 1 46 ? -11.742 7.824 16.328 1 97.19 46 THR B CA 1
ATOM 2750 C C . THR B 1 46 ? -12.789 7.418 17.359 1 97.19 46 THR B C 1
ATOM 2752 O O . THR B 1 46 ? -13.984 7.629 17.141 1 97.19 46 THR B O 1
ATOM 2755 N N . MET B 1 47 ? -12.32 6.906 18.5 1 95.88 47 MET B N 1
ATOM 2756 C CA . MET B 1 47 ? -13.203 6.484 19.578 1 95.88 47 MET B CA 1
ATOM 2757 C C . MET B 1 47 ? -14.008 7.664 20.109 1 95.88 47 MET B C 1
ATOM 2759 O O . MET B 1 47 ? -15.227 7.559 20.297 1 95.88 47 MET B O 1
ATOM 2763 N N . LEU B 1 48 ? -13.32 8.68 20.391 1 94.38 48 LEU B N 1
ATOM 2764 C CA . LEU B 1 48 ? -13.938 9.852 21 1 94.38 48 LEU B CA 1
ATOM 2765 C C . LEU B 1 48 ? -15.008 10.445 20.094 1 94.38 48 LEU B C 1
ATOM 2767 O O . LEU B 1 48 ? -16.109 10.758 20.562 1 94.38 48 LEU B O 1
ATOM 2771 N N . HIS B 1 49 ? -14.773 10.633 18.844 1 96.19 49 HIS B N 1
ATOM 2772 C CA . HIS B 1 49 ? -15.734 11.227 17.922 1 96.19 49 HIS B CA 1
ATOM 2773 C C . HIS B 1 49 ? -16.922 10.305 17.688 1 96.19 49 HIS B C 1
ATOM 2775 O O . HIS B 1 49 ? -18.047 10.766 17.5 1 96.19 49 HIS B O 1
ATOM 2781 N N . TYR B 1 50 ? -16.656 9.016 17.688 1 96.5 50 TYR B N 1
ATOM 2782 C CA . TYR B 1 50 ? -17.75 8.062 17.625 1 96.5 50 TYR B CA 1
ATOM 2783 C C . TYR B 1 50 ? -18.734 8.289 18.766 1 96.5 50 TYR B C 1
ATOM 2785 O O . TYR B 1 50 ? -19.953 8.391 18.547 1 96.5 50 TYR B O 1
ATOM 2793 N N . GLN B 1 51 ? -18.219 8.438 19.969 1 94.5 51 GLN B N 1
ATOM 2794 C CA . GLN B 1 51 ? -19.047 8.633 21.141 1 94.5 51 GLN B CA 1
ATOM 2795 C C . GLN B 1 51 ? -19.703 10.016 21.141 1 94.5 51 GLN B C 1
ATOM 2797 O O . GLN B 1 51 ? -20.875 10.156 21.469 1 94.5 51 GLN B O 1
ATOM 2802 N N . MET B 1 52 ? -18.969 10.961 20.75 1 93.38 52 MET B N 1
ATOM 2803 C CA . MET B 1 52 ? -19.438 12.344 20.703 1 93.38 52 MET B CA 1
ATOM 2804 C C . MET B 1 52 ? -20.688 12.453 19.828 1 93.38 52 MET B C 1
ATOM 2806 O O . MET B 1 52 ? -21.578 13.25 20.109 1 93.38 52 MET B O 1
ATOM 2810 N N . TYR B 1 53 ? -20.734 11.648 18.797 1 94 53 TYR B N 1
ATOM 2811 C CA . TYR B 1 53 ? -21.828 11.766 17.828 1 94 53 TYR B CA 1
ATOM 2812 C C . TYR B 1 53 ? -22.812 10.625 17.969 1 94 53 TYR B C 1
ATOM 2814 O O . TYR B 1 53 ? -23.406 10.172 16.984 1 94 53 TYR B O 1
ATOM 2822 N N . GLY B 1 54 ? -22.875 10.055 19.156 1 93.31 54 GLY B N 1
ATOM 2823 C CA . GLY B 1 54 ? -23.984 9.195 19.531 1 93.31 54 GLY B CA 1
ATOM 2824 C C . GLY B 1 54 ? -23.672 7.719 19.406 1 93.31 54 GLY B C 1
ATOM 2825 O O . GLY B 1 54 ? -24.531 6.871 19.641 1 93.31 54 GLY B O 1
ATOM 2826 N N . GLY B 1 55 ? -22.469 7.414 18.969 1 94.62 55 GLY B N 1
ATOM 2827 C CA . GLY B 1 55 ? -22.094 6.012 18.922 1 94.62 55 GLY B CA 1
ATOM 2828 C C . GLY B 1 55 ? -22.031 5.355 20.281 1 94.62 55 GLY B C 1
ATOM 2829 O O . GLY B 1 55 ? -21.625 5.988 21.266 1 94.62 55 GLY B O 1
ATOM 2830 N N . GLU B 1 56 ? -22.438 4.109 20.312 1 93.94 56 GLU B N 1
ATOM 2831 C CA . GLU B 1 56 ? -22.406 3.328 21.547 1 93.94 56 GLU B CA 1
ATOM 2832 C C . GLU B 1 56 ? -21.812 1.939 21.297 1 93.94 56 GLU B C 1
ATOM 2834 O O . GLU B 1 56 ? -21.891 1.421 20.172 1 93.94 56 GLU B O 1
ATOM 2839 N N . GLY B 1 57 ? -21.203 1.413 22.375 1 89.25 57 GLY B N 1
ATOM 2840 C CA . GLY B 1 57 ? -20.719 0.047 22.297 1 89.25 57 GLY B CA 1
ATOM 2841 C C . GLY B 1 57 ? -19.266 -0.042 21.844 1 89.25 57 GLY B C 1
ATOM 2842 O O . GLY B 1 57 ? -18.625 0.98 21.594 1 89.25 57 GLY B O 1
ATOM 2843 N N . ASP B 1 58 ? -18.719 -1.27 21.703 1 88.81 58 ASP B N 1
ATOM 2844 C CA . ASP B 1 58 ? -17.281 -1.49 21.5 1 88.81 58 ASP B CA 1
ATOM 2845 C C . ASP B 1 58 ? -16.984 -1.811 20.031 1 88.81 58 ASP B C 1
ATOM 2847 O O . ASP B 1 58 ? -15.836 -2.066 19.672 1 88.81 58 ASP B O 1
ATOM 2851 N N . GLY B 1 59 ? -18.016 -1.744 19.234 1 90.31 59 GLY B N 1
ATOM 2852 C CA . GLY B 1 59 ? -17.812 -2.059 17.828 1 90.31 59 GLY B CA 1
ATOM 2853 C C . GLY B 1 59 ? -16.812 -1.152 17.156 1 90.31 59 GLY B C 1
ATOM 2854 O O . GLY B 1 59 ? -16.125 -1.564 16.219 1 90.31 59 GLY B O 1
ATOM 2855 N N . ILE B 1 60 ? -16.625 0.06 17.703 1 96.38 60 ILE B N 1
ATOM 2856 C CA . ILE B 1 60 ? -15.766 1.089 17.125 1 96.38 60 ILE B CA 1
ATOM 2857 C C . ILE B 1 60 ? -14.305 0.704 17.328 1 96.38 60 ILE B C 1
ATOM 2859 O O . ILE B 1 60 ? -13.414 1.24 16.656 1 96.38 60 ILE B O 1
ATOM 2863 N N . LEU B 1 61 ? -14.047 -0.25 18.234 1 97 61 LEU B N 1
ATOM 2864 C CA . LEU B 1 61 ? -12.672 -0.626 18.562 1 97 61 LEU B CA 1
ATOM 2865 C C . LEU B 1 61 ? -11.961 -1.193 17.344 1 97 61 LEU B C 1
ATOM 2867 O O . LEU B 1 61 ? -10.773 -0.923 17.125 1 97 61 LEU B O 1
ATOM 2871 N N . GLN B 1 62 ? -12.625 -1.97 16.578 1 97.19 62 GLN B N 1
ATOM 2872 C CA . GLN B 1 62 ? -12.039 -2.547 15.367 1 97.19 62 GLN B CA 1
ATOM 2873 C C . GLN B 1 62 ? -11.648 -1.459 14.375 1 97.19 62 GLN B C 1
ATOM 2875 O O . GLN B 1 62 ? -10.578 -1.52 13.766 1 97.19 62 GLN B O 1
ATOM 2880 N N . ALA B 1 63 ? -12.562 -0.51 14.25 1 97.88 63 ALA B N 1
ATOM 2881 C CA . ALA B 1 63 ? -12.281 0.604 13.352 1 97.88 63 ALA B CA 1
ATOM 2882 C C . ALA B 1 63 ? -11.117 1.443 13.867 1 97.88 63 ALA B C 1
ATOM 2884 O O . ALA B 1 63 ? -10.266 1.886 13.086 1 97.88 63 ALA B O 1
ATOM 2885 N N . ALA B 1 64 ? -11.109 1.679 15.164 1 98 64 ALA B N 1
ATOM 2886 C CA . ALA B 1 64 ? -10.023 2.443 15.773 1 98 64 ALA B CA 1
ATOM 2887 C C . ALA B 1 64 ? -8.68 1.744 15.578 1 98 64 ALA B C 1
ATOM 2889 O O . ALA B 1 64 ? -7.684 2.387 15.234 1 98 64 ALA B O 1
ATOM 2890 N N . ALA B 1 65 ? -8.672 0.436 15.75 1 98.19 65 ALA B N 1
ATOM 2891 C CA . ALA B 1 65 ? -7.461 -0.351 15.531 1 98.19 65 ALA B CA 1
ATOM 2892 C C . ALA B 1 65 ? -7.051 -0.323 14.062 1 98.19 65 ALA B C 1
ATOM 2894 O O . ALA B 1 65 ? -5.859 -0.273 13.75 1 98.19 65 ALA B O 1
ATOM 2895 N N . ALA B 1 66 ? -8.008 -0.379 13.211 1 98.25 66 ALA B N 1
ATOM 2896 C CA . ALA B 1 66 ? -7.75 -0.3 11.781 1 98.25 66 ALA B CA 1
ATOM 2897 C C . ALA B 1 66 ? -7.059 1.011 11.414 1 98.25 66 ALA B C 1
ATOM 2899 O O . ALA B 1 66 ? -6.125 1.025 10.609 1 98.25 66 ALA B O 1
ATOM 2900 N N . VAL B 1 67 ? -7.477 2.064 12.016 1 98.31 67 VAL B N 1
ATOM 2901 C CA . VAL B 1 67 ? -6.891 3.377 11.766 1 98.31 67 VAL B CA 1
ATOM 2902 C C . VAL B 1 67 ? -5.426 3.381 12.195 1 98.31 67 VAL B C 1
ATOM 2904 O O . VAL B 1 67 ? -4.559 3.863 11.469 1 98.31 67 VAL B O 1
ATOM 2907 N N . GLU B 1 68 ? -5.191 2.852 13.32 1 98.31 68 GLU B N 1
ATOM 2908 C CA . GLU B 1 68 ? -3.812 2.793 13.797 1 98.31 68 GLU B CA 1
ATOM 2909 C C . GLU B 1 68 ? -2.945 1.945 12.867 1 98.31 68 GLU B C 1
ATOM 2911 O O . GLU B 1 68 ? -1.786 2.283 12.617 1 98.31 68 GLU B O 1
ATOM 2916 N N . ALA B 1 69 ? -3.479 0.84 12.422 1 98.5 69 ALA B N 1
ATOM 2917 C CA . ALA B 1 69 ? -2.754 -0.014 11.484 1 98.5 69 ALA B CA 1
ATOM 2918 C C . ALA B 1 69 ? -2.41 0.743 10.203 1 98.5 69 ALA B C 1
ATOM 2920 O O . ALA B 1 69 ? -1.31 0.602 9.664 1 98.5 69 ALA B O 1
ATOM 2921 N N . LEU B 1 70 ? -3.352 1.481 9.734 1 98.25 70 LEU B N 1
ATOM 2922 C CA . LEU B 1 70 ? -3.162 2.244 8.508 1 98.25 70 LEU B CA 1
ATOM 2923 C C . LEU B 1 70 ? -2.092 3.314 8.688 1 98.25 70 LEU B C 1
ATOM 2925 O O . LEU B 1 70 ? -1.23 3.49 7.824 1 98.25 70 LEU B O 1
ATOM 2929 N N . VAL B 1 71 ? -2.166 4.016 9.766 1 97.38 71 VAL B N 1
ATOM 2930 C CA . VAL B 1 71 ? -1.187 5.062 10.047 1 97.38 71 VAL B CA 1
ATOM 2931 C C . VAL B 1 71 ? 0.205 4.445 10.172 1 97.38 71 VAL B C 1
ATOM 2933 O O . VAL B 1 71 ? 1.183 4.988 9.656 1 97.38 71 VAL B O 1
ATOM 2936 N N . LEU B 1 72 ? 0.283 3.326 10.82 1 97.5 72 LEU B N 1
ATOM 2937 C CA . LEU B 1 72 ? 1.549 2.609 10.93 1 97.5 72 LEU B CA 1
ATOM 2938 C C . LEU B 1 72 ? 2.09 2.252 9.547 1 97.5 72 LEU B C 1
ATOM 2940 O O . LEU B 1 72 ? 3.283 2.414 9.289 1 97.5 72 LEU B O 1
ATOM 2944 N N . SER B 1 73 ? 1.229 1.741 8.734 1 98 73 SER B N 1
ATOM 2945 C CA . SER B 1 73 ? 1.605 1.411 7.363 1 98 73 SER B CA 1
ATOM 2946 C C . SER B 1 73 ? 2.234 2.609 6.66 1 98 73 SER B C 1
ATOM 2948 O O . SER B 1 73 ? 3.322 2.502 6.094 1 98 73 SER B O 1
ATOM 2950 N N . LEU B 1 74 ? 1.573 3.678 6.742 1 96.81 74 LEU B N 1
ATOM 2951 C CA . LEU B 1 74 ? 2.01 4.859 6.004 1 96.81 74 LEU B CA 1
ATOM 2952 C C . LEU B 1 74 ? 3.254 5.469 6.645 1 96.81 74 LEU B C 1
ATOM 2954 O O . LEU B 1 74 ? 4.105 6.027 5.945 1 96.81 74 LEU B O 1
ATOM 2958 N N . ASP B 1 75 ? 3.402 5.348 7.973 1 94.12 75 ASP B N 1
ATOM 2959 C CA . ASP B 1 75 ? 4.633 5.754 8.641 1 94.12 75 ASP B CA 1
ATOM 2960 C C . ASP B 1 75 ? 5.824 4.941 8.133 1 94.12 75 ASP B C 1
ATOM 2962 O O . ASP B 1 75 ? 6.895 5.5 7.871 1 94.12 75 ASP B O 1
ATOM 2966 N N . MET B 1 76 ? 5.633 3.672 8.047 1 96.06 76 MET B N 1
ATOM 2967 C CA . MET B 1 76 ? 6.695 2.793 7.57 1 96.06 76 MET B CA 1
ATOM 2968 C C . MET B 1 76 ? 7.082 3.141 6.137 1 96.06 76 MET B C 1
ATOM 2970 O O . MET B 1 76 ? 8.266 3.166 5.797 1 96.06 76 MET B O 1
ATOM 2974 N N . ILE B 1 77 ? 6.094 3.393 5.34 1 95.94 77 ILE B N 1
ATOM 2975 C CA . ILE B 1 77 ? 6.332 3.723 3.938 1 95.94 77 ILE B CA 1
ATOM 2976 C C . ILE B 1 77 ? 7.055 5.062 3.838 1 95.94 77 ILE B C 1
ATOM 2978 O O . ILE B 1 77 ? 7.988 5.215 3.047 1 95.94 77 ILE B O 1
ATOM 2982 N N . ASP B 1 78 ? 6.602 5.941 4.621 1 92.88 78 ASP B N 1
ATOM 2983 C CA . ASP B 1 78 ? 7.27 7.238 4.672 1 92.88 78 ASP B CA 1
ATOM 2984 C C . ASP B 1 78 ? 8.734 7.09 5.07 1 92.88 78 ASP B C 1
ATOM 2986 O O . ASP B 1 78 ? 9.609 7.75 4.504 1 92.88 78 ASP B O 1
ATOM 2990 N N . ASP B 1 79 ? 9.008 6.312 6.012 1 92.06 79 ASP B N 1
ATOM 2991 C CA . ASP B 1 79 ? 10.375 6.066 6.461 1 92.06 79 ASP B CA 1
ATOM 2992 C C . ASP B 1 79 ? 11.211 5.445 5.348 1 92.06 79 ASP B C 1
ATOM 2994 O O . ASP B 1 79 ? 12.398 5.746 5.215 1 92.06 79 ASP B O 1
ATOM 2998 N N . LEU B 1 80 ? 10.617 4.582 4.578 1 91.56 80 LEU B N 1
ATOM 2999 C CA . LEU B 1 80 ? 11.305 3.973 3.445 1 91.56 80 LEU B CA 1
ATOM 3000 C C . LEU B 1 80 ? 11.648 5.02 2.391 1 91.56 80 LEU B C 1
ATOM 3002 O O . LEU B 1 80 ? 12.703 4.941 1.753 1 91.56 80 LEU B O 1
ATOM 3006 N N . GLN B 1 81 ? 10.742 5.91 2.236 1 89.44 81 GLN B N 1
ATOM 3007 C CA . GLN B 1 81 ? 10.922 6.938 1.214 1 89.44 81 GLN B CA 1
ATOM 3008 C C . GLN B 1 81 ? 11.961 7.969 1.644 1 89.44 81 GLN B C 1
ATOM 3010 O O . GLN B 1 81 ? 12.727 8.469 0.816 1 89.44 81 GLN B O 1
ATOM 3015 N N . ASP B 1 82 ? 12.039 8.211 2.914 1 78.69 82 ASP B N 1
ATOM 3016 C CA . ASP B 1 82 ? 12.922 9.25 3.432 1 78.69 82 ASP B CA 1
ATOM 3017 C C . ASP B 1 82 ? 14.281 8.664 3.834 1 78.69 82 ASP B C 1
ATOM 3019 O O . ASP B 1 82 ? 15.273 9.391 3.891 1 78.69 82 ASP B O 1
ATOM 3023 N N . GLY B 1 83 ? 14.359 7.43 4.133 1 67.88 83 GLY B N 1
ATOM 3024 C CA . GLY B 1 83 ? 15.586 6.805 4.609 1 67.88 83 GLY B CA 1
ATOM 3025 C C . GLY B 1 83 ? 16 7.273 5.992 1 67.88 83 GLY B C 1
ATOM 3026 O O . GLY B 1 83 ? 17.188 7.344 6.297 1 67.88 83 GLY B O 1
ATOM 3027 N N . ASP B 1 84 ? 15.125 7.703 6.855 1 60.5 84 ASP B N 1
ATOM 3028 C CA . ASP B 1 84 ? 15.516 8.609 7.938 1 60.5 84 ASP B CA 1
ATOM 3029 C C . ASP B 1 84 ? 15.297 7.953 9.305 1 60.5 84 ASP B C 1
ATOM 3031 O O . ASP B 1 84 ? 15.688 8.508 10.328 1 60.5 84 ASP B O 1
ATOM 3035 N N . ASN B 1 85 ? 14.648 6.832 9.414 1 64.5 85 ASN B N 1
ATOM 3036 C CA . ASN B 1 85 ? 14.344 6.422 10.781 1 64.5 85 ASN B CA 1
ATOM 3037 C C . ASN B 1 85 ? 15.242 5.277 11.234 1 64.5 85 ASN B C 1
ATOM 3039 O O . ASN B 1 85 ? 14.977 4.113 10.938 1 64.5 85 ASN B O 1
ATOM 3043 N N . GLU B 1 86 ? 16.141 5.652 12.125 1 69.38 86 GLU B N 1
ATOM 3044 C CA . GLU B 1 86 ? 17.125 4.652 12.547 1 69.38 86 GLU B CA 1
ATOM 3045 C C . GLU B 1 86 ? 16.672 3.934 13.812 1 69.38 86 GLU B C 1
ATOM 3047 O O . GLU B 1 86 ? 17.203 2.879 14.156 1 69.38 86 GLU B O 1
ATOM 3052 N N . VAL B 1 87 ? 15.578 4.387 14.367 1 79.75 87 VAL B N 1
ATOM 3053 C CA . VAL B 1 87 ? 15.234 3.857 15.68 1 79.75 87 VAL B CA 1
ATOM 3054 C C . VAL B 1 87 ? 14.102 2.84 15.547 1 79.75 87 VAL B C 1
ATOM 3056 O O . VAL B 1 87 ? 14.016 1.889 16.328 1 79.75 87 VAL B O 1
ATOM 3059 N N . ALA B 1 88 ? 13.328 2.982 14.578 1 88.94 88 ALA B N 1
ATOM 3060 C CA . ALA B 1 88 ? 12.18 2.1 14.414 1 88.94 88 ALA B CA 1
ATOM 3061 C C . ALA B 1 88 ? 12.625 0.677 14.078 1 88.94 88 ALA B C 1
ATOM 3063 O O . ALA B 1 88 ? 13.594 0.477 13.344 1 88.94 88 ALA B O 1
ATOM 3064 N N . PRO B 1 89 ? 11.891 -0.325 14.641 1 91.25 89 PRO B N 1
ATOM 3065 C CA . PRO B 1 89 ? 12.289 -1.717 14.414 1 91.25 89 PRO B CA 1
ATOM 3066 C C . PRO B 1 89 ? 12.43 -2.055 12.93 1 91.25 89 PRO B C 1
ATOM 3068 O O . PRO B 1 89 ? 13.289 -2.859 12.555 1 91.25 89 PRO B O 1
ATOM 3071 N N . TRP B 1 90 ? 11.656 -1.454 12.109 1 93.06 90 TRP B N 1
ATOM 3072 C CA . TRP B 1 90 ? 11.688 -1.806 10.688 1 93.06 90 TRP B CA 1
ATOM 3073 C C . TRP B 1 90 ? 12.922 -1.227 10.008 1 93.06 90 TRP B C 1
ATOM 3075 O O . TRP B 1 90 ? 13.234 -1.588 8.875 1 93.06 90 TRP B O 1
ATOM 3085 N N . SER B 1 91 ? 13.633 -0.396 10.719 1 89.75 91 SER B N 1
ATOM 3086 C CA . SER B 1 91 ? 14.891 0.1 10.172 1 89.75 91 SER B CA 1
ATOM 3087 C C . SER B 1 91 ? 15.945 -1.006 10.109 1 89.75 91 SER B C 1
ATOM 3089 O O . SER B 1 91 ? 16.906 -0.906 9.359 1 89.75 91 SER B O 1
ATOM 3091 N N . LYS B 1 92 ? 15.703 -2.008 10.898 1 91.69 92 LYS B N 1
ATOM 3092 C CA . LYS B 1 92 ? 16.641 -3.131 10.938 1 91.69 92 LYS B CA 1
ATOM 3093 C C . LYS B 1 92 ? 16.266 -4.195 9.906 1 91.69 92 LYS B C 1
ATOM 3095 O O . LYS B 1 92 ? 17.047 -5.113 9.648 1 91.69 92 LYS B O 1
ATOM 3100 N N . PHE B 1 93 ? 15.062 -4.074 9.375 1 94.62 93 PHE B N 1
ATOM 3101 C CA . PHE B 1 93 ? 14.633 -5.004 8.336 1 94.62 93 PHE B CA 1
ATOM 3102 C C . PHE B 1 93 ? 15.18 -4.594 6.977 1 94.62 93 PHE B C 1
ATOM 3104 O O . PHE B 1 93 ? 15.516 -3.424 6.762 1 94.62 93 PHE B O 1
ATOM 3111 N N . ARG B 1 94 ? 15.328 -5.621 6.141 1 94.31 94 ARG B N 1
ATOM 3112 C CA . ARG B 1 94 ? 15.547 -5.273 4.738 1 94.31 94 ARG B CA 1
ATOM 3113 C C . ARG B 1 94 ? 14.406 -4.406 4.207 1 94.31 94 ARG B C 1
ATOM 3115 O O . ARG B 1 94 ? 13.25 -4.609 4.559 1 94.31 94 ARG B O 1
ATOM 3122 N N . SER B 1 95 ? 14.711 -3.492 3.303 1 93.88 95 SER B N 1
ATOM 3123 C CA . SER B 1 95 ? 13.734 -2.545 2.775 1 93.88 95 SER B CA 1
ATOM 3124 C C . SER B 1 95 ? 12.594 -3.268 2.064 1 93.88 95 SER B C 1
ATOM 3126 O O . SER B 1 95 ? 11.445 -2.826 2.117 1 93.88 95 SER B O 1
ATOM 3128 N N . ASP B 1 96 ? 12.93 -4.355 1.388 1 95.38 96 ASP B N 1
ATOM 3129 C CA . ASP B 1 96 ? 11.906 -5.102 0.664 1 95.38 96 ASP B CA 1
ATO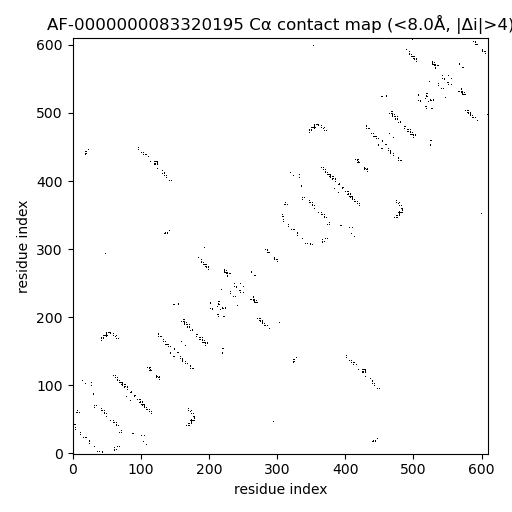M 3130 C C . ASP B 1 96 ? 10.914 -5.75 1.627 1 95.38 96 ASP B C 1
ATOM 3132 O O . ASP B 1 96 ? 9.703 -5.734 1.388 1 95.38 96 ASP B O 1
ATOM 3136 N N . LEU B 1 97 ? 11.344 -6.301 2.725 1 96.56 97 LEU B N 1
ATOM 3137 C CA . LEU B 1 97 ? 10.484 -6.887 3.748 1 96.56 97 LEU B CA 1
ATOM 3138 C C . LEU B 1 97 ? 9.633 -5.816 4.414 1 96.56 97 LEU B C 1
ATOM 3140 O O . LEU B 1 97 ? 8.43 -6.008 4.609 1 96.56 97 LEU B O 1
ATOM 3144 N N . THR B 1 98 ? 10.32 -4.703 4.734 1 96.81 98 THR B N 1
ATOM 3145 C CA . THR B 1 98 ? 9.609 -3.588 5.352 1 96.81 98 THR B CA 1
ATOM 3146 C C . THR B 1 98 ? 8.445 -3.129 4.469 1 96.81 98 THR B C 1
ATOM 3148 O O . THR B 1 98 ? 7.34 -2.908 4.961 1 96.81 98 THR B O 1
ATOM 3151 N N . LEU B 1 99 ? 8.727 -3.002 3.229 1 97.38 99 LEU B N 1
ATOM 3152 C CA . LEU B 1 99 ? 7.699 -2.572 2.283 1 97.38 99 LEU B CA 1
ATOM 3153 C C . LEU B 1 99 ? 6.543 -3.566 2.246 1 97.38 99 LEU B C 1
ATOM 3155 O O . LEU B 1 99 ? 5.375 -3.166 2.23 1 97.38 99 LEU B O 1
ATOM 3159 N N . ASN B 1 100 ? 6.828 -4.809 2.217 1 97.81 100 ASN B N 1
ATOM 3160 C CA . ASN B 1 100 ? 5.793 -5.836 2.186 1 97.81 100 ASN B CA 1
ATOM 3161 C C . ASN B 1 100 ? 4.941 -5.809 3.449 1 97.81 100 ASN B C 1
ATOM 3163 O O . ASN B 1 100 ? 3.717 -5.941 3.381 1 97.81 100 ASN B O 1
ATOM 3167 N N . ILE B 1 101 ? 5.566 -5.672 4.578 1 98.25 101 ILE B N 1
ATOM 3168 C CA . ILE B 1 101 ? 4.867 -5.598 5.855 1 98.25 101 ILE B CA 1
ATOM 3169 C C . ILE B 1 101 ? 3.959 -4.371 5.879 1 98.25 101 ILE B C 1
ATOM 3171 O O . ILE B 1 101 ? 2.799 -4.453 6.289 1 98.25 101 ILE B O 1
ATOM 3175 N N . ALA B 1 102 ? 4.496 -3.262 5.438 1 98.25 102 ALA B N 1
ATOM 3176 C CA . ALA B 1 102 ? 3.73 -2.02 5.395 1 98.25 102 ALA B CA 1
ATOM 3177 C C . ALA B 1 102 ? 2.506 -2.16 4.496 1 98.25 102 ALA B C 1
ATOM 3179 O O . ALA B 1 102 ? 1.41 -1.725 4.855 1 98.25 102 ALA B O 1
ATOM 3180 N N . LEU B 1 103 ? 2.688 -2.777 3.398 1 97.94 103 LEU B N 1
ATOM 3181 C CA . LEU B 1 103 ? 1.563 -3.043 2.508 1 97.94 103 LEU B CA 1
ATOM 3182 C C . LEU B 1 103 ? 0.526 -3.93 3.189 1 97.94 103 LEU B C 1
ATOM 3184 O O . LEU B 1 103 ? -0.677 -3.689 3.066 1 97.94 103 LEU B O 1
ATOM 3188 N N . GLY B 1 104 ? 1.02 -4.926 3.818 1 98.25 104 GLY B N 1
ATOM 3189 C CA . GLY B 1 104 ? 0.132 -5.801 4.57 1 98.25 104 GLY B CA 1
ATOM 3190 C C . GLY B 1 104 ? -0.738 -5.055 5.566 1 98.25 104 GLY B C 1
ATOM 3191 O O . GLY B 1 104 ? -1.934 -5.328 5.68 1 98.25 104 GLY B O 1
ATOM 3192 N N . PHE B 1 105 ? -0.131 -4.129 6.258 1 98.69 105 PHE B N 1
ATOM 3193 C CA . PHE B 1 105 ? -0.884 -3.35 7.234 1 98.69 105 PHE B CA 1
ATOM 3194 C C . PHE B 1 105 ? -1.97 -2.529 6.547 1 98.69 105 PHE B C 1
ATOM 3196 O O . PHE B 1 105 ? -3.057 -2.342 7.098 1 98.69 105 PHE B O 1
ATOM 3203 N N . SER B 1 106 ? -1.687 -1.982 5.41 1 98.31 106 SER B N 1
ATOM 3204 C CA . SER B 1 106 ? -2.684 -1.212 4.676 1 98.31 106 SER B CA 1
ATOM 3205 C C . SER B 1 106 ? -3.893 -2.07 4.32 1 98.31 106 SER B C 1
ATOM 3207 O O . SER B 1 106 ? -5.035 -1.637 4.48 1 98.31 106 SER B O 1
ATOM 3209 N N . PHE B 1 107 ? -3.66 -3.27 3.863 1 98 107 PHE B N 1
ATOM 3210 C CA . PHE B 1 107 ? -4.742 -4.18 3.512 1 98 107 PHE B CA 1
ATOM 3211 C C . PHE B 1 107 ? -5.469 -4.668 4.758 1 98 107 PHE B C 1
ATOM 3213 O O . PHE B 1 107 ? -6.695 -4.793 4.762 1 98 107 PHE B O 1
ATOM 3220 N N . LEU B 1 108 ? -4.695 -4.941 5.777 1 98.31 108 LEU B N 1
ATOM 3221 C CA . LEU B 1 108 ? -5.281 -5.395 7.035 1 98.31 108 LEU B CA 1
ATOM 3222 C C . LEU B 1 108 ? -6.219 -4.34 7.609 1 98.31 108 LEU B C 1
ATOM 3224 O O . LEU B 1 108 ? -7.297 -4.672 8.117 1 98.31 108 LEU B O 1
ATOM 3228 N N . ALA B 1 109 ? -5.777 -3.121 7.547 1 98.19 109 ALA B N 1
ATOM 3229 C CA . ALA B 1 109 ? -6.594 -2.02 8.047 1 98.19 109 ALA B CA 1
ATOM 3230 C C . ALA B 1 109 ? -7.953 -1.984 7.352 1 98.19 109 ALA B C 1
ATOM 3232 O O . ALA B 1 109 ? -8.984 -1.846 8.008 1 98.19 109 ALA B O 1
ATOM 3233 N N . GLN B 1 110 ? -7.918 -2.113 6.078 1 97.25 110 GLN B N 1
ATOM 3234 C CA . GLN B 1 110 ? -9.164 -2.117 5.316 1 97.25 110 GLN B CA 1
ATOM 3235 C C . GLN B 1 110 ? -10.031 -3.316 5.691 1 97.25 110 GLN B C 1
ATOM 3237 O O . GLN B 1 110 ? -11.25 -3.184 5.848 1 97.25 110 GLN B O 1
ATOM 3242 N N . GLN B 1 111 ? -9.398 -4.43 5.801 1 96.75 111 GLN B N 1
ATOM 3243 C CA . GLN B 1 111 ? -10.125 -5.645 6.152 1 96.75 111 GLN B CA 1
ATOM 3244 C C . GLN B 1 111 ? -10.766 -5.523 7.535 1 96.75 111 GLN B C 1
ATOM 3246 O O . GLN B 1 111 ? -11.922 -5.898 7.723 1 96.75 111 GLN B O 1
ATOM 3251 N N . MET B 1 112 ? -10.016 -5.031 8.461 1 97.19 112 MET B N 1
ATOM 3252 C CA . MET B 1 112 ? -10.523 -4.855 9.82 1 97.19 112 MET B CA 1
ATOM 3253 C C . MET B 1 112 ? -11.703 -3.887 9.836 1 97.19 112 MET B C 1
ATOM 3255 O O . MET B 1 112 ? -12.688 -4.117 10.539 1 97.19 112 MET B O 1
ATOM 3259 N N . LEU B 1 113 ? -11.602 -2.818 9.078 1 96.81 113 LEU B N 1
ATOM 3260 C CA . LEU B 1 113 ? -12.695 -1.851 8.992 1 96.81 113 LEU B CA 1
ATOM 3261 C C . LEU B 1 113 ? -13.953 -2.502 8.438 1 96.81 113 LEU B C 1
ATOM 3263 O O . LEU B 1 113 ? -15.055 -2.283 8.961 1 96.81 113 LEU B O 1
ATOM 3267 N N . LEU B 1 114 ? -13.797 -3.338 7.469 1 95.19 114 LEU B N 1
ATOM 3268 C CA . LEU B 1 114 ? -14.922 -3.99 6.809 1 95.19 114 LEU B CA 1
ATOM 3269 C C . LEU B 1 114 ? -15.5 -5.094 7.688 1 95.19 114 LEU B C 1
ATOM 3271 O O . LEU B 1 114 ? -16.625 -5.559 7.457 1 95.19 114 LEU B O 1
ATOM 3275 N N . GLN B 1 115 ? -14.758 -5.52 8.648 1 93.19 115 GLN B N 1
ATOM 3276 C CA . GLN B 1 115 ? -15.227 -6.574 9.547 1 93.19 115 GLN B CA 1
ATOM 3277 C C . GLN B 1 115 ? -15.859 -5.988 10.805 1 93.19 115 GLN B C 1
ATOM 3279 O O . GLN B 1 115 ? -16.406 -6.719 11.625 1 93.19 115 GLN B O 1
ATOM 3284 N N . ALA B 1 116 ? -15.727 -4.68 10.969 1 94.69 116 ALA B N 1
ATOM 3285 C CA . ALA B 1 116 ? -16.344 -4.047 12.125 1 94.69 116 ALA B CA 1
ATOM 3286 C C . ALA B 1 116 ? -17.844 -4.301 12.148 1 94.69 116 ALA B C 1
ATOM 3288 O O . ALA B 1 116 ? -18.484 -4.441 11.102 1 94.69 116 ALA B O 1
ATOM 3289 N N . PRO B 1 117 ? -18.422 -4.379 13.359 1 94.69 117 PRO B N 1
ATOM 3290 C CA . PRO B 1 117 ? -19.828 -4.777 13.477 1 94.69 117 PRO B CA 1
ATOM 3291 C C . PRO B 1 117 ? -20.797 -3.623 13.203 1 94.69 117 PRO B C 1
ATOM 3293 O O . PRO B 1 117 ? -21.547 -3.227 14.094 1 94.69 117 PRO B O 1
ATOM 3296 N N . PHE B 1 118 ? -20.828 -3.154 12.031 1 94.75 118 PHE B N 1
ATOM 3297 C CA . PHE B 1 118 ? -21.75 -2.121 11.555 1 94.75 118 PHE B CA 1
ATOM 3298 C C . PHE B 1 118 ? -22.531 -2.605 10.336 1 94.75 118 PHE B C 1
ATOM 3300 O O . PHE B 1 118 ? -22.156 -3.604 9.719 1 94.75 118 PHE B O 1
ATOM 3307 N N . PRO B 1 119 ? -23.641 -1.981 10.094 1 92.62 119 PRO B N 1
ATOM 3308 C CA . PRO B 1 119 ? -24.375 -2.35 8.883 1 92.62 119 PRO B CA 1
ATOM 3309 C C . PRO B 1 119 ? -23.547 -2.174 7.609 1 92.62 119 PRO B C 1
ATOM 3311 O O . PRO B 1 119 ? -22.672 -1.305 7.555 1 92.62 119 PRO B O 1
ATOM 3314 N N . SER B 1 120 ? -23.828 -2.955 6.52 1 90.19 120 SER B N 1
ATOM 3315 C CA . SER B 1 120 ? -23.062 -2.984 5.277 1 90.19 120 SER B CA 1
ATOM 3316 C C . SER B 1 120 ? -22.984 -1.602 4.641 1 90.19 120 SER B C 1
ATOM 3318 O O . SER B 1 120 ? -21.953 -1.231 4.074 1 90.19 120 SER B O 1
ATOM 3320 N N . GLU B 1 121 ? -24.031 -0.891 4.773 1 90.38 121 GLU B N 1
ATOM 3321 C CA . GLU B 1 121 ? -24.047 0.445 4.184 1 90.38 121 GLU B CA 1
ATOM 3322 C C . GLU B 1 121 ? -23.047 1.366 4.867 1 90.38 121 GLU B C 1
ATOM 3324 O O . GLU B 1 121 ? -22.344 2.133 4.203 1 90.38 121 GLU B O 1
ATOM 3329 N N . ARG B 1 122 ? -22.984 1.237 6.199 1 92 122 ARG B N 1
ATOM 3330 C CA . ARG B 1 122 ? -22.062 2.055 6.977 1 92 122 ARG B CA 1
ATOM 3331 C C . ARG B 1 122 ? -20.625 1.646 6.711 1 92 122 ARG B C 1
ATOM 3333 O O . ARG B 1 122 ? -19.734 2.496 6.652 1 92 122 ARG B O 1
ATOM 3340 N N . LYS B 1 123 ? -20.438 0.366 6.562 1 93.19 123 LYS B N 1
ATOM 3341 C CA . LYS B 1 123 ? -19.094 -0.145 6.305 1 93.19 123 LYS B CA 1
ATOM 3342 C C . LYS B 1 123 ? -18.594 0.29 4.926 1 93.19 123 LYS B C 1
ATOM 3344 O O . LYS B 1 123 ? -17.438 0.653 4.766 1 93.19 123 LYS B O 1
ATOM 3349 N N . TYR B 1 124 ? -19.469 0.26 4.031 1 92.06 124 TYR B N 1
ATOM 3350 C CA . TYR B 1 124 ? -19.156 0.741 2.693 1 92.06 124 TYR B CA 1
ATOM 3351 C C . TYR B 1 124 ? -18.75 2.213 2.723 1 92.06 124 TYR B C 1
ATOM 3353 O O . TYR B 1 124 ? -17.734 2.604 2.135 1 92.06 124 TYR B O 1
ATOM 3361 N N . GLU B 1 125 ? -19.562 3.014 3.365 1 94.5 125 GLU B N 1
ATOM 3362 C CA . GLU B 1 125 ? -19.297 4.445 3.438 1 94.5 125 GLU B CA 1
ATOM 3363 C C . GLU B 1 125 ? -17.953 4.723 4.129 1 94.5 125 GLU B C 1
ATOM 3365 O O . GLU B 1 125 ? -17.219 5.617 3.723 1 94.5 125 GLU B O 1
ATOM 3370 N N . ALA B 1 126 ? -17.688 3.938 5.129 1 96.06 126 ALA B N 1
ATOM 3371 C CA . ALA B 1 126 ? -16.438 4.07 5.855 1 96.06 126 ALA B CA 1
ATOM 3372 C C . ALA B 1 126 ? -15.242 3.729 4.965 1 96.06 126 ALA B C 1
ATOM 3374 O O . ALA B 1 126 ? -14.234 4.438 4.961 1 96.06 126 ALA B O 1
ATOM 3375 N N . ALA B 1 127 ? -15.367 2.676 4.219 1 96.12 127 ALA B N 1
ATOM 3376 C CA . ALA B 1 127 ? -14.305 2.256 3.314 1 96.12 127 ALA B CA 1
ATOM 3377 C C . ALA B 1 127 ? -14.086 3.287 2.209 1 96.12 127 ALA B C 1
ATOM 3379 O O . ALA B 1 127 ? -12.945 3.574 1.838 1 96.12 127 ALA B O 1
ATOM 3380 N N . ALA B 1 128 ? -15.156 3.801 1.691 1 95.25 128 ALA B N 1
ATOM 3381 C CA . ALA B 1 128 ? -15.07 4.828 0.656 1 95.25 128 ALA B CA 1
ATOM 3382 C C . ALA B 1 128 ? -14.383 6.082 1.185 1 95.25 128 ALA B C 1
ATOM 3384 O O . ALA B 1 128 ? -13.531 6.66 0.508 1 95.25 128 ALA B O 1
ATOM 3385 N N . LEU B 1 129 ? -14.75 6.457 2.398 1 96.5 129 LEU B N 1
ATOM 3386 C CA . LEU B 1 129 ? -14.133 7.605 3.049 1 96.5 129 LEU B CA 1
ATOM 3387 C C . LEU B 1 129 ? -12.641 7.375 3.254 1 96.5 129 LEU B C 1
ATOM 3389 O O . LEU B 1 129 ? -11.828 8.266 2.99 1 96.5 129 LEU B O 1
ATOM 3393 N N . LEU B 1 130 ? -12.305 6.211 3.713 1 97.44 130 LEU B N 1
ATOM 3394 C CA . LEU B 1 130 ? -10.914 5.844 3.951 1 97.44 130 LEU B CA 1
ATOM 3395 C C . LEU B 1 130 ? -10.086 5.984 2.676 1 97.44 130 LEU B C 1
ATOM 3397 O O . LEU B 1 130 ? -9.055 6.648 2.672 1 97.44 130 LEU B O 1
ATOM 3401 N N . ASN B 1 131 ? -10.531 5.426 1.623 1 96.69 131 ASN B N 1
ATOM 3402 C CA . ASN B 1 131 ? -9.773 5.441 0.377 1 96.69 131 ASN B CA 1
ATOM 3403 C C . ASN B 1 131 ? -9.68 6.844 -0.211 1 96.69 131 ASN B C 1
ATOM 3405 O O . ASN B 1 131 ? -8.648 7.227 -0.765 1 96.69 131 ASN B O 1
ATOM 3409 N N . ALA B 1 132 ? -10.75 7.594 -0.097 1 95.31 132 ALA B N 1
ATOM 3410 C CA . ALA B 1 132 ? -10.719 8.977 -0.565 1 95.31 132 ALA B CA 1
ATOM 3411 C C . ALA B 1 132 ? -9.648 9.781 0.169 1 95.31 132 ALA B C 1
ATOM 3413 O O . ALA B 1 132 ? -8.914 10.555 -0.446 1 95.31 132 ALA B O 1
ATOM 3414 N N . GLN B 1 133 ? -9.609 9.609 1.419 1 96.19 133 GLN B N 1
ATOM 3415 C CA . GLN B 1 133 ? -8.609 10.32 2.219 1 96.19 133 GLN B CA 1
ATOM 3416 C C . GLN B 1 133 ? -7.203 9.836 1.896 1 96.19 133 GLN B C 1
ATOM 3418 O O . GLN B 1 133 ? -6.254 10.625 1.915 1 96.19 133 GLN B O 1
ATOM 3423 N N . LEU B 1 134 ? -7.062 8.57 1.658 1 97.25 134 LEU B N 1
ATOM 3424 C CA . LEU B 1 134 ? -5.746 8.031 1.332 1 97.25 134 LEU B CA 1
ATOM 3425 C C . LEU B 1 134 ? -5.254 8.57 -0.007 1 97.25 134 LEU B C 1
ATOM 3427 O O . LEU B 1 134 ? -4.055 8.781 -0.194 1 97.25 134 LEU B O 1
ATOM 3431 N N . LEU B 1 135 ? -6.141 8.758 -0.927 1 97.38 135 LEU B N 1
ATOM 3432 C CA . LEU B 1 135 ? -5.773 9.375 -2.197 1 97.38 135 LEU B CA 1
ATOM 3433 C C . LEU B 1 135 ? -5.305 10.812 -1.992 1 97.38 135 LEU B C 1
ATOM 3435 O O . LEU B 1 135 ? -4.379 11.266 -2.66 1 97.38 135 LEU B O 1
ATOM 3439 N N . THR B 1 136 ? -5.902 11.484 -1.029 1 96.25 136 THR B N 1
ATOM 3440 C CA . THR B 1 136 ? -5.441 12.812 -0.638 1 96.25 136 THR B CA 1
ATOM 3441 C C . THR B 1 136 ? -4.043 12.742 -0.025 1 96.25 136 THR B C 1
ATOM 3443 O O . THR B 1 136 ? -3.182 13.562 -0.331 1 96.25 136 THR B O 1
ATOM 3446 N N . THR B 1 137 ? -3.877 11.75 0.742 1 96.62 137 THR B N 1
ATOM 3447 C CA . THR B 1 137 ? -2.607 11.578 1.439 1 96.62 137 THR B CA 1
ATOM 3448 C C . THR B 1 137 ? -1.472 11.352 0.446 1 96.62 137 THR B C 1
ATOM 3450 O O . THR B 1 137 ? -0.407 11.961 0.562 1 96.62 137 THR B O 1
ATOM 3453 N N . VAL B 1 138 ? -1.691 10.492 -0.533 1 96.5 138 VAL B N 1
ATOM 3454 C CA . VAL B 1 138 ? -0.644 10.188 -1.502 1 96.5 138 VAL B CA 1
ATOM 3455 C C . VAL B 1 138 ? -0.357 11.422 -2.357 1 96.5 138 VAL B C 1
ATOM 3457 O O . VAL B 1 138 ? 0.784 11.648 -2.77 1 96.5 138 VAL B O 1
ATOM 3460 N N . SER B 1 139 ? -1.381 12.203 -2.576 1 95.69 139 SER B N 1
ATOM 3461 C CA . SER B 1 139 ? -1.2 13.445 -3.32 1 95.69 139 SER B CA 1
ATOM 3462 C C . SER B 1 139 ? -0.328 14.43 -2.547 1 95.69 139 SER B C 1
ATOM 3464 O O . SER B 1 139 ? 0.576 15.039 -3.115 1 95.69 139 SER B O 1
ATOM 3466 N N . GLY B 1 140 ? -0.645 14.602 -1.283 1 95.5 140 GLY B N 1
ATOM 3467 C CA . GLY B 1 140 ? 0.198 15.445 -0.446 1 95.5 140 GLY B CA 1
ATOM 3468 C C . GLY B 1 140 ? 1.621 14.93 -0.329 1 95.5 140 GLY B C 1
ATOM 3469 O O . GLY B 1 140 ? 2.572 15.711 -0.357 1 95.5 140 GLY B O 1
ATOM 3470 N N . GLN B 1 141 ? 1.77 13.633 -0.207 1 95.62 141 GLN B N 1
ATOM 3471 C CA . GLN B 1 141 ? 3.088 13.016 -0.127 1 95.62 141 GLN B CA 1
ATOM 3472 C C . GLN B 1 141 ? 3.881 13.242 -1.411 1 95.62 141 GLN B C 1
ATOM 3474 O O . GLN B 1 141 ? 5.105 13.383 -1.375 1 95.62 141 GLN B O 1
ATOM 3479 N N . MET B 1 142 ? 3.178 13.242 -2.553 1 96.44 142 MET B N 1
ATOM 3480 C CA . MET B 1 142 ? 3.84 13.492 -3.83 1 96.44 142 MET B CA 1
ATOM 3481 C C . MET B 1 142 ? 4.484 14.875 -3.844 1 96.44 142 MET B C 1
ATOM 3483 O O . MET B 1 142 ? 5.621 15.031 -4.297 1 96.44 142 MET B O 1
ATOM 3487 N N . ILE B 1 143 ? 3.793 15.859 -3.344 1 95.81 143 ILE B N 1
ATOM 3488 C CA . ILE B 1 143 ? 4.328 17.219 -3.262 1 95.81 143 ILE B CA 1
ATOM 3489 C C . ILE B 1 143 ? 5.586 17.219 -2.396 1 95.81 143 ILE B C 1
ATOM 3491 O O . ILE B 1 143 ? 6.594 17.828 -2.762 1 95.81 143 ILE B O 1
ATOM 3495 N N . ASP B 1 144 ? 5.508 16.531 -1.32 1 94.44 144 ASP B N 1
ATOM 3496 C CA . ASP B 1 144 ? 6.648 16.438 -0.412 1 94.44 144 ASP B CA 1
ATOM 3497 C C . ASP B 1 144 ? 7.848 15.789 -1.096 1 94.44 144 ASP B C 1
ATOM 3499 O O . ASP B 1 144 ? 8.969 16.297 -1.009 1 94.44 144 ASP B O 1
ATOM 3503 N N . LEU B 1 145 ? 7.605 14.727 -1.789 1 95 145 LEU B N 1
ATOM 3504 C CA . LEU B 1 145 ? 8.672 13.969 -2.426 1 95 145 LEU B CA 1
ATOM 3505 C C . LEU B 1 145 ? 9.32 14.773 -3.549 1 95 145 LEU B C 1
ATOM 3507 O O . LEU B 1 145 ? 10.531 14.68 -3.77 1 95 145 LEU B O 1
ATOM 3511 N N . LEU B 1 146 ? 8.492 15.5 -4.234 1 94.38 146 LEU B N 1
ATOM 3512 C CA . LEU B 1 146 ? 9.016 16.328 -5.316 1 94.38 146 LEU B CA 1
ATOM 3513 C C . LEU B 1 146 ? 9.828 17.5 -4.77 1 94.38 146 LEU B C 1
ATOM 3515 O O . LEU B 1 146 ? 10.672 18.047 -5.469 1 94.38 146 LEU B O 1
ATOM 3519 N N . ASN B 1 147 ? 9.57 17.859 -3.545 1 92.38 147 ASN B N 1
ATOM 3520 C CA . ASN B 1 147 ? 10.242 18.938 -2.824 1 92.38 147 ASN B CA 1
ATOM 3521 C C . ASN B 1 147 ? 10.273 20.234 -3.639 1 92.38 147 ASN B C 1
ATOM 3523 O O . ASN B 1 147 ? 11.273 20.938 -3.65 1 92.38 147 ASN B O 1
ATOM 3527 N N . ALA B 1 148 ? 9.203 20.438 -4.449 1 88.44 148 ALA B N 1
ATOM 3528 C CA . ALA B 1 148 ? 9.078 21.641 -5.258 1 88.44 148 ALA B CA 1
ATOM 3529 C C . ALA B 1 148 ? 8.117 22.641 -4.605 1 88.44 148 ALA B C 1
ATOM 3531 O O . ALA B 1 148 ? 7.164 23.094 -5.242 1 88.44 148 ALA B O 1
ATOM 3532 N N . VAL B 1 149 ? 8.391 22.922 -3.342 1 94.88 149 VAL B N 1
ATOM 3533 C CA . VAL B 1 149 ? 7.594 23.844 -2.541 1 94.88 149 VAL B CA 1
ATOM 3534 C C . VAL B 1 149 ? 8.328 25.188 -2.408 1 94.88 149 VAL B C 1
ATOM 3536 O O . VAL B 1 149 ? 9.375 25.266 -1.757 1 94.88 149 VAL B O 1
ATOM 3539 N N . TYR B 1 150 ? 7.727 26.25 -3.008 1 94.5 150 TYR B N 1
ATOM 3540 C CA . TYR B 1 150 ? 8.445 27.516 -3.068 1 94.5 150 TYR B CA 1
ATOM 3541 C C . TYR B 1 150 ? 7.668 28.625 -2.367 1 94.5 150 TYR B C 1
ATOM 3543 O O . TYR B 1 150 ? 8.203 29.703 -2.113 1 94.5 150 TYR B O 1
ATOM 3551 N N . THR B 1 151 ? 6.453 28.344 -2.004 1 96.38 151 THR B N 1
ATOM 3552 C CA . THR B 1 151 ? 5.617 29.328 -1.319 1 96.38 151 THR B CA 1
ATOM 3553 C C . THR B 1 151 ? 4.957 28.703 -0.089 1 96.38 151 THR B C 1
ATOM 3555 O O . THR B 1 151 ? 4.867 27.484 0.025 1 96.38 151 THR B O 1
ATOM 3558 N N . GLU B 1 152 ? 4.562 29.578 0.811 1 96.94 152 GLU B N 1
ATOM 3559 C CA . GLU B 1 152 ? 3.85 29.094 1.992 1 96.94 152 GLU B CA 1
ATOM 3560 C C . GLU B 1 152 ? 2.551 28.391 1.605 1 96.94 152 GLU B C 1
ATOM 3562 O O . GLU B 1 152 ? 2.141 27.422 2.258 1 96.94 152 GLU B O 1
ATOM 3567 N N . GLU B 1 153 ? 1.902 28.875 0.572 1 96.62 153 GLU B N 1
ATOM 3568 C CA . GLU B 1 153 ? 0.668 28.266 0.095 1 96.62 153 GLU B CA 1
ATOM 3569 C C . GLU B 1 153 ? 0.902 26.828 -0.335 1 96.62 153 GLU B C 1
ATOM 3571 O O . GLU B 1 153 ? 0.107 25.938 -0.015 1 96.62 153 GLU B O 1
ATOM 3576 N N . GLN B 1 154 ? 1.957 26.609 -1.053 1 96.12 154 GLN B N 1
ATOM 3577 C CA . GLN B 1 154 ? 2.311 25.266 -1.488 1 96.12 154 GLN B CA 1
ATOM 3578 C C . GLN B 1 154 ? 2.646 24.375 -0.297 1 96.12 154 GLN B C 1
ATOM 3580 O O . GLN B 1 154 ? 2.297 23.188 -0.283 1 96.12 154 GLN B O 1
ATOM 3585 N N . TYR B 1 155 ? 3.322 25 0.63 1 97.56 155 TYR B N 1
ATOM 3586 C CA . TYR B 1 155 ? 3.646 24.266 1.852 1 97.56 155 TYR B CA 1
ATOM 3587 C C . TYR B 1 155 ? 2.381 23.844 2.58 1 97.56 155 TYR B C 1
ATOM 3589 O O . TYR B 1 155 ? 2.266 22.688 3.002 1 97.56 155 TYR B O 1
ATOM 3597 N N . MET B 1 156 ? 1.459 24.703 2.689 1 97.12 156 MET B N 1
ATOM 3598 C CA . MET B 1 156 ? 0.209 24.406 3.385 1 97.12 156 MET B CA 1
ATOM 3599 C C . MET B 1 156 ? -0.575 23.312 2.664 1 97.12 156 MET B C 1
ATOM 3601 O O . MET B 1 156 ? -1.188 22.469 3.303 1 97.12 156 MET B O 1
ATOM 3605 N N . GLU B 1 157 ? -0.579 23.359 1.388 1 95.44 157 GLU B N 1
ATOM 3606 C CA . GLU B 1 157 ? -1.218 22.312 0.6 1 95.44 157 GLU B CA 1
ATOM 3607 C C . GLU B 1 157 ? -0.579 20.953 0.869 1 95.44 157 GLU B C 1
ATOM 3609 O O . GLU B 1 157 ? -1.28 19.953 1.041 1 95.44 157 GLU B O 1
ATOM 3614 N N . MET B 1 158 ? 0.661 20.953 0.937 1 96.5 158 MET B N 1
ATOM 3615 C CA . MET B 1 158 ? 1.423 19.734 1.158 1 96.5 158 MET B CA 1
ATOM 3616 C C . MET B 1 158 ? 1.097 19.125 2.52 1 96.5 158 MET B C 1
ATOM 3618 O O . MET B 1 158 ? 0.698 17.969 2.609 1 96.5 158 MET B O 1
ATOM 3622 N N . ILE B 1 159 ? 1.162 19.906 3.557 1 96.62 159 ILE B N 1
ATOM 3623 C CA . ILE B 1 159 ? 1.024 19.344 4.895 1 96.62 159 ILE B CA 1
ATOM 3624 C C . ILE B 1 159 ? -0.445 19.031 5.176 1 96.62 159 ILE B C 1
ATOM 3626 O O . ILE B 1 159 ? -0.761 18.125 5.953 1 96.62 159 ILE B O 1
ATOM 3630 N N . SER B 1 160 ? -1.371 19.766 4.547 1 96 160 SER B N 1
ATOM 3631 C CA . SER B 1 160 ? -2.791 19.453 4.66 1 96 160 SER B CA 1
ATOM 3632 C C . SER B 1 160 ? -3.102 18.078 4.066 1 96 160 SER B C 1
ATOM 3634 O O . SER B 1 160 ? -3.955 17.344 4.582 1 96 160 SER B O 1
ATOM 3636 N N . GLY B 1 161 ? -2.406 17.766 3.02 1 93.94 161 GLY B N 1
ATOM 3637 C CA . GLY B 1 161 ? -2.629 16.5 2.342 1 93.94 161 GLY B CA 1
ATOM 3638 C C . GLY B 1 161 ? -1.853 15.352 2.955 1 93.94 161 GLY B C 1
ATOM 3639 O O . GLY B 1 161 ? -2.338 14.219 2.992 1 93.94 161 GLY B O 1
ATOM 3640 N N . LYS B 1 162 ? -0.706 15.508 3.352 1 90.88 162 LYS B N 1
ATOM 3641 C CA . LYS B 1 162 ? 0.17 14.43 3.781 1 90.88 162 LYS B CA 1
ATOM 3642 C C . LYS B 1 162 ? -0.1 14.047 5.234 1 90.88 162 LYS B C 1
ATOM 3644 O O . LYS B 1 162 ? -0.465 12.906 5.523 1 90.88 162 LYS B O 1
ATOM 3649 N N . SER B 1 163 ? -0.08 14.953 6.172 1 87.56 163 SER B N 1
ATOM 3650 C CA . SER B 1 163 ? -0.133 14.625 7.59 1 87.56 163 SER B CA 1
ATOM 3651 C C . SER B 1 163 ? -1.519 14.891 8.172 1 87.56 163 SER B C 1
ATOM 3653 O O . SER B 1 163 ? -2.076 14.039 8.875 1 87.56 163 SER B O 1
ATOM 3655 N N . ALA B 1 164 ? -2.047 15.984 7.898 1 95 164 ALA B N 1
ATOM 3656 C CA . ALA B 1 164 ? -3.334 16.375 8.469 1 95 164 ALA B CA 1
ATOM 3657 C C . ALA B 1 164 ? -4.457 15.477 7.949 1 95 164 ALA B C 1
ATOM 3659 O O . ALA B 1 164 ? -5.43 15.219 8.664 1 95 164 ALA B O 1
ATOM 3660 N N . SER B 1 165 ? -4.281 15.008 6.77 1 95.5 165 SER B N 1
ATOM 3661 C CA . SER B 1 165 ? -5.32 14.195 6.148 1 95.5 165 SER B CA 1
ATOM 3662 C C . SER B 1 165 ? -5.566 12.914 6.945 1 95.5 165 SER B C 1
ATOM 3664 O O . SER B 1 165 ? -6.695 12.422 7.004 1 95.5 165 SER B O 1
ATOM 3666 N N . LEU B 1 166 ? -4.582 12.398 7.582 1 96.69 166 LEU B N 1
ATOM 3667 C CA . LEU B 1 166 ? -4.727 11.164 8.352 1 96.69 166 LEU B CA 1
ATOM 3668 C C . LEU B 1 166 ? -5.531 11.414 9.625 1 96.69 166 LEU B C 1
ATOM 3670 O O . LEU B 1 166 ? -6.289 10.547 10.07 1 96.69 166 LEU B O 1
ATOM 3674 N N . LEU B 1 167 ? -5.34 12.578 10.18 1 96.75 167 LEU B N 1
ATOM 3675 C CA . LEU B 1 167 ? -6.148 12.93 11.336 1 96.75 167 LEU B CA 1
ATOM 3676 C C . LEU B 1 167 ? -7.605 13.141 10.945 1 96.75 167 LEU B C 1
ATOM 3678 O O . LEU B 1 167 ? -8.516 12.742 11.672 1 96.75 167 LEU B O 1
ATOM 3682 N N . VAL B 1 168 ? -7.766 13.797 9.844 1 97.81 168 VAL B N 1
ATOM 3683 C CA . VAL B 1 168 ? -9.117 13.992 9.32 1 97.81 168 VAL B CA 1
ATOM 3684 C C . VAL B 1 168 ? -9.789 12.641 9.109 1 97.81 168 VAL B C 1
ATOM 3686 O O . VAL B 1 168 ? -10.961 12.461 9.461 1 97.81 168 VAL B O 1
ATOM 3689 N N . LEU B 1 169 ? -9.055 11.711 8.57 1 98 169 LEU B N 1
ATOM 3690 C CA . LEU B 1 169 ? -9.578 10.375 8.352 1 98 169 LEU B CA 1
ATOM 3691 C C . LEU B 1 169 ? -10.031 9.742 9.672 1 98 169 LEU B C 1
ATOM 3693 O O . LEU B 1 169 ? -11.148 9.234 9.766 1 98 169 LEU B O 1
ATOM 3697 N N . ALA B 1 170 ? -9.203 9.781 10.633 1 97.69 170 ALA B N 1
ATOM 3698 C CA . ALA B 1 170 ? -9.492 9.156 11.93 1 97.69 170 ALA B CA 1
ATOM 3699 C C . ALA B 1 170 ? -10.766 9.734 12.547 1 97.69 170 ALA B C 1
ATOM 3701 O O . ALA B 1 170 ? -11.656 8.992 12.953 1 97.69 170 ALA B O 1
ATOM 3702 N N . VAL B 1 171 ? -10.867 11.023 12.531 1 97.12 171 VAL B N 1
ATOM 3703 C CA . VAL B 1 171 ? -11.961 11.734 13.18 1 97.12 171 VAL B CA 1
ATOM 3704 C C . VAL B 1 171 ? -13.25 11.523 12.391 1 97.12 171 VAL B C 1
ATOM 3706 O O . VAL B 1 171 ? -14.312 11.273 12.969 1 97.12 171 VAL B O 1
ATOM 3709 N N . GLN B 1 172 ? -13.156 11.594 11.125 1 97.88 172 GLN B N 1
ATOM 3710 C CA . GLN B 1 172 ? -14.344 11.461 10.281 1 97.88 172 GLN B CA 1
ATOM 3711 C C . GLN B 1 172 ? -14.867 10.031 10.297 1 97.88 172 GLN B C 1
ATOM 3713 O O . GLN B 1 172 ? -16.078 9.812 10.203 1 97.88 172 GLN B O 1
ATOM 3718 N N . LEU B 1 173 ? -14.016 9.062 10.352 1 98.12 173 LEU B N 1
ATOM 3719 C CA . LEU B 1 173 ? -14.469 7.676 10.469 1 98.12 173 LEU B CA 1
ATOM 3720 C C . LEU B 1 173 ? -15.281 7.477 11.742 1 98.12 173 LEU B C 1
ATOM 3722 O O . LEU B 1 173 ? -16.344 6.855 11.711 1 98.12 173 LEU B O 1
ATOM 3726 N N . GLY B 1 174 ? -14.742 8.008 12.852 1 97.62 174 GLY B N 1
ATOM 3727 C CA . GLY B 1 174 ? -15.508 7.953 14.086 1 97.62 174 GLY B CA 1
ATOM 3728 C C . GLY B 1 174 ? -16.859 8.641 13.984 1 97.62 174 GLY B C 1
ATOM 3729 O O . GLY B 1 174 ? -17.875 8.086 14.414 1 97.62 174 GLY B O 1
ATOM 3730 N N . THR B 1 175 ? -16.859 9.797 13.414 1 97.25 175 THR B N 1
ATOM 3731 C CA . THR B 1 175 ? -18.078 10.578 13.25 1 97.25 175 THR B CA 1
ATOM 3732 C C . THR B 1 175 ? -19.094 9.836 12.383 1 97.25 175 THR B C 1
ATOM 3734 O O . THR B 1 175 ? -20.25 9.68 12.773 1 97.25 175 THR B O 1
ATOM 3737 N N . LEU B 1 176 ? -18.656 9.352 11.273 1 97.56 176 LEU B N 1
ATOM 3738 C CA . LEU B 1 176 ? -19.516 8.656 10.312 1 97.56 176 LEU B CA 1
ATOM 3739 C C . LEU B 1 176 ? -20.109 7.406 10.938 1 97.56 176 LEU B C 1
ATOM 3741 O O . LEU B 1 176 ? -21.312 7.156 10.797 1 97.56 176 LEU B O 1
ATOM 3745 N N . LEU B 1 177 ? -19.328 6.625 11.609 1 97.19 177 LEU B N 1
ATOM 3746 C CA . LEU B 1 177 ? -19.797 5.379 12.211 1 97.19 177 LEU B CA 1
ATOM 3747 C C . LEU B 1 177 ? -20.703 5.66 13.398 1 97.19 177 LEU B C 1
ATOM 3749 O O . LEU B 1 177 ? -21.484 4.797 13.805 1 97.19 177 LEU B O 1
ATOM 3753 N N . GLY B 1 178 ? -20.562 6.832 13.945 1 96 178 GLY B N 1
ATOM 3754 C CA . GLY B 1 178 ? -21.391 7.211 15.078 1 96 178 GLY B CA 1
ATOM 3755 C C . GLY B 1 178 ? -22.766 7.711 14.68 1 96 178 GLY B C 1
ATOM 3756 O O . GLY B 1 178 ? -23.781 7.309 15.266 1 96 178 GLY B O 1
ATOM 3757 N N . CYS B 1 179 ? -22.797 8.562 13.664 1 94.88 179 CYS B N 1
ATOM 3758 C CA . CYS B 1 179 ? -24.078 9.211 13.391 1 94.88 179 CYS B CA 1
ATOM 3759 C C . CYS B 1 179 ? -24.5 8.992 11.945 1 94.88 179 CYS B C 1
ATOM 3761 O O . CYS B 1 179 ? -25.578 9.414 11.539 1 94.88 179 CYS B O 1
ATOM 3763 N N . GLY B 1 180 ? -23.672 8.438 11.117 1 94.81 180 GLY B N 1
ATOM 3764 C CA . GLY B 1 180 ? -24.078 8.039 9.781 1 94.81 180 GLY B CA 1
ATOM 3765 C C . GLY B 1 180 ? -23.688 9.047 8.719 1 94.81 180 GLY B C 1
ATOM 3766 O O . GLY B 1 180 ? -24 8.859 7.535 1 94.81 180 GLY B O 1
ATOM 3767 N N . GLU B 1 181 ? -23 10.117 9.117 1 95.56 181 GLU B N 1
ATOM 3768 C CA . GLU B 1 181 ? -22.547 11.109 8.156 1 95.56 181 GLU B CA 1
ATOM 3769 C C . GLU B 1 181 ? -21.266 11.781 8.625 1 95.56 181 GLU B C 1
ATOM 3771 O O . GLU B 1 181 ? -20.859 11.633 9.781 1 95.56 181 GLU B O 1
ATOM 3776 N N . THR B 1 182 ? -20.609 12.445 7.75 1 96.62 182 THR B N 1
ATOM 3777 C CA . THR B 1 182 ? -19.453 13.242 8.102 1 96.62 182 THR B CA 1
ATOM 3778 C C . THR B 1 182 ? -19.859 14.641 8.555 1 96.62 182 THR B C 1
ATOM 3780 O O . THR B 1 182 ? -21 15.07 8.305 1 96.62 182 THR B O 1
ATOM 3783 N N . LYS B 1 183 ? -19 15.281 9.336 1 96.56 183 LYS B N 1
ATOM 3784 C CA . LYS B 1 183 ? -19.266 16.625 9.836 1 96.56 183 LYS B CA 1
ATOM 3785 C C . LYS B 1 183 ? -18.125 17.578 9.484 1 96.56 183 LYS B C 1
ATOM 3787 O O . LYS B 1 183 ? -16.953 17.266 9.727 1 96.56 183 LYS B O 1
ATOM 3792 N N . THR B 1 184 ? -18.453 18.766 8.969 1 95.94 184 THR B N 1
ATOM 3793 C CA . THR B 1 184 ? -17.469 19.75 8.547 1 95.94 184 THR B CA 1
ATOM 3794 C C . THR B 1 184 ? -16.656 20.25 9.742 1 95.94 184 THR B C 1
ATOM 3796 O O . THR B 1 184 ? -15.461 20.5 9.625 1 95.94 184 THR B O 1
ATOM 3799 N N . GLU B 1 185 ? -17.328 20.406 10.82 1 94.94 185 GLU B N 1
ATOM 3800 C CA . GLU B 1 185 ? -16.656 20.891 12.016 1 94.94 185 GLU B CA 1
ATOM 3801 C C . GLU B 1 185 ? -15.617 19.891 12.516 1 94.94 185 GLU B C 1
ATOM 3803 O O . GLU B 1 185 ? -14.539 20.281 12.969 1 94.94 185 GLU B O 1
ATOM 3808 N N . SER B 1 186 ? -15.969 18.594 12.43 1 94.62 186 SER B N 1
ATOM 3809 C CA . SER B 1 186 ? -15.016 17.562 12.82 1 94.62 186 SER B CA 1
ATOM 3810 C C . SER B 1 186 ? -13.797 17.562 11.906 1 94.62 186 SER B C 1
ATOM 3812 O O . SER B 1 186 ? -12.664 17.438 12.375 1 94.62 186 SER B O 1
ATOM 3814 N N . ALA B 1 187 ? -14.055 17.703 10.648 1 96.31 187 ALA B N 1
ATOM 3815 C CA . ALA B 1 187 ? -12.961 17.75 9.68 1 96.31 187 ALA B CA 1
ATOM 3816 C C . ALA B 1 187 ? -12.062 18.953 9.922 1 96.31 187 ALA B C 1
ATOM 3818 O O . ALA B 1 187 ? -10.836 18.859 9.844 1 96.31 187 ALA B O 1
ATOM 3819 N N . GLU B 1 188 ? -12.672 20.094 10.195 1 96.56 188 GLU B N 1
ATOM 3820 C CA . GLU B 1 188 ? -11.922 21.312 10.43 1 96.56 188 GLU B CA 1
ATOM 3821 C C . GLU B 1 188 ? -11.062 21.203 11.68 1 96.56 188 GLU B C 1
ATOM 3823 O O . GLU B 1 188 ? -9.906 21.641 11.688 1 96.56 188 GLU B O 1
ATOM 3828 N N . PHE B 1 189 ? -11.672 20.672 12.688 1 95.44 189 PHE B N 1
ATOM 3829 C CA . PHE B 1 189 ? -10.922 20.422 13.914 1 95.44 189 PHE B CA 1
ATOM 3830 C C . PHE B 1 189 ? -9.664 19.609 13.633 1 95.44 189 PHE B C 1
ATOM 3832 O O . PHE B 1 189 ? -8.562 20.016 14 1 95.44 189 PHE B O 1
ATOM 3839 N N . ALA B 1 190 ? -9.828 18.5 12.977 1 96.56 190 ALA B N 1
ATOM 3840 C CA . ALA B 1 190 ? -8.734 17.578 12.711 1 96.56 190 ALA B CA 1
ATOM 3841 C C . ALA B 1 190 ? -7.699 18.203 11.781 1 96.56 190 ALA B C 1
ATOM 3843 O O . ALA B 1 190 ? -6.492 18.016 11.961 1 96.56 190 ALA B O 1
ATOM 3844 N N . LEU B 1 191 ? -8.141 18.938 10.797 1 97.12 191 LEU B N 1
ATOM 3845 C CA . LEU B 1 191 ? -7.258 19.594 9.844 1 97.12 191 LEU B CA 1
ATOM 3846 C C . LEU B 1 191 ? -6.328 20.578 10.555 1 97.12 191 LEU B C 1
ATOM 3848 O O . LEU B 1 191 ? -5.113 20.547 10.344 1 97.12 191 LEU B O 1
ATOM 3852 N N . GLN B 1 192 ? -6.891 21.375 11.406 1 96.75 192 GLN B N 1
ATOM 3853 C CA . GLN B 1 192 ? -6.109 22.375 12.117 1 96.75 192 GLN B CA 1
ATOM 3854 C C . GLN B 1 192 ? -5.137 21.719 13.094 1 96.75 192 GLN B C 1
ATOM 3856 O O . GLN B 1 192 ? -3.992 22.156 13.234 1 96.75 192 GLN B O 1
ATOM 3861 N N . LEU B 1 193 ? -5.637 20.734 13.727 1 96 193 LEU B N 1
ATOM 3862 C CA . LEU B 1 193 ? -4.758 20 14.625 1 96 193 LEU B CA 1
ATOM 3863 C C . LEU B 1 193 ? -3.572 19.406 13.867 1 96 193 LEU B C 1
ATOM 3865 O O . LEU B 1 193 ? -2.434 19.469 14.336 1 96 193 LEU B O 1
ATOM 3869 N N . GLY B 1 194 ? -3.859 18.781 12.742 1 96.31 194 GLY B N 1
ATOM 3870 C CA . GLY B 1 194 ? -2.811 18.219 11.922 1 96.31 194 GLY B CA 1
ATOM 3871 C C . GLY B 1 194 ? -1.799 19.234 11.438 1 96.31 194 GLY B C 1
ATOM 3872 O O . GLY B 1 194 ? -0.596 18.969 11.43 1 96.31 194 GLY B O 1
ATOM 3873 N N . ILE B 1 195 ? -2.271 20.375 11.047 1 97 195 ILE B N 1
ATOM 3874 C CA . ILE B 1 195 ? -1.413 21.453 10.586 1 97 195 ILE B CA 1
ATOM 3875 C C . ILE B 1 195 ? -0.493 21.906 11.719 1 97 195 ILE B C 1
ATOM 3877 O O . ILE B 1 195 ? 0.722 22 11.539 1 97 195 ILE B O 1
ATOM 3881 N N . ALA B 1 196 ? -1.047 22.125 12.875 1 96.56 196 ALA B N 1
ATOM 3882 C CA . ALA B 1 196 ? -0.265 22.547 14.039 1 96.56 196 ALA B CA 1
ATOM 3883 C C . ALA B 1 196 ? 0.815 21.531 14.375 1 96.56 196 ALA B C 1
ATOM 3885 O O . ALA B 1 196 ? 1.967 21.891 14.625 1 96.56 196 ALA B O 1
ATOM 3886 N N . ALA B 1 197 ? 0.432 20.297 14.367 1 94.94 197 ALA B N 1
ATOM 3887 C CA . ALA B 1 197 ? 1.354 19.219 14.727 1 94.94 197 ALA B CA 1
ATOM 3888 C C 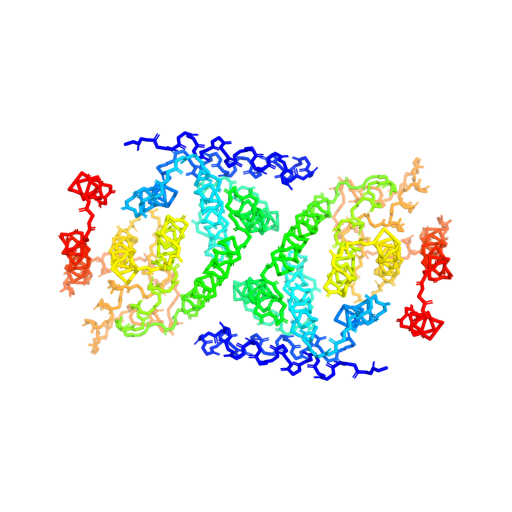. ALA B 1 197 ? 2.512 19.141 13.734 1 94.94 197 ALA B C 1
ATOM 3890 O O . ALA B 1 197 ? 3.658 18.922 14.133 1 94.94 197 ALA B O 1
ATOM 3891 N N . GLN B 1 198 ? 2.188 19.281 12.5 1 95.75 198 GLN B N 1
ATOM 3892 C CA . GLN B 1 198 ? 3.244 19.188 11.5 1 95.75 198 GLN B CA 1
ATOM 3893 C C . GLN B 1 198 ? 4.211 20.359 11.609 1 95.75 198 GLN B C 1
ATOM 3895 O O . GLN B 1 198 ? 5.426 20.188 11.508 1 95.75 198 GLN B O 1
ATOM 3900 N N . ILE B 1 199 ? 3.717 21.562 11.773 1 97.19 199 ILE B N 1
ATOM 3901 C CA . ILE B 1 199 ? 4.578 22.734 11.906 1 97.19 199 ILE B CA 1
ATOM 3902 C C . ILE B 1 199 ? 5.473 22.562 13.133 1 97.19 199 ILE B C 1
ATOM 3904 O O . ILE B 1 199 ? 6.66 22.906 13.094 1 97.19 199 ILE B O 1
ATOM 3908 N N . LYS B 1 200 ? 4.906 22.094 14.18 1 96 200 LYS B N 1
ATOM 3909 C CA . LYS B 1 200 ? 5.684 21.812 15.383 1 96 200 LYS B CA 1
ATOM 3910 C C . LYS B 1 200 ? 6.855 20.891 15.078 1 96 200 LYS B C 1
ATOM 3912 O O . LYS B 1 200 ? 7.98 21.141 15.523 1 96 200 LYS B O 1
ATOM 3917 N N . ASN B 1 201 ? 6.559 19.859 14.375 1 94.25 201 ASN B N 1
ATOM 3918 C CA . ASN B 1 201 ? 7.609 18.922 14 1 94.25 201 ASN B CA 1
ATOM 3919 C C . ASN B 1 201 ? 8.672 19.594 13.133 1 94.25 201 ASN B C 1
ATOM 3921 O O . ASN B 1 201 ? 9.867 19.312 13.281 1 94.25 201 ASN B O 1
ATOM 3925 N N . ASP B 1 202 ? 8.273 20.422 12.242 1 96.06 202 ASP B N 1
ATOM 3926 C CA . ASP B 1 202 ? 9.211 21.094 11.359 1 96.06 202 ASP B CA 1
ATOM 3927 C C . ASP B 1 202 ? 10.141 22.016 12.148 1 96.06 202 ASP B C 1
ATOM 3929 O O . ASP B 1 202 ? 11.32 22.156 11.82 1 96.06 202 ASP B O 1
ATOM 3933 N N . ILE B 1 203 ? 9.562 22.656 13.125 1 96.94 203 ILE B N 1
ATOM 3934 C CA . ILE B 1 203 ? 10.359 23.516 14 1 96.94 203 ILE B CA 1
ATOM 3935 C C . ILE B 1 203 ? 11.398 22.688 14.742 1 96.94 203 ILE B C 1
ATOM 3937 O O . ILE B 1 203 ? 12.57 23.062 14.805 1 96.94 203 ILE B O 1
ATOM 3941 N N . LYS B 1 204 ? 10.977 21.562 15.219 1 95.06 204 LYS B N 1
ATOM 3942 C CA . LYS B 1 204 ? 11.891 20.656 15.906 1 95.06 204 LYS B CA 1
ATOM 3943 C C . LYS B 1 204 ? 12.984 20.156 14.977 1 95.06 204 LYS B C 1
ATOM 3945 O O . LYS B 1 204 ? 14.156 20.109 15.352 1 95.06 204 LYS B O 1
ATOM 3950 N N . ASP B 1 205 ? 12.664 19.875 13.773 1 94 205 ASP B N 1
ATOM 3951 C CA . ASP B 1 205 ? 13.578 19.234 12.836 1 94 205 ASP B CA 1
ATOM 3952 C C . ASP B 1 205 ? 14.641 20.219 12.344 1 94 205 ASP B C 1
ATOM 3954 O O . ASP B 1 205 ? 15.789 19.844 12.133 1 94 205 ASP B O 1
ATOM 3958 N N . ILE B 1 206 ? 14.273 21.438 12.102 1 96.19 206 ILE B N 1
ATOM 3959 C CA . ILE B 1 206 ? 15.25 22.391 11.586 1 96.19 206 ILE B CA 1
ATOM 3960 C C . ILE B 1 206 ? 16.219 22.797 12.695 1 96.19 206 ILE B C 1
ATOM 3962 O O . ILE B 1 206 ? 17.344 23.234 12.422 1 96.19 206 ILE B O 1
ATOM 3966 N N . THR B 1 207 ? 15.828 22.578 13.953 1 94.69 207 THR B N 1
ATOM 3967 C CA . THR B 1 207 ? 16.656 22.984 15.078 1 94.69 207 THR B CA 1
ATOM 3968 C C . THR B 1 207 ? 17.438 21.781 15.633 1 94.69 207 THR B C 1
ATOM 3970 O O . THR B 1 207 ? 18.141 21.906 16.641 1 94.69 207 THR B O 1
ATOM 3973 N N . ASN B 1 208 ? 17.219 20.641 14.992 1 91.31 208 ASN B N 1
ATOM 3974 C CA . ASN B 1 208 ? 17.953 19.453 15.414 1 91.31 208 ASN B CA 1
ATOM 3975 C C . ASN B 1 208 ? 19.422 19.516 15.016 1 91.31 208 ASN B C 1
ATOM 3977 O O . ASN B 1 208 ? 19.75 19.453 13.836 1 91.31 208 ASN B O 1
ATOM 3981 N N . HIS B 1 209 ? 20.297 19.578 15.961 1 84.62 209 HIS B N 1
ATOM 3982 C CA . HIS B 1 209 ? 21.719 19.75 15.688 1 84.62 209 HIS B CA 1
ATOM 3983 C C . HIS B 1 209 ? 22.453 18.422 15.695 1 84.62 209 HIS B C 1
ATOM 3985 O O . HIS B 1 209 ? 23.594 18.328 15.219 1 84.62 209 HIS B O 1
ATOM 3991 N N . GLU B 1 210 ? 21.922 17.422 16.203 1 81.56 210 GLU B N 1
ATOM 3992 C CA . GLU B 1 210 ? 22.594 16.156 16.406 1 81.56 210 GLU B CA 1
ATOM 3993 C C . GLU B 1 210 ? 22.141 15.109 15.398 1 81.56 210 GLU B C 1
ATOM 3995 O O . GLU B 1 210 ? 22.672 14.008 15.344 1 81.56 210 GLU B O 1
ATOM 4000 N N . GLY B 1 211 ? 21.203 15.484 14.625 1 77.31 211 GLY B N 1
ATOM 4001 C CA . GLY B 1 211 ? 20.656 14.477 13.734 1 77.31 211 GLY B CA 1
ATOM 4002 C C . GLY B 1 211 ? 20.094 15.062 12.453 1 77.31 211 GLY B C 1
ATOM 4003 O O . GLY B 1 211 ? 20.656 16 11.898 1 77.31 211 GLY B O 1
ATOM 4004 N N . LYS B 1 212 ? 19.141 14.484 11.984 1 81.25 212 LYS B N 1
ATOM 4005 C CA . LYS B 1 212 ? 18.484 14.914 10.75 1 81.25 212 LYS B CA 1
ATOM 4006 C C . LYS B 1 212 ? 17.953 16.328 10.875 1 81.25 212 LYS B C 1
ATOM 4008 O O . LYS B 1 212 ? 17.312 16.672 11.867 1 81.25 212 LYS B O 1
ATOM 4013 N N . ASN B 1 213 ? 18.312 17.016 9.906 1 91.38 213 ASN B N 1
ATOM 4014 C CA . ASN B 1 213 ? 17.922 18.422 9.867 1 91.38 213 ASN B CA 1
ATOM 4015 C C . ASN B 1 213 ? 17.328 18.797 8.508 1 91.38 213 ASN B C 1
ATOM 4017 O O . ASN B 1 213 ? 17.906 18.484 7.465 1 91.38 213 ASN B O 1
ATOM 4021 N N . ASP B 1 214 ? 16.266 19.516 8.555 1 94.06 214 ASP B N 1
ATOM 4022 C CA . ASP B 1 214 ? 15.516 19.812 7.332 1 94.06 214 ASP B CA 1
ATOM 4023 C C . ASP B 1 214 ? 16.328 20.688 6.387 1 94.06 214 ASP B C 1
ATOM 4025 O O . ASP B 1 214 ? 16.234 20.562 5.168 1 94.06 214 ASP B O 1
ATOM 4029 N N . PHE B 1 215 ? 17.078 21.531 6.977 1 95.69 215 PHE B N 1
ATOM 4030 C CA . PHE B 1 215 ? 17.891 22.422 6.152 1 95.69 215 PHE B CA 1
ATOM 4031 C C . PHE B 1 215 ? 18.984 21.641 5.441 1 95.69 215 PHE B C 1
ATOM 4033 O O . PHE B 1 215 ? 19.156 21.766 4.227 1 95.69 215 PHE B O 1
ATOM 4040 N N . TRP B 1 216 ? 19.609 20.844 6.133 1 93.75 216 TRP B N 1
ATOM 4041 C CA . TRP B 1 216 ? 20.734 20.109 5.566 1 93.75 216 TRP B CA 1
ATOM 4042 C C . TRP B 1 216 ? 20.25 19.062 4.578 1 93.75 216 TRP B C 1
ATOM 4044 O O . TRP B 1 216 ? 20.969 18.703 3.646 1 93.75 216 TRP B O 1
ATOM 4054 N N . ASN B 1 217 ? 19.031 18.688 4.801 1 91.75 217 ASN B N 1
ATOM 4055 C CA . ASN B 1 217 ? 18.438 17.719 3.875 1 91.75 217 ASN B CA 1
ATOM 4056 C C . ASN B 1 217 ? 17.688 18.422 2.742 1 91.75 217 ASN B C 1
ATOM 4058 O O . ASN B 1 217 ? 17 17.766 1.952 1 91.75 217 ASN B O 1
ATOM 4062 N N . ARG B 1 218 ? 17.719 19.75 2.721 1 93.62 218 ARG B N 1
ATOM 4063 C CA . ARG B 1 218 ? 17.141 20.578 1.672 1 93.62 218 ARG B CA 1
ATOM 4064 C C . ARG B 1 218 ? 15.625 20.406 1.601 1 93.62 218 ARG B C 1
ATOM 4066 O O . ARG B 1 218 ? 15.039 20.438 0.515 1 93.62 218 ARG B O 1
ATOM 4073 N N . LYS B 1 219 ? 15.117 20.078 2.775 1 94.25 219 LYS B N 1
ATOM 4074 C CA . LYS B 1 219 ? 13.656 20.016 2.824 1 94.25 219 LYS B CA 1
ATOM 4075 C C . LYS B 1 219 ? 13.039 21.391 2.994 1 94.25 219 LYS B C 1
ATOM 4077 O O . LYS B 1 219 ? 13.367 22.109 3.941 1 94.25 219 LYS B O 1
ATOM 4082 N N . ARG B 1 220 ? 12.078 21.781 2.182 1 95.62 220 ARG B N 1
ATOM 4083 C CA . ARG B 1 220 ? 11.5 23.125 2.18 1 95.62 220 ARG B CA 1
ATOM 4084 C C . ARG B 1 220 ? 10.273 23.188 3.084 1 95.62 220 ARG B C 1
ATOM 4086 O O . ARG B 1 220 ? 9.164 23.406 2.611 1 95.62 220 ARG B O 1
ATOM 4093 N N . THR B 1 221 ? 10.602 23.047 4.316 1 96.94 221 THR B N 1
ATOM 4094 C CA . THR B 1 221 ? 9.57 23.234 5.328 1 96.94 221 THR B CA 1
ATOM 4095 C C . THR B 1 221 ? 9.328 24.719 5.578 1 96.94 221 THR B C 1
ATOM 4097 O O . THR B 1 221 ? 10.008 25.578 5.008 1 96.94 221 THR B O 1
ATOM 4100 N N . LEU B 1 222 ? 8.367 25.016 6.445 1 97.81 222 LEU B N 1
ATOM 4101 C CA . LEU B 1 222 ? 7.941 26.406 6.637 1 97.81 222 LEU B CA 1
ATOM 4102 C C . LEU B 1 222 ? 9.102 27.266 7.137 1 97.81 222 LEU B C 1
ATOM 4104 O O . LEU B 1 222 ? 9.406 28.297 6.543 1 97.81 222 LEU B O 1
ATOM 4108 N N . PRO B 1 223 ? 9.828 26.828 8.164 1 98 223 PRO B N 1
ATOM 4109 C CA . PRO B 1 223 ? 10.945 27.672 8.609 1 98 223 PRO B CA 1
ATOM 4110 C C . PRO B 1 223 ? 12.047 27.781 7.562 1 98 223 PRO B C 1
ATOM 4112 O O . PRO B 1 223 ? 12.68 28.844 7.445 1 98 223 PRO B O 1
ATOM 4115 N N . VAL B 1 224 ? 12.297 26.781 6.828 1 97.81 224 VAL B N 1
ATOM 4116 C CA . VAL B 1 224 ? 13.305 26.844 5.77 1 97.81 224 VAL B CA 1
ATOM 4117 C C . VAL B 1 224 ? 12.867 27.828 4.695 1 97.81 224 VAL B C 1
ATOM 4119 O O . VAL B 1 224 ? 13.68 28.641 4.219 1 97.81 224 VAL B O 1
ATOM 4122 N N . LEU B 1 225 ? 11.617 27.766 4.309 1 97.38 225 LEU B N 1
ATOM 4123 C CA . LEU B 1 225 ? 11.086 28.688 3.309 1 97.38 225 LEU B CA 1
ATOM 4124 C C . LEU B 1 225 ? 11.242 30.141 3.764 1 97.38 225 LEU B C 1
ATOM 4126 O O . LEU B 1 225 ? 11.633 31 2.977 1 97.38 225 LEU B O 1
ATOM 4130 N N . MET B 1 226 ? 10.969 30.406 5.008 1 97.12 226 MET B N 1
ATOM 4131 C CA . MET B 1 226 ? 11.07 31.766 5.551 1 97.12 226 MET B CA 1
ATOM 4132 C C . MET B 1 226 ? 12.516 32.219 5.586 1 97.12 226 MET B C 1
ATOM 4134 O O . MET B 1 226 ? 12.805 33.406 5.309 1 97.12 226 MET B O 1
ATOM 4138 N N . LEU B 1 227 ? 13.375 31.312 5.918 1 97.38 227 LEU B N 1
ATOM 4139 C CA . LEU B 1 227 ? 14.797 31.609 5.922 1 97.38 227 LEU B CA 1
ATOM 4140 C C . LEU B 1 227 ? 15.289 31.969 4.52 1 97.38 227 LEU B C 1
ATOM 4142 O O . LEU B 1 227 ? 15.969 32.969 4.336 1 97.38 227 LEU B O 1
ATOM 4146 N N . LEU B 1 228 ? 14.914 31.188 3.57 1 96.31 228 LEU B N 1
ATOM 4147 C CA . LEU B 1 228 ? 15.336 31.406 2.193 1 96.31 228 LEU B CA 1
ATOM 4148 C C . LEU B 1 228 ? 14.766 32.719 1.656 1 96.31 228 LEU B C 1
ATOM 4150 O O . LEU B 1 228 ? 15.43 33.438 0.903 1 96.31 228 LEU B O 1
ATOM 4154 N N . ASN B 1 229 ? 13.531 33 2.023 1 95.75 229 ASN B N 1
ATOM 4155 C CA . ASN B 1 229 ? 12.906 34.25 1.626 1 95.75 229 ASN B CA 1
ATOM 4156 C C . ASN B 1 229 ? 13.656 35.438 2.207 1 95.75 229 ASN B C 1
ATOM 4158 O O . ASN B 1 229 ? 13.828 36.469 1.532 1 95.75 229 ASN B O 1
ATOM 4162 N N . TYR B 1 230 ? 14.031 35.312 3.441 1 95.31 230 TYR B N 1
ATOM 4163 C CA . TYR B 1 230 ? 14.789 36.375 4.121 1 95.31 230 TYR B CA 1
ATOM 4164 C C . TYR B 1 230 ? 16.109 36.625 3.412 1 95.31 230 TYR B C 1
ATOM 4166 O O . TYR B 1 230 ? 16.547 37.781 3.316 1 95.31 230 TYR B O 1
ATOM 4174 N N . LEU B 1 231 ? 16.672 35.625 2.887 1 95.44 231 LEU B N 1
ATOM 4175 C CA . LEU B 1 231 ? 18 35.719 2.264 1 95.44 231 LEU B CA 1
ATOM 4176 C C . LEU B 1 231 ? 17.875 36.125 0.801 1 95.44 231 LEU B C 1
ATOM 4178 O O . LEU B 1 231 ? 18.891 36.281 0.114 1 95.44 231 LEU B O 1
ATOM 4182 N N . GLU B 1 232 ? 16.625 36.281 0.479 1 91.12 232 GLU B N 1
ATOM 4183 C CA . GLU B 1 232 ? 16.438 36.625 -0.924 1 91.12 232 GLU B CA 1
ATOM 4184 C C . GLU B 1 232 ? 17.172 37.938 -1.273 1 91.12 232 GLU B C 1
ATOM 4186 O O . GLU B 1 232 ? 17.078 38.906 -0.552 1 91.12 232 GLU B O 1
ATOM 4191 N N . GLY B 1 233 ? 17.906 38 -2.303 1 88.69 233 GLY B N 1
ATOM 4192 C CA . GLY B 1 233 ? 18.641 39.156 -2.748 1 88.69 233 GLY B CA 1
ATOM 4193 C C . GLY B 1 233 ? 20.031 39.25 -2.137 1 88.69 233 GLY B C 1
ATOM 4194 O O . GLY B 1 233 ? 20.828 40.125 -2.531 1 88.69 233 GLY B O 1
ATOM 4195 N N . GLU B 1 234 ? 20.297 38.438 -1.204 1 89.25 234 GLU B N 1
ATOM 4196 C CA . GLU B 1 234 ? 21.625 38.406 -0.582 1 89.25 234 GLU B CA 1
ATOM 4197 C C . GLU B 1 234 ? 22.5 37.312 -1.206 1 89.25 234 GLU B C 1
ATOM 4199 O O . GLU B 1 234 ? 22 36.344 -1.782 1 89.25 234 GLU B O 1
ATOM 4204 N N . ASP B 1 235 ? 23.75 37.688 -1.204 1 88.44 235 ASP B N 1
ATOM 4205 C CA . ASP B 1 235 ? 24.703 36.656 -1.595 1 88.44 235 ASP B CA 1
ATOM 4206 C C . ASP B 1 235 ? 25.031 35.719 -0.423 1 88.44 235 ASP B C 1
ATOM 4208 O O . ASP B 1 235 ? 25.953 36 0.348 1 88.44 235 ASP B O 1
ATOM 4212 N N . HIS B 1 236 ? 24.281 34.719 -0.346 1 93.12 236 HIS B N 1
ATOM 4213 C CA . HIS B 1 236 ? 24.438 33.781 0.757 1 93.12 236 HIS B CA 1
ATOM 4214 C C . HIS B 1 236 ? 24.547 32.344 0.248 1 93.12 236 HIS B C 1
ATOM 4216 O O . HIS B 1 236 ? 23.797 31.938 -0.646 1 93.12 236 HIS B O 1
ATOM 4222 N N . TRP B 1 237 ? 25.297 31.516 0.856 1 95.75 237 TRP B N 1
ATOM 4223 C CA . TRP B 1 237 ? 25.609 30.156 0.413 1 95.75 237 TRP B CA 1
ATOM 4224 C C . TRP B 1 237 ? 24.391 29.25 0.527 1 95.75 237 TRP B C 1
ATOM 4226 O O . TRP B 1 237 ? 24.266 28.281 -0.218 1 95.75 237 TRP B O 1
ATOM 4236 N N . ALA B 1 238 ? 23.516 29.562 1.407 1 95.56 238 ALA B N 1
ATOM 4237 C CA . ALA B 1 238 ? 22.328 28.75 1.64 1 95.56 238 ALA B CA 1
ATOM 4238 C C . ALA B 1 238 ? 21.469 28.672 0.385 1 95.56 238 ALA B C 1
ATOM 4240 O O . ALA B 1 238 ? 20.891 27.625 0.089 1 95.56 238 ALA B O 1
ATOM 4241 N N . LYS B 1 239 ? 21.359 29.719 -0.289 1 94.38 239 LYS B N 1
ATOM 4242 C CA . LYS B 1 239 ? 20.578 29.75 -1.518 1 94.38 239 LYS B CA 1
ATOM 4243 C C . LYS B 1 239 ? 21.203 28.859 -2.59 1 94.38 239 LYS B C 1
ATOM 4245 O O . LYS B 1 239 ? 20.5 28.094 -3.264 1 94.38 239 LYS B O 1
ATOM 4250 N N . GLU B 1 240 ? 22.484 28.969 -2.736 1 94.56 240 GLU B N 1
ATOM 4251 C CA . GLU B 1 240 ? 23.203 28.125 -3.689 1 94.56 240 GLU B CA 1
ATOM 4252 C C . GLU B 1 240 ? 23.094 26.656 -3.332 1 94.56 240 GLU B C 1
ATOM 4254 O O . GLU B 1 240 ? 23 25.797 -4.219 1 94.56 240 GLU B O 1
ATOM 4259 N N . TYR B 1 241 ? 23.125 26.484 -2.066 1 96.19 241 TYR B N 1
ATOM 4260 C CA . TYR B 1 241 ? 22.969 25.109 -1.575 1 96.19 241 TYR B CA 1
ATOM 4261 C C . TYR B 1 241 ? 21.625 24.531 -2 1 96.19 241 TYR B C 1
ATOM 4263 O O . TYR B 1 241 ? 21.562 23.406 -2.523 1 96.19 241 TYR B O 1
ATOM 4271 N N . PHE B 1 242 ? 20.562 25.25 -1.92 1 94.88 242 PHE B N 1
ATOM 4272 C CA . PHE B 1 242 ? 19.234 24.766 -2.238 1 94.88 242 PHE B CA 1
ATOM 4273 C C . PHE B 1 242 ? 19.016 24.719 -3.748 1 94.88 242 PHE B C 1
ATOM 4275 O O . PHE B 1 242 ? 18.125 24.016 -4.234 1 94.88 242 PHE B O 1
ATOM 4282 N N . GLU B 1 243 ? 19.875 25.438 -4.461 1 91.5 243 GLU B N 1
ATOM 4283 C CA . GLU B 1 243 ? 19.812 25.406 -5.922 1 91.5 243 GLU B CA 1
ATOM 4284 C C . GLU B 1 243 ? 20.625 24.25 -6.484 1 91.5 243 GLU B C 1
ATOM 4286 O O . GLU B 1 243 ? 20.625 24.016 -7.695 1 91.5 243 GLU B O 1
ATOM 4291 N N . GLY B 1 244 ? 21.312 23.531 -5.598 1 92.25 244 GLY B N 1
ATOM 4292 C CA . GLY B 1 244 ? 22.078 22.359 -6.02 1 92.25 244 GLY B CA 1
ATOM 4293 C C . GLY B 1 244 ? 23.469 22.703 -6.504 1 92.25 244 GLY B C 1
ATOM 4294 O O . GLY B 1 244 ? 24.172 21.844 -7.031 1 92.25 244 GLY B O 1
ATOM 4295 N N . LYS B 1 245 ? 23.922 23.953 -6.23 1 93.12 245 LYS B N 1
ATOM 4296 C CA . LYS B 1 245 ? 25.234 24.391 -6.699 1 93.12 245 LYS B CA 1
ATOM 4297 C C . LYS B 1 245 ? 26.328 23.984 -5.723 1 93.12 245 LYS B C 1
ATOM 4299 O O . LYS B 1 245 ? 27.5 23.922 -6.094 1 93.12 245 LYS B O 1
ATOM 4304 N N . LEU B 1 246 ? 25.891 23.734 -4.516 1 95.69 246 LEU B N 1
ATOM 4305 C CA . LEU B 1 246 ? 26.828 23.297 -3.479 1 95.69 246 LEU B CA 1
ATOM 4306 C C . LEU B 1 246 ? 26.406 21.953 -2.891 1 95.69 246 LEU B C 1
ATOM 4308 O O . LEU B 1 246 ? 25.203 21.688 -2.732 1 95.69 246 LEU B O 1
ATOM 4312 N N . SER B 1 247 ? 27.438 21.188 -2.588 1 95.31 247 SER B N 1
ATOM 4313 C CA . SER B 1 247 ? 27.188 19.906 -1.944 1 95.31 247 SER B CA 1
ATOM 4314 C C . SER B 1 247 ? 27.234 20.031 -0.425 1 95.31 247 SER B C 1
ATOM 4316 O O . SER B 1 247 ? 27.672 21.047 0.107 1 95.31 247 SER B O 1
ATOM 4318 N N . TYR B 1 248 ? 26.688 19 0.158 1 93.19 248 TYR B N 1
ATOM 4319 C CA . TYR B 1 248 ? 26.719 18.984 1.616 1 93.19 248 TYR B CA 1
ATOM 4320 C C . TYR B 1 248 ? 28.156 19.109 2.131 1 93.19 248 TYR B C 1
ATOM 4322 O O . TYR B 1 248 ? 28.406 19.812 3.107 1 93.19 248 TYR B O 1
ATOM 4330 N N . ASP B 1 249 ? 29.031 18.453 1.545 1 94 249 ASP B N 1
ATOM 4331 C CA . ASP B 1 249 ? 30.422 18.484 1.958 1 94 249 ASP B CA 1
ATOM 4332 C C . ASP B 1 249 ? 30.984 19.906 1.935 1 94 249 ASP B C 1
ATOM 4334 O O . ASP B 1 249 ? 31.844 20.25 2.752 1 94 249 ASP B O 1
ATOM 4338 N N . GLU B 1 250 ? 30.453 20.734 1.131 1 95 250 GLU B N 1
ATOM 4339 C CA . GLU B 1 250 ? 30.953 22.094 0.952 1 95 250 GLU B CA 1
ATOM 4340 C C . GLU B 1 250 ? 30.375 23.047 2.002 1 95 250 GLU B C 1
ATOM 4342 O O . GLU B 1 250 ? 30.938 24.109 2.264 1 95 250 GLU B O 1
ATOM 4347 N N . VAL B 1 251 ? 29.312 22.625 2.615 1 94.31 251 VAL B N 1
ATOM 4348 C CA . VAL B 1 251 ? 28.641 23.625 3.449 1 94.31 251 VAL B CA 1
ATOM 4349 C C . VAL B 1 251 ? 28.516 23.094 4.879 1 94.31 251 VAL B C 1
ATOM 4351 O O . VAL B 1 251 ? 28.141 23.844 5.789 1 94.31 251 VAL B O 1
ATOM 4354 N N . GLN B 1 252 ? 28.812 21.891 5.133 1 90.56 252 GLN B N 1
ATOM 4355 C CA . GLN B 1 252 ? 28.578 21.25 6.426 1 90.56 252 GLN B CA 1
ATOM 4356 C C . GLN B 1 252 ? 29.328 21.984 7.535 1 90.56 252 GLN B C 1
ATOM 4358 O O . GLN B 1 252 ? 28.953 21.906 8.703 1 90.56 252 GLN B O 1
ATOM 4363 N N . THR B 1 253 ? 30.359 22.781 7.258 1 93.44 253 THR B N 1
ATOM 4364 C CA . THR B 1 253 ? 31.125 23.516 8.258 1 93.44 253 THR B CA 1
ATOM 4365 C C . THR B 1 253 ? 30.484 24.875 8.547 1 93.44 253 THR B C 1
ATOM 4367 O O . THR B 1 253 ? 30.938 25.594 9.438 1 93.44 253 THR B O 1
ATOM 4370 N N . LYS B 1 254 ? 29.484 25.25 7.941 1 95.12 254 LYS B N 1
ATOM 4371 C CA . LYS B 1 254 ? 28.859 26.562 8.055 1 95.12 254 LYS B CA 1
ATOM 4372 C C . LYS B 1 254 ? 27.672 26.531 9.008 1 95.12 254 LYS B C 1
ATOM 4374 O O . LYS B 1 254 ? 26.703 27.266 8.82 1 95.12 254 LYS B O 1
ATOM 4379 N N . ALA B 1 255 ? 27.719 25.656 9.984 1 93.88 255 ALA B N 1
ATOM 4380 C CA . ALA B 1 255 ? 26.625 25.484 10.938 1 93.88 255 ALA B CA 1
ATOM 4381 C C . ALA B 1 255 ? 26.359 26.766 11.727 1 93.88 255 ALA B C 1
ATOM 4383 O O . ALA B 1 255 ? 25.219 27.109 12.008 1 93.88 255 ALA B O 1
ATOM 4384 N N . ALA B 1 256 ? 27.438 27.438 12.078 1 94.75 256 ALA B N 1
ATOM 4385 C CA . ALA B 1 256 ? 27.312 28.672 12.844 1 94.75 256 ALA B CA 1
ATOM 4386 C C . ALA B 1 256 ? 26.625 29.75 12.016 1 94.75 256 ALA B C 1
ATOM 4388 O O . ALA B 1 256 ? 25.781 30.5 12.531 1 94.75 256 ALA B O 1
ATOM 4389 N N . GLU B 1 257 ? 27 29.875 10.773 1 95.25 257 GLU B N 1
ATOM 4390 C CA . GLU B 1 257 ? 26.375 30.844 9.883 1 95.25 257 GLU B CA 1
ATOM 4391 C C . GLU B 1 257 ? 24.891 30.531 9.672 1 95.25 257 GLU B C 1
ATOM 4393 O O . GLU B 1 257 ? 24.062 31.438 9.625 1 95.25 257 GLU B O 1
ATOM 4398 N N . PHE B 1 258 ? 24.656 29.297 9.555 1 95.69 258 PHE B N 1
ATOM 4399 C CA . PHE B 1 258 ? 23.281 28.844 9.422 1 95.69 258 PHE B CA 1
ATOM 4400 C C . PHE B 1 258 ? 22.453 29.266 10.641 1 95.69 258 PHE B C 1
ATOM 4402 O O . PHE B 1 258 ? 21.391 29.859 10.5 1 95.69 258 PHE B O 1
ATOM 4409 N N . GLU B 1 259 ? 22.953 29 11.797 1 95.44 259 GLU B N 1
ATOM 4410 C CA . GLU B 1 259 ? 22.25 29.297 13.031 1 95.44 259 GLU B CA 1
ATOM 4411 C C . GLU B 1 259 ? 22.016 30.812 13.18 1 95.44 259 GLU B C 1
ATOM 4413 O O . GLU B 1 259 ? 20.953 31.234 13.641 1 95.44 259 GLU B O 1
ATOM 4418 N N . GLU B 1 260 ? 22.984 31.531 12.82 1 95.81 260 GLU B N 1
ATOM 4419 C CA . GLU B 1 260 ? 22.859 33 12.883 1 95.81 260 GLU B CA 1
ATOM 4420 C C . GLU B 1 260 ? 21.781 33.5 11.922 1 95.81 260 GLU B C 1
ATOM 4422 O O . GLU B 1 260 ? 20.969 34.344 12.297 1 95.81 260 GLU B O 1
ATOM 4427 N N . ALA B 1 261 ? 21.812 33 10.742 1 96.25 261 ALA B N 1
ATOM 4428 C CA . ALA B 1 261 ? 20.812 33.375 9.75 1 96.25 261 ALA B CA 1
ATOM 4429 C C . ALA B 1 261 ? 19.406 32.969 10.203 1 96.25 261 ALA B C 1
ATOM 4431 O O . ALA B 1 261 ? 18.453 33.719 10 1 96.25 261 ALA B O 1
ATOM 4432 N N . LEU B 1 262 ? 19.312 31.828 10.766 1 96.44 262 LEU B N 1
ATOM 4433 C CA . LEU B 1 262 ? 18.031 31.328 11.266 1 96.44 262 LEU B CA 1
ATOM 4434 C C . LEU B 1 262 ? 17.469 32.25 12.344 1 96.44 262 LEU B C 1
ATOM 4436 O O . LEU B 1 262 ? 16.281 32.562 12.344 1 96.44 262 LEU B O 1
ATOM 4440 N N . GLU B 1 263 ? 18.266 32.688 13.164 1 95.31 263 GLU B N 1
ATOM 4441 C CA . GLU B 1 263 ? 17.859 33.594 14.242 1 95.31 263 GLU B CA 1
ATOM 4442 C C . GLU B 1 263 ? 17.469 34.969 13.695 1 95.31 263 GLU B C 1
ATOM 4444 O O . GLU B 1 263 ? 16.422 35.531 14.062 1 95.31 263 GLU B O 1
ATOM 4449 N N . GLN B 1 264 ? 18.281 35.5 12.828 1 96.19 264 GLN B N 1
ATOM 4450 C CA . GLN B 1 264 ? 18.094 36.844 12.32 1 96.19 264 GLN B CA 1
ATOM 4451 C C . GLN B 1 264 ? 16.875 36.938 11.398 1 96.19 264 GLN B C 1
ATOM 4453 O O . GLN B 1 264 ? 16.203 37.969 11.336 1 96.19 264 GLN B O 1
ATOM 4458 N N . SER B 1 265 ? 16.562 35.875 10.734 1 96.44 265 SER B N 1
ATOM 4459 C CA . SER B 1 265 ? 15.477 35.844 9.766 1 96.44 265 SER B CA 1
ATOM 4460 C C . SER B 1 265 ? 14.109 35.875 10.453 1 96.44 265 SER B C 1
ATOM 4462 O O . SER B 1 265 ? 13.102 36.188 9.82 1 96.44 265 SER B O 1
ATOM 4464 N N . GLY B 1 266 ? 14.055 35.469 11.773 1 97.38 266 GLY B N 1
ATOM 4465 C CA . GLY B 1 266 ? 12.773 35.312 12.453 1 97.38 266 GLY B CA 1
ATOM 4466 C C . GLY B 1 266 ? 11.969 34.125 11.984 1 97.38 266 GLY B C 1
ATOM 4467 O O . GLY B 1 266 ? 10.781 34.031 12.273 1 97.38 266 GLY B O 1
ATOM 4468 N N . ALA B 1 267 ? 12.609 33.25 11.25 1 97.75 267 ALA B N 1
ATOM 4469 C CA . ALA B 1 267 ? 11.938 32.094 10.648 1 97.75 267 ALA B CA 1
ATOM 4470 C C . ALA B 1 267 ? 11.281 31.234 11.711 1 97.75 267 ALA B C 1
ATOM 4472 O O . ALA B 1 267 ? 10.141 30.797 11.547 1 97.75 267 ALA B O 1
ATOM 4473 N N . LEU B 1 268 ? 11.914 31 12.789 1 97.62 268 LEU B N 1
ATOM 4474 C CA . LEU B 1 268 ? 11.391 30.172 13.867 1 97.62 268 LEU B CA 1
ATOM 4475 C C . LEU B 1 268 ? 10.203 30.844 14.547 1 97.62 268 LEU B C 1
ATOM 4477 O O . LEU B 1 268 ? 9.203 30.188 14.852 1 97.62 268 LEU B O 1
ATOM 4481 N N . ALA B 1 269 ? 10.32 32.094 14.734 1 97.69 269 ALA B N 1
ATOM 4482 C CA . ALA B 1 269 ? 9.227 32.844 15.344 1 97.69 269 ALA B CA 1
ATOM 4483 C C . ALA B 1 269 ? 7.984 32.844 14.461 1 97.69 269 ALA B C 1
ATOM 4485 O O . ALA B 1 269 ? 6.867 32.656 14.945 1 97.69 269 ALA B O 1
ATOM 4486 N N . TYR B 1 270 ? 8.227 33.062 13.234 1 98 270 TYR B N 1
ATOM 4487 C CA . TYR B 1 270 ? 7.113 33.031 12.289 1 98 270 TYR B CA 1
ATOM 4488 C C . TYR B 1 270 ? 6.422 31.672 12.281 1 98 270 TYR B C 1
ATOM 4490 O O . TYR B 1 270 ? 5.195 31.594 12.359 1 98 270 TYR B O 1
ATOM 4498 N N . ALA B 1 271 ? 7.207 30.594 12.164 1 98.12 271 ALA B N 1
ATOM 4499 C CA . ALA B 1 271 ? 6.648 29.25 12.172 1 98.12 271 ALA B CA 1
ATOM 4500 C C . ALA B 1 271 ? 5.883 28.969 13.469 1 98.12 271 ALA B C 1
ATOM 4502 O O . ALA B 1 271 ? 4.82 28.344 13.453 1 98.12 271 ALA B O 1
ATOM 4503 N N . SER B 1 272 ? 6.391 29.469 14.539 1 97.88 272 SER B N 1
ATOM 4504 C CA . SER B 1 272 ? 5.742 29.281 15.828 1 97.88 272 SER B CA 1
ATOM 4505 C C . SER B 1 272 ? 4.391 29.984 15.875 1 97.88 272 SER B C 1
ATOM 4507 O O . SER B 1 272 ? 3.422 29.453 16.422 1 97.88 272 SER B O 1
ATOM 4509 N N . VAL B 1 273 ? 4.363 31.141 15.375 1 98.12 273 VAL B N 1
ATOM 4510 C CA . VAL B 1 273 ? 3.119 31.891 15.344 1 98.12 273 VAL B CA 1
ATOM 4511 C C . VAL B 1 273 ? 2.094 31.172 14.469 1 98.12 273 VAL B C 1
ATOM 4513 O O . VAL B 1 273 ? 0.924 31.062 14.844 1 98.12 273 VAL B O 1
ATOM 4516 N N . ARG B 1 274 ? 2.527 30.703 13.336 1 97.94 274 ARG B N 1
ATOM 4517 C CA . ARG B 1 274 ? 1.634 29.969 12.445 1 97.94 274 ARG B CA 1
ATOM 4518 C C . ARG B 1 274 ? 1.109 28.703 13.125 1 97.94 274 ARG B C 1
ATOM 4520 O O . ARG B 1 274 ? -0.06 28.344 12.961 1 97.94 274 ARG B O 1
ATOM 4527 N N . MET B 1 275 ? 1.96 27.969 13.805 1 97.38 275 MET B N 1
ATOM 4528 C CA . MET B 1 275 ? 1.574 26.797 14.57 1 97.38 275 MET B CA 1
ATOM 4529 C C . MET B 1 275 ? 0.497 27.125 15.594 1 97.38 275 MET B C 1
ATOM 4531 O O . MET B 1 275 ? -0.515 26.438 15.688 1 97.38 275 MET B O 1
ATOM 4535 N N . ARG B 1 276 ? 0.667 28.25 16.297 1 96.88 276 ARG B N 1
ATOM 4536 C CA . ARG B 1 276 ? -0.251 28.672 17.344 1 96.88 276 ARG B CA 1
ATOM 4537 C C . ARG B 1 276 ? -1.591 29.094 16.766 1 96.88 276 ARG B C 1
ATOM 4539 O O . ARG B 1 276 ? -2.641 28.875 17.359 1 96.88 276 ARG B O 1
ATOM 4546 N N . ILE B 1 277 ? -1.494 29.766 15.656 1 97.44 277 ILE B N 1
ATOM 4547 C CA . ILE B 1 277 ? -2.727 30.172 14.992 1 97.44 277 ILE B CA 1
ATOM 4548 C C . ILE B 1 277 ? -3.566 28.938 14.664 1 97.44 277 ILE B C 1
ATOM 4550 O O . ILE B 1 277 ? -4.773 28.922 14.93 1 97.44 277 ILE B O 1
ATOM 4554 N N . ALA B 1 278 ? -2.951 27.922 14.109 1 96.69 278 ALA B N 1
ATOM 4555 C CA . ALA B 1 278 ? -3.656 26.688 13.805 1 96.69 278 ALA B CA 1
ATOM 4556 C C . ALA B 1 278 ? -4.203 26.031 15.078 1 96.69 278 ALA B C 1
ATOM 4558 O O . ALA B 1 278 ? -5.332 25.547 15.086 1 96.69 278 ALA B O 1
ATOM 4559 N N . TYR B 1 279 ? -3.449 26.047 16.078 1 95.06 279 TYR B N 1
ATOM 4560 C CA . TYR B 1 279 ? -3.861 25.469 17.359 1 95.06 279 TYR B CA 1
ATOM 4561 C C . TYR B 1 279 ? -5.07 26.219 17.922 1 95.06 279 TYR B C 1
ATOM 4563 O O . TYR B 1 279 ? -6.023 25.594 18.391 1 95.06 279 TYR B O 1
ATOM 4571 N N . TYR B 1 280 ? -5.043 27.516 17.891 1 95.19 280 TYR B N 1
ATOM 4572 C CA . TYR B 1 280 ? -6.148 28.312 18.422 1 95.19 280 TYR B CA 1
ATOM 4573 C C . TYR B 1 280 ? -7.406 28.125 17.578 1 95.19 280 TYR B C 1
ATOM 4575 O O . TYR B 1 280 ? -8.516 28.141 18.109 1 95.19 280 TYR B O 1
ATOM 4583 N N . ARG B 1 281 ? -7.223 28.031 16.312 1 95.44 281 ARG B N 1
ATOM 4584 C CA . ARG B 1 281 ? -8.359 27.719 15.461 1 95.44 281 ARG B CA 1
ATOM 4585 C C . ARG B 1 281 ? -8.977 26.375 15.852 1 95.44 281 ARG B C 1
ATOM 4587 O O . ARG B 1 281 ? -10.203 26.219 15.836 1 95.44 281 ARG B O 1
ATOM 4594 N N . CYS B 1 282 ? -8.133 25.406 16.094 1 94 282 CYS B N 1
ATOM 4595 C CA . CYS B 1 282 ? -8.602 24.109 16.578 1 94 282 CYS B CA 1
ATOM 4596 C C . CYS B 1 282 ? -9.438 24.281 17.844 1 94 282 CYS B C 1
ATOM 4598 O O . CYS B 1 282 ? -10.523 23.703 17.953 1 94 282 CYS B O 1
ATOM 4600 N N . LEU B 1 283 ? -9.008 25.125 18.781 1 92.88 283 LEU B N 1
ATOM 4601 C CA . LEU B 1 283 ? -9.711 25.391 20.031 1 92.88 283 LEU B CA 1
ATOM 4602 C C . LEU B 1 283 ? -11.047 26.078 19.781 1 92.88 283 LEU B C 1
ATOM 4604 O O . LEU B 1 283 ? -12.047 25.766 20.438 1 92.88 283 LEU B O 1
ATOM 4608 N N . ASP B 1 284 ? -11.039 26.984 18.859 1 94.69 284 ASP B N 1
ATOM 4609 C CA . ASP B 1 284 ? -12.273 27.688 18.484 1 94.69 284 ASP B CA 1
ATOM 4610 C C . ASP B 1 284 ? -13.32 26.703 17.969 1 94.69 284 ASP B C 1
ATOM 4612 O O . ASP B 1 284 ? -14.5 26.828 18.281 1 94.69 284 ASP B O 1
ATOM 4616 N N . VAL B 1 285 ? -12.898 25.719 17.172 1 93.94 285 VAL B N 1
ATOM 4617 C CA . VAL B 1 285 ? -13.805 24.719 16.625 1 93.94 285 VAL B CA 1
ATOM 4618 C C . VAL B 1 285 ? -14.375 23.859 17.766 1 93.94 285 VAL B C 1
ATOM 4620 O O . VAL B 1 285 ? -15.57 23.578 17.781 1 93.94 285 VAL B O 1
ATOM 4623 N N . ILE B 1 286 ? -13.539 23.453 18.688 1 91.88 286 ILE B N 1
ATOM 4624 C CA . ILE B 1 286 ? -13.984 22.641 19.828 1 91.88 286 ILE B CA 1
ATOM 4625 C C . ILE B 1 286 ? -15.109 23.359 20.562 1 91.88 286 ILE B C 1
ATOM 4627 O O . ILE B 1 286 ? -16.125 22.75 20.891 1 91.88 286 ILE B O 1
ATOM 4631 N N . GLU B 1 287 ? -14.945 24.625 20.781 1 90.94 287 GLU B N 1
ATOM 4632 C CA . GLU B 1 287 ? -15.922 25.422 21.516 1 90.94 287 GLU B CA 1
ATOM 4633 C C . GLU B 1 287 ? -17.25 25.469 20.781 1 90.94 287 GLU B C 1
ATOM 4635 O O . GLU B 1 287 ? -18.312 25.516 21.406 1 90.94 287 GLU B O 1
ATOM 4640 N N . SER B 1 288 ? -17.203 25.391 19.516 1 90.5 288 SER B N 1
ATOM 4641 C CA . SER B 1 288 ? -18.406 25.562 18.703 1 90.5 288 SER B CA 1
ATOM 4642 C C . SER B 1 288 ? -19.078 24.219 18.422 1 90.5 288 SER B C 1
ATOM 4644 O O . SER B 1 288 ? -20.172 24.172 17.859 1 90.5 288 SER B O 1
ATOM 4646 N N . LEU B 1 289 ? -18.438 23.094 18.828 1 88.31 289 LEU B N 1
ATOM 4647 C CA . LEU B 1 289 ? -18.984 21.781 18.531 1 88.31 289 LEU B CA 1
ATOM 4648 C C . LEU B 1 289 ? -20.312 21.578 19.266 1 88.31 289 LEU B C 1
ATOM 4650 O O . LEU B 1 289 ? -20.438 21.922 20.438 1 88.31 289 LEU B O 1
ATOM 4654 N N . PRO B 1 290 ? -21.328 21.109 18.562 1 83.31 290 PRO B N 1
ATOM 4655 C CA . PRO B 1 290 ? -22.625 20.844 19.188 1 83.31 290 PRO B CA 1
ATOM 4656 C C . PRO B 1 290 ? -22.641 19.531 19.969 1 83.31 290 PRO B C 1
ATOM 4658 O O . PRO B 1 290 ? -23.469 18.641 19.672 1 83.31 290 PRO B O 1
ATOM 4661 N N . VAL B 1 291 ? -21.797 19.297 20.891 1 86.81 291 VAL B N 1
ATOM 4662 C CA . VAL B 1 291 ? -21.688 18.078 21.672 1 86.81 291 VAL B CA 1
ATOM 4663 C C . VAL B 1 291 ? -21.625 18.422 23.156 1 86.81 291 VAL B C 1
ATOM 4665 O O . VAL B 1 291 ? -21.516 19.594 23.531 1 86.81 291 VAL B O 1
ATOM 4668 N N . GLN B 1 292 ? -21.719 17.391 23.984 1 86.5 292 GLN B N 1
ATOM 4669 C CA . GLN B 1 292 ? -21.703 17.578 25.422 1 86.5 292 GLN B CA 1
ATOM 4670 C C . GLN B 1 292 ? -20.359 18.125 25.891 1 86.5 292 GLN B C 1
ATOM 4672 O O . GLN B 1 292 ? -19.312 17.766 25.344 1 86.5 292 GLN B O 1
ATOM 4677 N N . SER B 1 293 ? -20.391 18.906 26.906 1 85.38 293 SER B N 1
ATOM 4678 C CA . SER B 1 293 ? -19.234 19.641 27.422 1 85.38 293 SER B CA 1
ATOM 4679 C C . SER B 1 293 ? -18.125 18.688 27.875 1 85.38 293 SER B C 1
ATOM 4681 O O . SER B 1 293 ? -16.938 19 27.766 1 85.38 293 SER B O 1
ATOM 4683 N N . GLU B 1 294 ? -18.578 17.594 28.266 1 87.81 294 GLU B N 1
ATOM 4684 C CA . GLU B 1 294 ? -17.594 16.609 28.734 1 87.81 294 GLU B CA 1
ATOM 4685 C C . GLU B 1 294 ? -16.656 16.188 27.594 1 87.81 294 GLU B C 1
ATOM 4687 O O . GLU B 1 294 ? -15.461 16.016 27.812 1 87.81 294 GLU B O 1
ATOM 4692 N N . PHE B 1 295 ? -17.219 16.062 26.5 1 86.38 295 PHE B N 1
ATOM 4693 C CA . PHE B 1 295 ? -16.422 15.648 25.359 1 86.38 295 PHE B CA 1
ATOM 4694 C C . PHE B 1 295 ? -15.477 16.766 24.922 1 86.38 295 PHE B C 1
ATOM 4696 O O . PHE B 1 295 ? -14.352 16.5 24.5 1 86.38 295 PHE B O 1
ATOM 4703 N N . LYS B 1 296 ? -15.891 18 25.031 1 86.81 296 LYS B N 1
ATOM 4704 C CA . LYS B 1 296 ? -15.039 19.141 24.703 1 86.81 296 LYS B CA 1
ATOM 4705 C C . LYS B 1 296 ? -13.82 19.203 25.625 1 86.81 296 LYS B C 1
ATOM 4707 O O . LYS B 1 296 ? -12.703 19.453 25.156 1 86.81 296 LYS B O 1
ATOM 4712 N N . GLN B 1 297 ? -14.031 18.891 26.828 1 86.94 297 GLN B N 1
ATOM 4713 C CA . GLN B 1 297 ? -12.945 18.891 27.797 1 86.94 297 GLN B CA 1
ATOM 4714 C C . GLN B 1 297 ? -11.938 17.781 27.484 1 86.94 297 GLN B C 1
ATOM 4716 O O . GLN B 1 297 ? -10.727 18 27.562 1 86.94 297 GLN B O 1
ATOM 4721 N N . ILE B 1 298 ? -12.492 16.703 27.125 1 86.06 298 ILE B N 1
ATOM 4722 C CA . ILE B 1 298 ? -11.633 15.57 26.797 1 86.06 298 ILE B CA 1
ATOM 4723 C C . ILE B 1 298 ? -10.805 15.883 25.562 1 86.06 298 ILE B C 1
ATOM 4725 O O . ILE B 1 298 ? -9.609 15.602 25.516 1 86.06 298 ILE B O 1
ATOM 4729 N N . LEU B 1 299 ? -11.461 16.484 24.594 1 87.31 299 LEU B N 1
ATOM 4730 C CA . LEU B 1 299 ? -10.773 16.859 23.375 1 87.31 299 LEU B CA 1
ATOM 4731 C C . LEU B 1 299 ? -9.656 17.859 23.656 1 87.31 299 LEU B C 1
ATOM 4733 O O . LEU B 1 299 ? -8.539 17.719 23.156 1 87.31 299 LEU B O 1
ATOM 4737 N N . ASP B 1 300 ? -9.969 18.766 24.484 1 84.38 300 ASP B N 1
ATOM 4738 C CA . ASP B 1 300 ? -8.992 19.781 24.859 1 84.38 300 ASP B CA 1
ATOM 4739 C C . ASP B 1 300 ? -7.785 19.156 25.562 1 84.38 300 ASP B C 1
ATOM 4741 O O . ASP B 1 300 ? -6.645 19.531 25.266 1 84.38 300 ASP B O 1
ATOM 4745 N N . GLN B 1 301 ? -8.023 18.234 26.344 1 82.56 301 GLN B N 1
ATOM 4746 C CA . GLN B 1 301 ? -6.957 17.562 27.062 1 82.56 301 GLN B CA 1
ATOM 4747 C C . GLN B 1 301 ? -6.129 16.672 26.141 1 82.56 301 GLN B C 1
ATOM 4749 O O . GLN B 1 301 ? -4.926 16.516 26.344 1 82.56 301 GLN B O 1
ATOM 4754 N N . THR B 1 302 ? -6.82 16.219 25.156 1 81.19 302 THR B N 1
ATOM 4755 C CA . THR B 1 302 ? -6.172 15.281 24.25 1 81.19 302 THR B CA 1
ATOM 4756 C C . THR B 1 302 ? -5.199 16.016 23.328 1 81.19 302 THR B C 1
ATOM 4758 O O . THR B 1 302 ? -4.156 15.469 22.969 1 81.19 302 THR B O 1
ATOM 4761 N N . ILE B 1 303 ? -5.578 17.281 23.016 1 80.69 303 ILE B N 1
ATOM 4762 C CA . ILE B 1 303 ? -4.773 17.938 21.984 1 80.69 303 ILE B CA 1
ATOM 4763 C C . ILE B 1 303 ? -3.736 18.844 22.656 1 80.69 303 ILE B C 1
ATOM 4765 O O . ILE B 1 303 ? -2.898 19.438 21.969 1 80.69 303 ILE B O 1
ATOM 4769 N N . ARG B 1 304 ? -3.912 19.016 24.062 1 72.19 304 ARG B N 1
ATOM 4770 C CA . ARG B 1 304 ? -2.953 19.859 24.766 1 72.19 304 ARG B CA 1
ATOM 4771 C C . ARG B 1 304 ? -1.56 19.234 24.75 1 72.19 304 ARG B C 1
ATOM 4773 O O . ARG B 1 304 ? -1.371 18.109 25.203 1 72.19 304 ARG B O 1
ATOM 4780 N N . VAL B 1 305 ? -0.986 19.656 23.562 1 53.53 305 VAL B N 1
ATOM 4781 C CA . VAL B 1 305 ? 0.394 19.266 23.312 1 53.53 305 VAL B CA 1
ATOM 4782 C C . VAL B 1 305 ? 1.35 20.234 24.016 1 53.53 305 VAL B C 1
ATOM 4784 O O . VAL B 1 305 ? 1.021 21.406 24.219 1 53.53 305 VAL B O 1
#

InterPro domains:
  IPR000092 Polyprenyl synthetase-like [PF00348] (39-243)
  IPR008949 Isoprenoid synthase domain superfamily [G3DSA:1.10.600.10] (2-305)
  IPR008949 Isoprenoid synthase domain superfamily [SSF48576] (36-301)
  IPR033965 Tryptophan prenyltransferase ComQ [SFLDG01211] (3-303)

Secondary structure (DSSP, 8-state):
---HHHHHHHHHHHHHHH--SHHHHHHHHHHHHHHTTS--HHHHHHHHHHHHTT--SSTHHHHHHHHHHHHHHHHHHHHHHHT--SSSGGGGS-HHHHHHHHHHHHHHHHHHHHHSSS-HHHHHHHHHHHHHHHHHHHHHHHHHHHT---SHHHHHHHHHHHTHHHHHHHHHHHHHHHHSS--HHHHHHHHHHHHHHHHHHHHHHHT-SSS--TTTTT---HHHHHHHHHTTTS--HHHHHHTTSS-HHHHTT-HHHHHHHHHHHTHHHHHHHHHHHHHHHHHHHHHH-SS-HHHHHHHHHHH--/---HHHHHHHHHHHHHHH--SHHHHHHHHHHHHHHTTS--HHHHHHHHHHHHTT--SSTHHHHHHHHHHHHHHHHHHHHHHHT--SSSGGGGS-HHHHHHHHHHHHHHHHHHHHHSSS-HHHHHHHHHHHHHHHHHHHHHHHHHHHT---SHHHHHHHHHHHTHHHHHHHHHHHHHHHHSS--HHHHHHHHHHHHHHHHHHHHHHHT-SSS--TTTTT---HHHHHHHHHTTTS--HHHHHHTTSS-HHHHTT-HHHHHHHHHHHTHHHHHHHHHHHHHHHHHHHHHH-SS-HHHHHHHHHHH--

Sequence (610 aa):
MNWNEAIKQTLMQGIEQGFNQAELREMAAECAAYKLSEKALFGNLTMLHYQMYGGEGDGILQAAAAVEALVLSLDMIDDLQDGDNEVAPWSKFRSDLTLNIALGFSFLAQQMLLQAPFPSERKYEAAALLNAQLLTTVSGQMIDLLNAVYTEEQYMEMISGKSASLLVLAVQLGTLLGCGETKTESAEFALQLGIAAQIKNDIKDITNHEGKNDFWNRKRTLPVLMLLNYLEGEDHWAKEYFEGKLSYDEVQTKAAEFEEALEQSGALAYASVRMRIAYYRCLDVIESLPVQSEFKQILDQTIRVMNWNEAIKQTLMQGIEQGFNQAELREMAAECAAYKLSEKALFGNLTMLHYQMYGGEGDGILQAAAAVEALVLSLDMIDDLQDGDNEVAPWSKFRSDLTLNIALGFSFLAQQMLLQAPFPSERKYEAAALLNAQLLTTVSGQMIDLLNAVYTEEQYMEMISGKSASLLVLAVQLGTLLGCGETKTESAEFALQLGIAAQIKNDIKDITNHEGKNDFWNRKRTLPVLMLLNYLEGEDHWAKEYFEGKLSYDEVQTKAAEFEEALEQSGALAYASVRMRIAYYRCLDVIESLPVQSEFKQILDQTIRV

Organism: Saccharibacillus brassicae (NCBI:txid2583377)

Radius of gyration: 26.27 Å; Cα contacts (8 Å, |Δi|>4): 882; chains: 2; bounding box: 59×74×56 Å

pLDDT: mean 93.8, std 6.02, range [53.44, 98.69]

Nearest PDB structures (foldseek):
  1wmw-assembly1_B  TM=8.167E-01  e=4.722E-11  Thermus thermophilus HB8
  5jfq-assembly1_A  TM=7.770E-01  e=3.480E-09  Geoglobus acetivorans
  1wl0-assembly1_B  TM=7.925E-01  e=2.930E-07  Thermotoga maritima MSB8
  6r37-assembly1_A-2  TM=7.465E-01  e=7.789E-06  Trypanosoma brucei
  4f62-assembly1_A  TM=6.313E-01  e=1.060E-06  Marinomonas sp. MED121

Foldseek 3Di:
DQCLVVLLVLLLVLLVVQDDDDVLSVLLNLQSCVLSVDRLLLLVLLQLLLVQLAHDDCLSSLLSSLLSLLVSLVVLVVCLLVVFDCPGPCNPPDSVSSNVSSVSSNVSSLVSLLPRPDDNVLSVVLSVLLVVLVVLQVVLVVLQSVLPDQDVVSQLSNQLRNFLSSSLSSNQNSNCRRNNHGDPLSSLLSSLLSLLVVLVVLLVQCPDPPGHHCQLVLRDHQLNSLLLVLCPPPDDVSVCVNVVNDHSVRCVVVVVVVVVSSVVSCSSVVSNVSSVVSVVSSLVSLVVDPGDPVSSVVVCVSSVD/DQCLVVLLVLLLVLLVVQDDDDVLSVLLNLQSCVLSVDRLLLLVLLQLLLVQLAHDDCLSSLLSSLLSLLVSLVVLVVCLLVVFDCPGPCNPPDSVSSNVSSVSSNVSSLVSLLPRPDDNVLSVVLSVLLVVLVVLQVVLVVLQSVLPDQDVVSQLSNQLRNFLSSSLSSNQNSNCRRNNGGDPLSSLLSSLLSLLVVLVVLLVQCPDDPGHHCQLVLRDHQLNSLLLVLCPPPDDVSVCVNVVNDHSVRCVVVVVVVVVSSVVSCSSVVSNVSSVVSVVSSLVSLVVDPGDVVSSVVVCVSSVD

Solvent-accessible surface area (backbone atoms only — not comparable to full-atom values): 31050 Å² total; per-residue (Å²): 134,83,53,50,65,61,30,48,53,48,36,53,51,46,41,64,74,54,39,82,33,67,67,59,32,53,55,47,50,53,48,51,50,59,61,56,71,45,82,44,61,54,23,47,41,11,47,50,32,13,45,62,42,67,31,74,80,68,48,55,43,41,40,19,18,16,45,44,34,33,52,51,15,50,50,52,48,49,34,66,55,64,70,67,52,81,76,48,73,59,54,76,42,56,69,50,58,40,50,46,49,24,50,40,29,43,35,45,16,53,40,35,37,62,64,27,81,59,57,51,60,58,36,37,53,46,51,48,51,50,29,55,38,48,35,40,22,43,34,12,42,48,47,56,73,64,60,77,48,88,46,70,68,51,41,50,52,24,43,48,18,40,56,3,28,56,41,24,43,26,32,36,47,14,24,24,75,22,62,73,43,74,51,71,64,57,36,49,28,25,37,23,43,26,43,18,52,50,44,50,50,50,55,52,29,57,66,33,86,87,57,73,26,33,62,85,66,63,42,59,40,70,40,47,47,40,32,53,58,60,44,56,94,53,97,50,68,68,60,41,37,72,70,66,76,43,54,65,88,76,47,66,83,44,56,65,59,49,54,50,48,44,61,72,46,40,14,60,59,52,42,50,50,53,22,48,52,27,42,50,51,23,52,53,41,51,72,65,48,93,53,60,67,67,56,43,52,50,50,51,60,70,65,64,119,134,84,54,50,64,61,31,46,52,48,37,52,52,47,41,65,72,54,38,83,31,66,69,59,32,53,55,45,49,52,49,50,52,58,61,55,72,44,81,44,59,53,23,48,42,13,50,50,31,13,44,63,41,66,32,76,81,70,48,56,44,40,41,18,17,15,45,44,34,33,52,50,14,51,49,50,50,50,36,65,54,65,70,67,50,80,79,48,72,57,53,76,42,56,68,50,58,39,50,47,49,24,50,39,29,44,35,45,16,53,39,36,37,62,63,27,80,58,59,50,62,57,35,37,53,45,52,49,50,50,28,54,36,47,34,40,23,44,34,13,42,48,47,56,73,64,59,79,48,87,47,69,68,50,39,50,52,24,42,49,18,39,55,4,27,56,40,24,44,26,33,37,47,13,24,23,75,21,62,73,44,75,52,72,64,56,38,50,29,26,37,24,45,25,43,18,54,50,43,50,50,49,55,53,29,57,66,34,84,86,59,71,27,33,63,86,67,64,42,58,41,72,42,48,46,40,33,52,59,59,45,54,94,53,96,52,67,66,60,40,37,71,70,65,76,43,54,66,88,76,47,66,84,44,54,66,60,49,53,50,47,43,60,73,48,40,14,60,58,52,42,50,50,54,23,48,51,28,44,50,52,23,52,53,40,51,72,66,48,95,52,62,66,69,56,45,52,50,51,51,58,68,64,63,118